Protein AF-A0A930SUX7-F1 (afdb_monomer_lite)

Structure (mmCIF, N/CA/C/O backbone):
data_AF-A0A930SUX7-F1
#
_entry.id   AF-A0A930SUX7-F1
#
loop_
_atom_site.group_PDB
_atom_site.id
_atom_site.type_symbol
_atom_site.label_atom_id
_atom_site.label_alt_id
_atom_site.label_comp_id
_atom_site.label_asym_id
_atom_site.label_entity_id
_atom_site.label_seq_id
_atom_site.pdbx_PDB_ins_code
_atom_site.Cartn_x
_atom_site.Cartn_y
_atom_site.Cartn_z
_atom_site.occupancy
_atom_site.B_iso_or_equiv
_atom_site.auth_seq_id
_atom_site.auth_comp_id
_atom_site.auth_asym_id
_atom_site.auth_atom_id
_atom_site.pdbx_PDB_model_num
ATOM 1 N N . MET A 1 1 ? -63.822 30.117 -0.074 1.00 36.69 1 MET A N 1
ATOM 2 C CA . MET A 1 1 ? -64.534 29.123 0.758 1.00 36.69 1 MET A CA 1
ATOM 3 C C . MET A 1 1 ? -63.629 27.909 0.934 1.00 36.69 1 MET A C 1
ATOM 5 O O . MET A 1 1 ? -63.077 27.498 -0.076 1.00 36.69 1 MET A O 1
ATOM 9 N N . PRO A 1 2 ? -63.507 27.308 2.126 1.00 49.44 2 PRO A N 1
ATOM 10 C CA . PRO A 1 2 ? -63.189 27.921 3.406 1.00 49.44 2 PRO A CA 1
ATOM 11 C C . PRO A 1 2 ? -61.815 27.470 3.943 1.00 49.44 2 PRO A C 1
ATOM 13 O O . PRO A 1 2 ? -61.274 26.425 3.599 1.00 49.44 2 PRO A O 1
ATOM 16 N N . ASN A 1 3 ? -61.298 28.332 4.809 1.00 43.41 3 ASN A N 1
ATOM 17 C CA . ASN A 1 3 ? -60.122 28.197 5.653 1.00 43.41 3 ASN A CA 1
ATOM 18 C C . ASN A 1 3 ? -60.467 27.250 6.821 1.00 43.41 3 ASN A C 1
ATOM 20 O O . ASN A 1 3 ? -61.511 27.450 7.444 1.00 43.41 3 ASN A O 1
ATOM 24 N N . LEU A 1 4 ? -59.626 26.261 7.133 1.00 48.69 4 LEU A N 1
ATOM 25 C CA . LEU A 1 4 ? -59.744 25.471 8.364 1.00 48.69 4 LEU A CA 1
ATOM 26 C C . LEU A 1 4 ? -58.390 25.429 9.074 1.00 48.69 4 LEU A C 1
ATOM 28 O O . LEU A 1 4 ? -57.466 24.717 8.688 1.00 48.69 4 LEU A O 1
ATOM 32 N N . THR A 1 5 ? -58.308 26.248 10.114 1.00 51.16 5 THR A N 1
ATOM 33 C CA . THR A 1 5 ? -57.340 26.205 11.206 1.00 51.16 5 THR A CA 1
ATOM 34 C C . THR A 1 5 ? -57.502 24.918 12.028 1.00 51.16 5 THR A C 1
ATOM 36 O O . THR A 1 5 ? -58.637 24.498 12.266 1.00 51.16 5 THR A O 1
ATOM 39 N N . PRO A 1 6 ? -56.415 24.314 12.544 1.00 57.19 6 PRO A N 1
ATOM 40 C CA . PRO A 1 6 ? -56.507 23.270 13.558 1.00 57.19 6 PRO A CA 1
ATOM 41 C C . PRO A 1 6 ? -56.765 23.895 14.936 1.00 57.19 6 PRO A C 1
ATOM 43 O O . PRO A 1 6 ? -56.052 24.807 15.356 1.00 57.19 6 PRO A O 1
ATOM 46 N N . GLY A 1 7 ? -57.790 23.401 15.633 1.00 45.09 7 GLY A N 1
ATOM 47 C CA . GLY A 1 7 ? -58.023 23.689 17.049 1.00 45.09 7 GLY A CA 1
ATOM 48 C C . GLY A 1 7 ? -57.046 22.927 17.961 1.00 45.09 7 GLY A C 1
ATOM 49 O O . GLY A 1 7 ? -56.479 21.918 17.536 1.00 45.09 7 GLY A O 1
ATOM 50 N N . PRO A 1 8 ? -56.832 23.390 19.205 1.00 53.12 8 PRO A N 1
ATOM 51 C CA . PRO A 1 8 ? -55.967 22.724 20.170 1.00 53.12 8 PRO A CA 1
ATOM 52 C C . PRO A 1 8 ? -56.743 21.632 20.921 1.00 53.12 8 PRO A C 1
ATOM 54 O O . PRO A 1 8 ? -57.891 21.860 21.297 1.00 53.12 8 PRO A O 1
ATOM 57 N N . ASP A 1 9 ? -56.108 20.488 21.196 1.00 41.88 9 ASP A N 1
ATOM 58 C CA . ASP A 1 9 ? -56.619 19.527 22.185 1.00 41.88 9 ASP A CA 1
ATOM 59 C C . ASP A 1 9 ? -55.540 19.197 23.243 1.00 41.88 9 ASP A C 1
ATOM 61 O O . ASP A 1 9 ? -54.372 19.010 22.880 1.00 41.88 9 ASP A O 1
ATOM 65 N N . PRO A 1 10 ? -55.886 19.180 24.549 1.00 50.94 10 PRO A N 1
ATOM 66 C CA . PRO A 1 10 ? -54.970 19.368 25.667 1.00 50.94 10 PRO A CA 1
ATOM 67 C C . PRO A 1 10 ? -54.798 18.107 26.521 1.00 50.94 10 PRO A C 1
ATOM 69 O O . PRO A 1 10 ? -55.786 17.514 26.942 1.00 50.94 10 PRO A O 1
ATOM 72 N N . ARG A 1 11 ? -53.563 17.753 26.899 1.00 45.91 11 ARG A N 1
ATOM 73 C CA . ARG A 1 11 ? -53.243 16.896 28.070 1.00 45.91 11 ARG A CA 1
ATOM 74 C C . ARG A 1 11 ? -51.851 17.324 28.583 1.00 45.91 11 ARG A C 1
ATOM 76 O O . ARG A 1 11 ? -50.893 17.205 27.832 1.00 45.91 11 ARG A O 1
ATOM 83 N N . PHE A 1 12 ? -51.687 18.070 29.690 1.00 38.81 12 PHE A N 1
ATOM 84 C CA . PHE A 1 12 ? -51.702 17.627 31.106 1.00 38.81 12 PHE A CA 1
ATOM 85 C C . PHE A 1 12 ? -50.911 16.306 31.283 1.00 38.81 12 PHE A C 1
ATOM 87 O O . PHE A 1 12 ? -51.236 15.332 30.624 1.00 38.81 12 PHE A O 1
ATOM 94 N N . GLN A 1 13 ? -49.857 16.169 32.098 1.00 38.22 13 GLN A N 1
ATOM 95 C CA . GLN A 1 13 ? -49.596 16.719 33.431 1.00 38.22 13 GLN A CA 1
ATOM 96 C C . GLN A 1 13 ? -48.095 16.699 33.777 1.00 38.22 13 GLN A C 1
ATOM 98 O O . GLN A 1 13 ? -47.382 15.730 33.531 1.00 38.22 13 GLN A O 1
ATOM 103 N N . THR A 1 14 ? -47.664 17.768 34.438 1.00 40.38 14 THR A N 1
ATOM 104 C CA . THR A 1 14 ? -46.484 17.865 35.302 1.00 40.38 14 THR A CA 1
ATOM 105 C C . THR A 1 14 ? -46.629 16.978 36.538 1.00 40.38 14 THR A C 1
ATOM 107 O O . THR A 1 14 ? -47.660 17.058 37.199 1.00 40.38 14 THR A O 1
ATOM 110 N N . ASN A 1 15 ? -45.576 16.252 36.922 1.00 36.03 15 ASN A N 1
ATOM 111 C CA . ASN A 1 15 ? -45.430 15.713 38.276 1.00 36.03 15 ASN A CA 1
ATOM 112 C C . ASN A 1 15 ? -44.119 16.216 38.892 1.00 36.03 15 ASN A C 1
ATOM 114 O O . ASN A 1 15 ? -43.027 15.841 38.469 1.00 36.03 15 ASN A O 1
ATOM 118 N N . GLN A 1 16 ? -44.262 17.083 39.895 1.00 35.56 16 GLN A N 1
ATOM 119 C CA . GLN A 1 16 ? -43.253 17.369 40.908 1.00 35.56 16 GLN A CA 1
ATOM 120 C C . GLN A 1 16 ? -43.565 16.567 42.179 1.00 35.56 16 GLN A C 1
ATOM 122 O O . GLN A 1 16 ? -44.727 16.372 42.521 1.00 35.56 16 GLN A O 1
ATOM 127 N N . ALA A 1 17 ? -42.480 16.254 42.893 1.00 38.28 17 ALA A N 1
ATOM 128 C CA . ALA A 1 17 ? -42.359 15.997 44.329 1.00 38.28 17 ALA A CA 1
ATOM 129 C C . ALA A 1 17 ? -42.899 14.677 44.914 1.00 38.28 17 ALA A C 1
ATOM 131 O O . ALA A 1 17 ? -44.098 14.472 45.056 1.00 38.28 17 ALA A O 1
ATOM 132 N N . ALA A 1 18 ? -41.970 13.881 45.455 1.00 40.16 18 ALA A N 1
ATOM 133 C CA . ALA A 1 18 ? -42.060 13.395 46.832 1.00 40.16 18 ALA A CA 1
ATOM 134 C C . ALA A 1 18 ? -40.659 13.026 47.351 1.00 40.16 18 ALA A C 1
ATOM 136 O O . ALA A 1 18 ? -39.992 12.138 46.825 1.00 40.16 18 ALA A O 1
ATOM 137 N N . ALA A 1 19 ? -40.227 13.738 48.388 1.00 37.66 19 ALA A N 1
ATOM 138 C CA . ALA A 1 19 ? -39.129 13.354 49.258 1.00 37.66 19 ALA A CA 1
ATOM 139 C C . ALA A 1 19 ? -39.617 12.278 50.238 1.00 37.66 19 ALA A C 1
ATOM 141 O O . ALA A 1 19 ? -40.694 12.435 50.804 1.00 37.66 19 ALA A O 1
ATOM 142 N N . TYR A 1 20 ? -38.808 11.248 50.493 1.00 39.12 20 TYR A N 1
ATOM 143 C CA . TYR A 1 20 ? -38.865 10.491 51.742 1.00 39.12 20 TYR A CA 1
ATOM 144 C C . TYR A 1 20 ? -37.458 10.110 52.200 1.00 39.12 20 TYR A C 1
ATOM 146 O O . TYR A 1 20 ? -36.675 9.489 51.486 1.00 39.12 20 TYR A O 1
ATOM 154 N N . THR A 1 21 ? -37.179 10.540 53.423 1.00 35.56 21 THR A N 1
ATOM 155 C CA . THR A 1 21 ? -35.979 10.328 54.224 1.00 35.56 21 THR A CA 1
ATOM 156 C C . THR A 1 21 ? -36.112 9.023 55.006 1.00 35.56 21 THR A C 1
ATOM 158 O O . THR A 1 21 ? -37.113 8.830 55.682 1.00 35.56 21 THR A O 1
ATOM 161 N N . THR A 1 22 ? -35.100 8.159 54.958 1.00 48.38 22 THR A N 1
ATOM 162 C CA . THR A 1 22 ? -34.666 7.188 55.993 1.00 48.38 22 THR A CA 1
ATOM 163 C C . THR A 1 22 ? -33.300 6.681 55.494 1.00 48.38 22 THR A C 1
ATOM 165 O O . THR A 1 22 ? -33.174 6.328 54.333 1.00 48.38 22 THR A O 1
ATOM 168 N N . GLY A 1 23 ? -32.172 6.720 56.199 1.00 33.97 23 GLY A N 1
ATOM 169 C CA . GLY A 1 23 ? -31.940 6.724 57.633 1.00 33.97 23 GLY A CA 1
ATOM 170 C C . GLY A 1 23 ? -31.393 5.361 58.054 1.00 33.97 23 GLY A C 1
ATOM 171 O O . GLY A 1 23 ? -32.122 4.619 58.693 1.00 33.97 23 GLY A O 1
ATOM 172 N N . GLN A 1 24 ? -30.146 5.023 57.698 1.00 38.16 24 GLN A N 1
ATOM 173 C CA . GLN A 1 24 ? -29.371 3.997 58.409 1.00 38.16 24 GLN A CA 1
ATOM 174 C C . GLN A 1 24 ? -27.863 4.161 58.161 1.00 38.16 24 GLN A C 1
ATOM 176 O O . GLN A 1 24 ? -27.322 3.790 57.123 1.00 38.16 24 GLN A O 1
ATOM 181 N N . SER A 1 25 ? -27.200 4.750 59.155 1.00 35.91 25 SER A N 1
ATOM 182 C CA . SER A 1 25 ? -25.749 4.772 59.314 1.00 35.91 25 SER A CA 1
ATOM 183 C C . SER A 1 25 ? -25.316 3.485 60.009 1.00 35.91 25 SER A C 1
ATOM 185 O O . SER A 1 25 ? -25.854 3.158 61.067 1.00 35.91 25 SER A O 1
ATOM 187 N N . VAL A 1 26 ? -24.322 2.783 59.464 1.00 44.19 26 VAL A N 1
ATOM 188 C CA . VAL A 1 26 ? -23.633 1.699 60.176 1.00 44.19 26 VAL A CA 1
ATOM 189 C C . VAL A 1 26 ? -22.172 2.097 60.333 1.00 44.19 26 VAL A C 1
ATOM 191 O O . VAL A 1 26 ? -21.415 2.174 59.368 1.00 44.19 26 VAL A O 1
ATOM 194 N N . HIS A 1 27 ? -21.816 2.415 61.575 1.00 36.00 27 HIS A N 1
ATOM 195 C CA . HIS A 1 27 ? -20.448 2.572 62.046 1.00 36.00 27 HIS A CA 1
ATOM 196 C C . HIS A 1 27 ? -19.709 1.231 61.942 1.00 36.00 27 HIS A C 1
ATOM 198 O O . HIS A 1 27 ? -20.188 0.235 62.479 1.00 36.00 27 HIS A O 1
ATOM 204 N N . PHE A 1 28 ? -18.517 1.226 61.343 1.00 42.41 28 PHE A N 1
ATOM 205 C CA . PHE A 1 28 ? -17.512 0.195 61.602 1.00 42.41 28 PHE A CA 1
ATOM 206 C C . PHE A 1 28 ? -16.327 0.818 62.334 1.00 42.41 28 PHE A C 1
ATOM 208 O O . PHE A 1 28 ? -15.689 1.761 61.866 1.00 42.41 28 PHE A O 1
ATOM 215 N N . THR A 1 29 ? -16.101 0.293 63.529 1.00 42.75 29 THR A N 1
ATOM 216 C CA . THR A 1 29 ? -15.095 0.702 64.500 1.00 42.75 29 THR A CA 1
ATOM 217 C C . THR A 1 29 ? -13.754 0.049 64.164 1.00 42.75 29 THR A C 1
ATOM 219 O O . THR A 1 29 ? -13.686 -1.154 63.921 1.00 42.75 29 THR A O 1
ATOM 222 N N . GLN A 1 30 ? -12.687 0.849 64.185 1.00 39.50 30 GLN A N 1
ATOM 223 C CA . GLN A 1 30 ? -11.298 0.396 64.262 1.00 39.50 30 GLN A CA 1
ATOM 224 C C . GLN A 1 30 ? -11.061 -0.433 65.531 1.00 39.50 30 GLN A C 1
ATOM 226 O O . GLN A 1 30 ? -11.442 -0.012 66.621 1.00 39.50 30 GLN A O 1
ATOM 231 N N . ALA A 1 31 ? -10.327 -1.537 65.402 1.00 39.00 31 ALA A N 1
ATOM 232 C CA . ALA A 1 31 ? -9.601 -2.139 66.513 1.00 39.00 31 ALA A CA 1
ATOM 233 C C . ALA A 1 31 ? -8.306 -2.785 65.994 1.00 39.00 31 ALA A C 1
ATOM 235 O O . ALA A 1 31 ? -8.333 -3.813 65.328 1.00 39.00 31 ALA A O 1
ATOM 236 N N . ASN A 1 32 ? -7.182 -2.143 66.312 1.00 48.56 32 ASN A N 1
ATOM 237 C CA . ASN A 1 32 ? -5.864 -2.761 66.454 1.00 48.56 32 ASN A CA 1
ATOM 238 C C . ASN A 1 32 ? -5.581 -2.778 67.966 1.00 48.56 32 ASN A C 1
ATOM 240 O O . ASN A 1 32 ? -5.900 -1.791 68.638 1.00 48.56 32 ASN A O 1
ATOM 244 N N . PRO A 1 33 ? -5.005 -3.857 68.512 1.00 54.97 33 PRO A N 1
ATOM 245 C CA . PRO A 1 33 ? -3.582 -3.769 68.854 1.00 54.97 33 PRO A CA 1
ATOM 246 C C . PRO A 1 33 ? -2.793 -5.071 68.604 1.00 54.97 33 PRO A C 1
ATOM 248 O O . PRO A 1 33 ? -3.364 -6.153 68.506 1.00 54.97 33 PRO A O 1
ATOM 251 N N . GLY A 1 34 ? -1.464 -4.926 68.494 1.00 36.50 34 GLY A N 1
ATOM 252 C CA . GLY A 1 34 ? -0.479 -6.004 68.291 1.00 36.50 34 GLY A CA 1
ATOM 253 C C . GLY A 1 34 ? -0.329 -6.981 69.472 1.00 36.50 34 GLY A C 1
ATOM 254 O O . GLY A 1 34 ? -1.152 -6.973 70.388 1.00 36.50 34 GLY A O 1
ATOM 255 N N . PRO A 1 35 ? 0.728 -7.821 69.472 1.00 55.72 35 PRO A N 1
ATOM 256 C CA . PRO A 1 35 ? 2.043 -7.310 69.880 1.00 55.72 35 PRO A CA 1
ATOM 257 C C . PRO A 1 35 ? 3.266 -7.862 69.112 1.00 55.72 35 PRO A C 1
ATOM 259 O O . PRO A 1 35 ? 3.180 -8.773 68.292 1.00 55.72 35 PRO A O 1
ATOM 262 N N . GLU A 1 36 ? 4.403 -7.231 69.425 1.00 40.69 36 GLU A N 1
ATOM 263 C CA . GLU A 1 36 ? 5.802 -7.561 69.120 1.00 40.69 36 GLU A CA 1
ATOM 264 C C . GLU A 1 36 ? 6.180 -9.038 69.339 1.00 40.69 36 GLU A C 1
ATOM 266 O O . GLU A 1 36 ? 5.601 -9.695 70.200 1.00 40.69 36 GLU A O 1
ATOM 271 N N . ILE A 1 37 ? 7.226 -9.510 68.637 1.00 38.00 37 ILE A N 1
ATOM 272 C CA . ILE A 1 37 ? 8.436 -10.139 69.217 1.00 38.00 37 ILE A CA 1
ATOM 273 C C . ILE A 1 37 ? 9.478 -10.469 68.118 1.00 38.00 37 ILE A C 1
ATOM 275 O O . ILE A 1 37 ? 9.148 -10.958 67.042 1.00 38.00 37 ILE A O 1
ATOM 279 N N . ALA A 1 38 ? 10.743 -10.269 68.512 1.00 36.72 38 ALA A N 1
ATOM 280 C CA . ALA A 1 38 ? 12.003 -10.894 68.081 1.00 36.72 38 ALA A CA 1
ATOM 281 C C . ALA A 1 38 ? 12.764 -10.369 66.849 1.00 36.72 38 ALA A C 1
ATOM 283 O O . ALA A 1 38 ? 12.508 -10.695 65.694 1.00 36.72 38 ALA A O 1
ATOM 284 N N . ALA A 1 39 ? 13.834 -9.656 67.203 1.00 41.00 39 ALA A N 1
ATOM 285 C CA . ALA A 1 39 ? 15.058 -9.449 66.455 1.00 41.00 39 ALA A CA 1
ATOM 286 C C . ALA A 1 39 ? 15.786 -10.760 66.102 1.00 41.00 39 ALA A C 1
ATOM 288 O O . ALA A 1 39 ? 15.801 -11.705 66.890 1.00 41.00 39 ALA A O 1
ATOM 289 N N . HIS A 1 40 ? 16.498 -10.747 64.974 1.00 39.31 40 HIS A N 1
ATOM 290 C CA . HIS A 1 40 ? 17.704 -11.545 64.777 1.00 39.31 40 HIS A CA 1
ATOM 291 C C . HIS A 1 40 ? 18.765 -10.703 64.062 1.00 39.31 40 HIS A C 1
ATOM 293 O O . HIS A 1 40 ? 18.537 -10.160 62.982 1.00 39.31 40 HIS A O 1
ATOM 299 N N . GLU A 1 41 ? 19.913 -10.584 64.723 1.00 38.09 41 GLU A N 1
ATOM 300 C CA . GLU A 1 41 ? 21.150 -9.991 64.229 1.00 38.09 41 GLU A CA 1
ATOM 301 C C . GLU A 1 41 ? 21.926 -10.933 63.288 1.00 38.09 41 GLU A C 1
ATOM 303 O O . GLU A 1 41 ? 21.839 -12.156 63.394 1.00 38.09 41 GLU A O 1
ATOM 308 N N . ALA A 1 42 ? 22.782 -10.284 62.486 1.00 36.53 42 ALA A N 1
ATOM 309 C CA . ALA A 1 42 ? 24.071 -10.723 61.937 1.00 36.53 42 ALA A CA 1
ATOM 310 C C . ALA A 1 42 ? 24.107 -11.681 60.724 1.00 36.53 42 ALA A C 1
ATOM 312 O O . ALA A 1 42 ? 23.936 -12.889 60.844 1.00 36.53 42 ALA A O 1
ATOM 313 N N . ASN A 1 43 ? 24.566 -11.165 59.571 1.00 36.34 43 ASN A N 1
ATOM 314 C CA . ASN A 1 43 ? 25.986 -11.319 59.214 1.00 36.34 43 ASN A CA 1
ATOM 315 C C . ASN A 1 43 ? 26.448 -10.456 58.021 1.00 36.34 43 ASN A C 1
ATOM 317 O O . ASN A 1 43 ? 25.744 -10.264 57.034 1.00 36.34 43 ASN A O 1
ATOM 321 N N . HIS A 1 44 ? 27.684 -9.971 58.160 1.00 36.22 44 HIS A N 1
ATOM 322 C CA . HIS A 1 44 ? 28.540 -9.302 57.179 1.00 36.22 44 HIS A CA 1
ATOM 323 C C . HIS A 1 44 ? 28.703 -10.056 55.850 1.00 36.22 44 HIS A C 1
ATOM 325 O O . HIS A 1 44 ? 29.007 -11.242 55.889 1.00 36.22 44 HIS A O 1
ATOM 331 N N . VAL A 1 45 ? 28.754 -9.320 54.728 1.00 37.56 45 VAL A N 1
ATOM 332 C CA . VAL A 1 45 ? 29.867 -9.391 53.752 1.00 37.56 45 VAL A CA 1
ATOM 333 C C . VAL A 1 45 ? 30.083 -7.999 53.142 1.00 37.56 45 VAL A C 1
ATOM 335 O O . VAL A 1 45 ? 29.204 -7.446 52.487 1.00 37.56 45 VAL A O 1
ATOM 338 N N . VAL A 1 46 ? 31.272 -7.437 53.365 1.00 40.28 46 VAL A N 1
ATOM 339 C CA . VAL A 1 46 ? 31.806 -6.259 52.668 1.00 40.28 46 VAL A CA 1
ATOM 340 C C . VAL A 1 46 ? 32.281 -6.717 51.287 1.00 40.28 46 VAL A C 1
ATOM 342 O O . VAL A 1 46 ? 33.218 -7.509 51.203 1.00 40.28 46 VAL A O 1
ATOM 345 N N . GLN A 1 47 ? 31.648 -6.247 50.211 1.00 38.56 47 GLN A N 1
ATOM 346 C CA . GLN A 1 47 ? 32.188 -6.389 48.856 1.00 38.56 47 GLN A CA 1
ATOM 347 C C . GLN A 1 47 ? 33.074 -5.182 48.543 1.00 38.56 47 GLN A C 1
ATOM 349 O O . GLN A 1 47 ? 32.645 -4.036 48.637 1.00 38.56 47 GLN A O 1
ATOM 354 N N . GLN A 1 48 ? 34.334 -5.482 48.240 1.00 37.91 48 GLN A N 1
ATOM 355 C CA . GLN A 1 48 ? 35.387 -4.540 47.882 1.00 37.91 48 GLN A CA 1
ATOM 356 C C . GLN A 1 48 ? 35.187 -4.019 46.451 1.00 37.91 48 GLN A C 1
ATOM 358 O O . GLN A 1 48 ? 34.858 -4.789 45.548 1.00 37.91 48 GLN A O 1
ATOM 363 N N . ASP A 1 49 ? 35.438 -2.724 46.256 1.00 40.88 49 ASP A N 1
ATOM 364 C CA . ASP A 1 49 ? 35.525 -2.071 44.948 1.00 40.88 49 ASP A CA 1
ATOM 365 C C . ASP A 1 49 ? 36.633 -2.690 44.076 1.00 40.88 49 ASP A C 1
ATOM 367 O O . ASP A 1 49 ? 37.763 -2.858 44.554 1.00 40.88 49 ASP A O 1
ATOM 371 N N . PRO A 1 50 ? 36.395 -2.965 42.780 1.00 54.00 50 PRO A N 1
ATOM 372 C CA . PRO A 1 50 ? 37.478 -3.295 41.874 1.00 54.00 50 PRO A CA 1
ATOM 373 C C . PRO A 1 50 ? 38.177 -2.025 41.371 1.00 54.00 50 PRO A C 1
ATOM 375 O O . PRO A 1 50 ? 37.600 -1.138 40.740 1.00 54.00 50 PRO A O 1
ATOM 378 N N . VAL A 1 51 ? 39.477 -2.003 41.648 1.00 45.72 51 VAL A N 1
ATOM 379 C CA . VAL A 1 51 ? 40.506 -1.085 41.160 1.00 45.72 51 VAL A CA 1
ATOM 380 C C . VAL A 1 51 ? 40.467 -0.947 39.631 1.00 45.72 51 VAL A C 1
ATOM 382 O O . VAL A 1 51 ? 40.491 -1.929 38.891 1.00 45.72 51 VAL A O 1
ATOM 385 N N . ARG A 1 52 ? 40.470 0.304 39.160 1.00 39.25 52 ARG A N 1
ATOM 386 C CA . ARG A 1 52 ? 40.630 0.703 37.753 1.00 39.25 52 ARG A CA 1
ATOM 387 C C . ARG A 1 52 ? 42.099 0.529 37.320 1.00 39.25 52 ARG A C 1
ATOM 389 O O . ARG A 1 52 ? 42.957 1.158 37.940 1.00 39.25 52 ARG A O 1
ATOM 396 N N . PRO A 1 53 ? 42.420 -0.213 36.244 1.00 44.31 53 PRO A N 1
ATOM 397 C CA . PRO A 1 53 ? 43.734 -0.136 35.626 1.00 44.31 53 PRO A CA 1
ATOM 398 C C . PRO A 1 53 ? 43.772 1.019 34.621 1.00 44.31 53 PRO A C 1
ATOM 400 O O . PRO A 1 53 ? 43.015 1.065 33.652 1.00 44.31 53 PRO A O 1
ATOM 403 N N . THR A 1 54 ? 44.678 1.960 34.862 1.00 45.72 54 THR A N 1
ATOM 404 C CA . THR A 1 54 ? 45.151 2.942 33.886 1.00 45.72 54 THR A CA 1
ATOM 405 C C . THR A 1 54 ? 46.252 2.312 33.040 1.00 45.72 54 THR A C 1
ATOM 407 O O . THR A 1 54 ? 47.274 1.904 33.591 1.00 45.72 54 THR A O 1
ATOM 410 N N . GLY A 1 55 ? 46.090 2.276 31.717 1.00 36.19 55 GLY A N 1
ATOM 411 C CA . GLY A 1 55 ? 47.195 1.922 30.833 1.00 36.19 55 GLY A CA 1
ATOM 412 C C . GLY A 1 55 ? 46.847 1.824 29.349 1.00 36.19 55 GLY A C 1
ATOM 413 O O . GLY A 1 55 ? 45.990 1.042 28.963 1.00 36.19 55 GLY A O 1
ATOM 414 N N . SER A 1 56 ? 47.648 2.546 28.562 1.00 31.89 56 SER A N 1
ATOM 415 C CA . SER A 1 56 ? 48.014 2.313 27.155 1.00 31.89 56 SER A CA 1
ATOM 416 C C . SER A 1 56 ? 47.211 2.986 26.030 1.00 31.89 56 SER A C 1
ATOM 418 O O . SER A 1 56 ? 46.168 2.522 25.585 1.00 31.89 56 SER A O 1
ATOM 420 N N . THR A 1 57 ? 47.794 4.100 25.570 1.00 43.31 57 THR A N 1
ATOM 421 C CA . THR A 1 57 ? 48.206 4.417 24.185 1.00 43.31 57 THR A CA 1
ATOM 422 C C . THR A 1 57 ? 47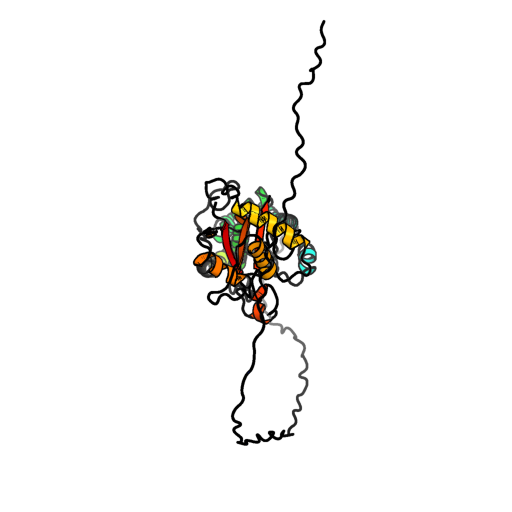.514 3.687 23.029 1.00 43.31 57 THR A C 1
ATOM 424 O O . THR A 1 57 ? 47.713 2.489 22.856 1.00 43.31 57 THR A O 1
ATOM 427 N N . ASN A 1 58 ? 46.875 4.453 22.141 1.00 35.34 58 ASN A N 1
ATOM 428 C CA . ASN A 1 58 ? 46.815 4.128 20.718 1.00 35.34 58 ASN A CA 1
ATOM 429 C C . ASN A 1 58 ? 46.902 5.414 19.889 1.00 35.34 58 ASN A C 1
ATOM 431 O O . ASN A 1 58 ? 45.950 6.189 19.809 1.00 35.34 58 ASN A O 1
ATOM 435 N N . ASP A 1 59 ? 48.077 5.599 19.290 1.00 40.12 59 ASP A N 1
ATOM 436 C CA . ASP A 1 59 ? 48.270 6.319 18.039 1.00 40.12 59 ASP A CA 1
ATOM 437 C C . ASP A 1 59 ? 47.481 5.609 16.934 1.00 40.12 59 ASP A C 1
ATOM 439 O O . ASP A 1 59 ? 47.678 4.415 16.705 1.00 40.12 59 ASP A O 1
ATOM 443 N N . VAL A 1 60 ? 46.630 6.338 16.210 1.00 39.56 60 VAL A N 1
ATOM 444 C CA . VAL A 1 60 ? 46.166 5.907 14.886 1.00 39.56 60 VAL A CA 1
ATOM 445 C C . VAL A 1 60 ? 46.162 7.110 13.947 1.00 39.56 60 VAL A C 1
ATOM 447 O O . VAL A 1 60 ? 45.459 8.097 14.158 1.00 39.56 60 VAL A O 1
ATOM 450 N N . ASN A 1 61 ? 46.993 6.986 12.914 1.00 34.28 61 ASN A N 1
ATOM 451 C CA . ASN A 1 61 ? 47.100 7.846 11.741 1.00 34.28 61 ASN A CA 1
ATOM 452 C C . ASN A 1 61 ? 45.741 8.116 11.068 1.00 34.28 61 ASN A C 1
ATOM 454 O O . ASN A 1 61 ? 44.961 7.177 10.889 1.00 34.28 61 ASN A O 1
ATOM 458 N N . PRO A 1 62 ? 45.497 9.334 10.554 1.00 40.94 62 PRO A N 1
ATOM 459 C CA . PRO A 1 62 ? 44.435 9.565 9.589 1.00 40.94 62 PRO A CA 1
ATOM 460 C C . PRO A 1 62 ? 44.891 9.080 8.205 1.00 40.94 62 PRO A C 1
ATOM 462 O O . PRO A 1 62 ? 45.820 9.625 7.609 1.00 40.94 62 PRO A O 1
ATOM 465 N N . VAL A 1 63 ? 44.239 8.039 7.688 1.00 38.31 63 VAL A N 1
ATOM 466 C CA . VAL A 1 63 ? 44.406 7.613 6.294 1.00 38.31 63 VAL A CA 1
ATOM 467 C C . VAL A 1 63 ? 43.639 8.603 5.418 1.00 38.31 63 VAL A C 1
ATOM 469 O O . VAL A 1 63 ? 42.425 8.751 5.550 1.00 38.31 63 VAL A O 1
ATOM 472 N N . GLY A 1 64 ? 44.371 9.325 4.571 1.00 31.95 64 GLY A N 1
ATOM 473 C CA . GLY A 1 64 ? 43.816 10.228 3.573 1.00 31.95 64 GLY A CA 1
ATOM 474 C C . GLY A 1 64 ? 43.038 9.465 2.502 1.00 31.95 64 GLY A C 1
ATOM 475 O O . GLY A 1 64 ? 43.466 8.408 2.040 1.00 31.95 64 GLY A O 1
ATOM 476 N N . PHE A 1 65 ? 41.897 10.024 2.110 1.00 32.31 65 PHE A N 1
ATOM 477 C CA . PHE A 1 65 ? 41.186 9.638 0.900 1.00 32.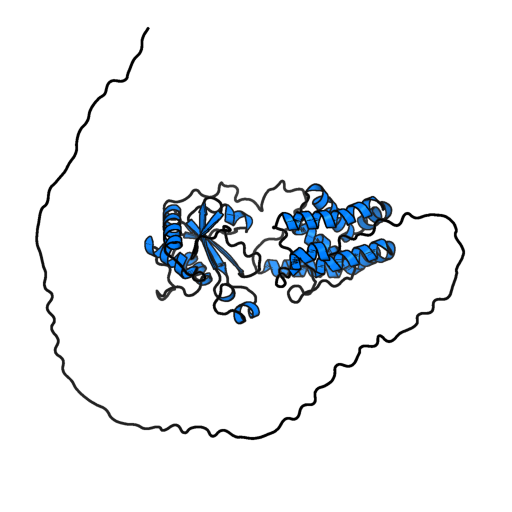31 65 PHE A CA 1
ATOM 478 C C . PHE A 1 65 ? 42.019 10.085 -0.303 1.00 32.31 65 PHE A C 1
ATOM 480 O O . PHE A 1 65 ? 42.171 11.281 -0.538 1.00 32.31 65 PHE A O 1
ATOM 487 N N . ALA A 1 66 ? 42.597 9.116 -1.009 1.00 35.91 66 ALA A N 1
ATOM 488 C CA . ALA A 1 66 ? 43.244 9.330 -2.292 1.00 35.91 66 ALA A CA 1
ATOM 489 C C . ALA A 1 66 ? 42.196 9.367 -3.411 1.00 35.91 66 ALA A C 1
ATOM 491 O O . ALA A 1 66 ? 41.225 8.604 -3.402 1.00 35.91 66 ALA A O 1
ATOM 492 N N . ASP A 1 67 ? 42.444 10.274 -4.348 1.00 33.12 67 ASP A N 1
ATOM 493 C CA . ASP A 1 67 ? 41.743 10.481 -5.605 1.00 33.12 67 ASP A CA 1
ATOM 494 C C . ASP A 1 67 ? 41.562 9.181 -6.403 1.00 33.12 67 ASP A C 1
ATOM 496 O O . ASP A 1 67 ? 42.493 8.394 -6.582 1.00 33.12 67 ASP A O 1
ATOM 500 N N . PHE A 1 68 ? 40.348 8.976 -6.913 1.00 32.06 68 PHE A N 1
ATOM 501 C CA . PHE A 1 68 ? 40.061 7.956 -7.916 1.00 32.06 68 PHE A CA 1
ATOM 502 C C . PHE A 1 68 ? 40.293 8.555 -9.309 1.00 32.06 68 PHE A C 1
ATOM 504 O O . PHE A 1 68 ? 39.441 9.266 -9.840 1.00 32.06 68 PHE A O 1
ATOM 511 N N . ASP A 1 69 ? 41.449 8.241 -9.892 1.00 36.53 69 ASP A N 1
ATOM 512 C CA . ASP A 1 69 ? 41.726 8.368 -11.324 1.00 36.53 69 ASP A CA 1
ATOM 513 C C . ASP A 1 69 ? 41.092 7.175 -12.072 1.00 36.53 69 ASP A C 1
ATOM 515 O O . ASP A 1 69 ? 41.436 6.021 -11.783 1.00 36.53 69 ASP A O 1
ATOM 519 N N . PRO A 1 70 ? 40.191 7.381 -13.050 1.00 43.72 70 PRO A N 1
ATOM 520 C CA . PRO A 1 70 ? 39.749 6.301 -13.917 1.00 43.72 70 PRO A CA 1
ATOM 521 C C . PRO A 1 70 ? 40.818 6.012 -14.977 1.00 43.72 70 PRO A C 1
ATOM 523 O O . PRO A 1 70 ? 41.013 6.750 -15.946 1.00 43.72 70 PRO A O 1
ATOM 526 N N . VAL A 1 71 ? 41.507 4.889 -14.785 1.00 35.19 71 VAL A N 1
ATOM 527 C CA . VAL A 1 71 ? 42.475 4.333 -15.729 1.00 35.19 71 VAL A CA 1
ATOM 528 C C . VAL A 1 71 ? 41.776 3.995 -17.044 1.00 35.19 71 VAL A C 1
ATOM 530 O O . VAL A 1 71 ? 40.805 3.242 -17.097 1.00 35.19 71 VAL A O 1
ATOM 533 N N . SER A 1 72 ? 42.308 4.567 -18.118 1.00 35.38 72 SER A N 1
ATOM 534 C CA . SER A 1 72 ? 41.947 4.279 -19.500 1.00 35.38 72 SER A CA 1
ATOM 535 C C . SER A 1 72 ? 42.358 2.854 -19.884 1.00 35.38 72 SER A C 1
ATOM 537 O O . SER A 1 72 ? 43.473 2.427 -19.589 1.00 35.38 72 SER A O 1
ATOM 539 N N . SER A 1 73 ? 41.500 2.135 -20.607 1.00 35.69 73 SER A N 1
ATOM 540 C CA . SER A 1 73 ? 41.915 0.997 -21.436 1.00 35.69 73 SER A CA 1
ATOM 541 C C . SER A 1 73 ? 41.397 1.187 -22.864 1.00 35.69 73 SER A C 1
ATOM 543 O O . SER A 1 73 ? 40.220 1.507 -23.037 1.00 35.69 73 SER A O 1
ATOM 545 N N . PRO A 1 74 ? 42.262 1.035 -23.885 1.00 40.06 74 PRO A N 1
ATOM 546 C CA . PRO A 1 74 ? 41.923 1.319 -25.269 1.00 40.06 74 PRO A CA 1
ATOM 547 C C . PRO A 1 74 ? 41.365 0.068 -25.955 1.00 40.06 74 PRO A C 1
ATOM 549 O O . PRO A 1 74 ? 42.037 -0.957 -26.034 1.00 40.06 74 PRO A O 1
ATOM 552 N N . PHE A 1 75 ? 40.171 0.178 -26.530 1.00 32.56 75 PHE A N 1
ATOM 553 C CA . PHE A 1 75 ? 39.763 -0.672 -27.646 1.00 32.56 75 PHE A CA 1
ATOM 554 C C . PHE A 1 75 ? 39.763 0.193 -28.906 1.00 32.56 75 PHE A C 1
ATOM 556 O O . PHE A 1 75 ? 38.860 0.991 -29.142 1.00 32.56 75 PHE A O 1
ATOM 563 N N . GLN A 1 76 ? 40.837 0.071 -29.686 1.00 34.72 76 GLN A N 1
ATOM 564 C CA . GLN A 1 76 ? 40.886 0.552 -31.060 1.00 34.72 76 GLN A CA 1
ATOM 565 C C . GLN A 1 76 ? 40.172 -0.471 -31.945 1.00 34.72 76 GLN A C 1
ATOM 567 O O . GLN A 1 76 ? 40.645 -1.593 -32.105 1.00 34.72 76 GLN A O 1
ATOM 572 N N . ALA A 1 77 ? 39.053 -0.064 -32.534 1.00 35.66 77 ALA A N 1
ATOM 573 C CA . ALA A 1 77 ? 38.537 -0.664 -33.753 1.00 35.66 77 ALA A CA 1
ATOM 574 C C . ALA A 1 77 ? 38.666 0.388 -34.860 1.00 35.66 77 ALA A C 1
ATOM 576 O O . ALA A 1 77 ? 37.913 1.359 -34.913 1.00 35.66 77 ALA A O 1
ATOM 577 N N . GLU A 1 78 ? 39.680 0.223 -35.707 1.00 32.53 78 GLU A N 1
ATOM 578 C CA . GLU A 1 78 ? 39.763 0.906 -36.992 1.00 32.53 78 GLU A CA 1
ATOM 579 C C . GLU A 1 78 ? 38.812 0.232 -37.988 1.00 32.53 78 GLU A C 1
ATOM 581 O O . GLU A 1 78 ? 38.809 -0.992 -38.113 1.00 32.53 78 GLU A O 1
ATOM 586 N N . GLY A 1 79 ? 38.072 1.032 -38.761 1.00 32.84 79 GLY A N 1
ATOM 587 C CA . GLY A 1 79 ? 37.599 0.599 -40.075 1.00 32.84 79 GLY A CA 1
ATOM 588 C C . GLY A 1 79 ? 36.240 1.138 -40.522 1.00 32.84 79 GLY A C 1
ATOM 589 O O . GLY A 1 79 ? 35.209 0.791 -39.966 1.00 32.84 79 GLY A O 1
ATOM 590 N N . ALA A 1 80 ? 36.282 1.871 -41.640 1.00 33.62 80 ALA A N 1
ATOM 591 C CA . ALA A 1 80 ? 35.198 2.147 -42.591 1.00 33.62 80 ALA A CA 1
ATOM 592 C C . ALA A 1 80 ? 34.266 3.346 -42.315 1.00 33.62 80 ALA A C 1
ATOM 594 O O . ALA A 1 80 ? 33.078 3.214 -42.038 1.00 33.62 80 ALA A O 1
ATOM 595 N N . SER A 1 81 ? 34.799 4.546 -42.569 1.00 35.34 81 SER A N 1
ATOM 596 C CA . SER A 1 81 ? 34.002 5.708 -42.977 1.00 35.34 81 SER A CA 1
ATOM 597 C C . SER A 1 81 ? 33.709 5.620 -44.479 1.00 35.34 81 SER A C 1
ATOM 599 O O . SER A 1 81 ? 34.594 5.833 -45.309 1.00 35.34 81 SER A O 1
ATOM 601 N N . ALA A 1 82 ? 32.463 5.295 -44.828 1.00 37.66 82 ALA A N 1
ATOM 602 C CA . ALA A 1 82 ? 31.899 5.536 -46.149 1.00 37.66 82 ALA A CA 1
ATOM 603 C C . ALA A 1 82 ? 30.761 6.550 -46.004 1.00 37.66 82 ALA A C 1
ATOM 605 O O . ALA A 1 82 ? 29.785 6.335 -45.287 1.00 37.66 82 ALA A O 1
ATOM 606 N N . ALA A 1 83 ? 30.926 7.680 -46.683 1.00 43.94 83 ALA A N 1
ATOM 607 C CA . ALA A 1 83 ? 29.995 8.790 -46.707 1.00 43.94 83 ALA A CA 1
ATOM 608 C C . ALA A 1 83 ? 28.584 8.353 -47.137 1.00 43.94 83 ALA A C 1
ATOM 610 O O . ALA A 1 83 ? 28.393 7.822 -48.233 1.00 43.94 83 ALA A O 1
ATOM 611 N N . ARG A 1 84 ? 27.578 8.677 -46.318 1.00 38.81 84 ARG A N 1
ATOM 612 C CA . ARG A 1 84 ? 26.181 8.756 -46.754 1.00 38.81 84 ARG A CA 1
ATOM 613 C C . ARG A 1 84 ? 25.605 10.111 -46.372 1.00 38.81 84 ARG A C 1
ATOM 615 O O . ARG A 1 84 ? 25.381 10.423 -45.208 1.00 38.81 84 ARG A O 1
ATOM 622 N N . ALA A 1 85 ? 25.411 10.922 -47.402 1.00 39.38 85 ALA A N 1
ATOM 623 C CA . ALA A 1 85 ? 24.643 12.145 -47.353 1.00 39.38 85 ALA A CA 1
ATOM 624 C C . ALA A 1 85 ? 23.142 11.822 -47.276 1.00 39.38 85 ALA A C 1
ATOM 626 O O . ALA A 1 85 ? 22.664 10.940 -47.986 1.00 39.38 85 ALA A O 1
ATOM 627 N N . GLY A 1 86 ? 22.407 12.613 -46.492 1.00 45.50 86 GLY A N 1
ATOM 628 C CA . GLY A 1 86 ? 21.016 12.946 -46.800 1.00 45.50 86 GLY A CA 1
ATOM 629 C C . GLY A 1 86 ? 19.929 12.049 -46.212 1.00 45.50 86 GLY A C 1
ATOM 630 O O . GLY A 1 86 ? 19.191 11.419 -46.956 1.00 45.50 86 GLY A O 1
ATOM 631 N N . ALA A 1 87 ? 19.733 12.117 -44.898 1.00 36.38 87 ALA A N 1
ATOM 632 C CA . ALA A 1 87 ? 18.399 12.120 -44.305 1.00 36.38 87 ALA A CA 1
ATOM 633 C C . ALA A 1 87 ? 18.496 12.891 -42.987 1.00 36.38 87 ALA A C 1
ATOM 635 O O . ALA A 1 87 ? 19.238 12.497 -42.091 1.00 36.38 87 ALA A O 1
ATOM 636 N N . ARG A 1 88 ? 17.797 14.025 -42.869 1.00 36.47 88 ARG A N 1
ATOM 637 C CA . ARG A 1 88 ? 17.523 14.597 -41.549 1.00 36.47 88 ARG A CA 1
ATOM 638 C C . ARG A 1 88 ? 16.562 13.621 -40.876 1.00 36.47 88 ARG A C 1
ATOM 640 O O . ARG A 1 88 ? 15.365 13.685 -41.118 1.00 36.47 88 ARG A O 1
ATOM 647 N N . GLN A 1 89 ? 17.106 12.666 -40.128 1.00 40.19 89 GLN A N 1
ATOM 648 C CA . GLN A 1 89 ? 16.352 12.016 -39.069 1.00 40.19 89 GLN A CA 1
ATOM 649 C C . GLN A 1 89 ? 16.035 13.127 -38.076 1.00 40.19 89 GLN A C 1
ATOM 651 O O . GLN A 1 89 ? 16.935 13.627 -37.400 1.00 40.19 89 GLN A O 1
ATOM 656 N N . ASP A 1 90 ? 14.779 13.566 -38.061 1.00 40.72 90 ASP A N 1
ATOM 657 C CA . ASP A 1 90 ? 14.238 14.305 -36.932 1.00 40.72 90 ASP A CA 1
ATOM 658 C C . ASP A 1 90 ? 14.494 13.430 -35.707 1.00 40.72 90 ASP A C 1
ATOM 660 O O . ASP A 1 90 ? 13.888 12.370 -35.545 1.00 40.72 90 ASP A O 1
ATOM 664 N N . SER A 1 91 ? 15.505 13.799 -34.917 1.00 42.69 91 SER A N 1
ATOM 665 C CA . SER A 1 91 ? 15.838 13.075 -33.700 1.00 42.69 91 SER A CA 1
ATOM 666 C C . SER A 1 91 ? 14.568 13.000 -32.854 1.00 42.69 91 SER A C 1
ATOM 668 O O . SER A 1 91 ? 13.953 14.049 -32.628 1.00 42.69 91 SER A O 1
ATOM 670 N N . PRO A 1 92 ? 14.145 11.800 -32.416 1.00 41.00 92 PRO A N 1
ATOM 671 C CA . PRO A 1 92 ? 12.953 11.672 -31.597 1.00 41.00 92 PRO A CA 1
ATOM 672 C C . PRO A 1 92 ? 13.080 12.594 -30.376 1.00 41.00 92 PRO A C 1
ATOM 674 O O . PRO A 1 92 ? 14.190 12.792 -29.863 1.00 41.00 92 PRO A O 1
ATOM 677 N N . PRO A 1 93 ? 11.975 13.213 -29.927 1.00 43.72 93 PRO A N 1
ATOM 678 C CA . PRO A 1 93 ? 12.009 14.121 -28.793 1.00 43.72 93 PRO A CA 1
ATOM 679 C C . PRO A 1 93 ? 12.616 13.395 -27.590 1.00 43.72 93 PRO A C 1
ATOM 681 O O . PRO A 1 93 ? 12.169 12.312 -27.212 1.00 43.72 93 PRO A O 1
ATOM 684 N N . ALA A 1 94 ? 13.665 13.980 -27.010 1.00 48.97 94 ALA A N 1
ATOM 685 C CA . ALA A 1 94 ? 14.324 13.408 -25.847 1.00 48.97 94 ALA A CA 1
ATOM 686 C C . ALA A 1 94 ? 13.329 13.340 -24.675 1.00 48.97 94 ALA A C 1
ATOM 688 O O . ALA A 1 94 ? 12.764 14.373 -24.302 1.00 48.97 94 ALA A O 1
ATOM 689 N N . VAL A 1 95 ? 13.147 12.156 -24.072 1.00 49.09 95 VAL A N 1
ATOM 690 C CA . VAL A 1 95 ? 12.413 12.008 -22.802 1.00 49.09 95 VAL A CA 1
ATOM 691 C C . VAL A 1 95 ? 13.163 12.816 -21.756 1.00 49.09 95 VAL A C 1
ATOM 693 O O . VAL A 1 95 ? 14.258 12.461 -21.328 1.00 49.09 95 VAL A O 1
ATOM 696 N N . ARG A 1 96 ? 12.622 13.976 -21.398 1.00 50.81 96 ARG A N 1
ATOM 697 C CA . ARG A 1 96 ? 13.275 14.918 -20.485 1.00 50.81 96 ARG A CA 1
ATOM 698 C C . ARG A 1 96 ? 12.276 15.546 -19.532 1.00 50.81 96 ARG A C 1
ATOM 700 O O . ARG A 1 96 ? 12.383 16.733 -19.254 1.00 50.81 96 ARG A O 1
ATOM 707 N N . ALA A 1 97 ? 11.325 14.791 -18.993 1.00 50.03 97 ALA A N 1
ATOM 708 C CA . ALA A 1 97 ? 10.855 15.168 -17.665 1.00 50.03 97 ALA A CA 1
ATOM 709 C C . ALA A 1 97 ? 12.005 14.814 -16.710 1.00 50.03 97 ALA A C 1
ATOM 711 O O . ALA A 1 97 ? 12.236 13.625 -16.468 1.00 50.03 97 ALA A O 1
ATOM 712 N N . PRO A 1 98 ? 12.813 15.787 -16.242 1.00 52.72 98 PRO A N 1
ATOM 713 C CA . PRO A 1 98 ? 13.930 15.445 -15.390 1.00 52.72 98 PRO A CA 1
ATOM 714 C C . PRO A 1 98 ? 13.344 14.824 -14.131 1.00 52.72 98 PRO A C 1
ATOM 716 O O . PRO A 1 98 ? 12.415 15.378 -13.536 1.00 52.72 98 PRO A O 1
ATOM 719 N N . TYR A 1 99 ? 13.933 13.711 -13.689 1.00 48.78 99 TYR A N 1
ATOM 720 C CA . TYR A 1 99 ? 13.618 13.111 -12.398 1.00 48.78 99 TYR A CA 1
ATOM 721 C C . TYR A 1 99 ? 13.528 14.186 -11.313 1.00 48.78 99 TYR A C 1
ATOM 723 O O . TYR A 1 99 ? 12.683 14.072 -10.459 1.00 48.78 99 TYR A O 1
ATOM 731 N N . ASN A 1 100 ? 14.287 15.286 -11.401 1.00 45.41 100 ASN A N 1
ATOM 732 C CA . ASN A 1 100 ? 14.207 16.474 -10.545 1.00 45.41 100 ASN A CA 1
ATOM 733 C C . ASN A 1 100 ? 12.799 17.058 -10.311 1.00 45.41 100 ASN A C 1
ATOM 735 O O . ASN A 1 100 ? 12.574 17.565 -9.220 1.00 45.41 100 ASN A O 1
ATOM 739 N N . GLU A 1 101 ? 11.845 16.994 -11.240 1.00 57.25 101 GLU A N 1
ATOM 740 C CA . GLU A 1 101 ? 10.462 17.447 -10.981 1.00 57.25 101 GLU A CA 1
ATOM 741 C C . GLU A 1 101 ? 9.683 16.424 -10.141 1.00 57.25 101 GLU A C 1
ATOM 743 O O . GLU A 1 101 ? 9.061 16.775 -9.137 1.00 57.25 101 GLU A O 1
ATOM 748 N N . LEU A 1 102 ? 9.819 15.137 -10.472 1.00 52.91 102 LEU A N 1
ATOM 749 C CA . LEU A 1 102 ? 9.302 14.019 -9.673 1.00 52.91 102 LEU A CA 1
ATOM 750 C C . LEU A 1 102 ? 10.037 13.900 -8.321 1.00 52.91 102 LEU A C 1
ATOM 752 O O . LEU A 1 102 ? 9.475 13.482 -7.312 1.00 52.91 102 LEU A O 1
ATOM 756 N N . ALA A 1 103 ? 11.292 14.337 -8.290 1.00 46.00 103 ALA A N 1
ATOM 757 C CA . ALA A 1 103 ? 12.230 14.218 -7.197 1.00 46.00 103 ALA A CA 1
ATOM 758 C C . ALA A 1 103 ? 12.262 15.448 -6.312 1.00 46.00 103 ALA A C 1
ATOM 760 O O . ALA A 1 103 ? 12.650 15.333 -5.170 1.00 46.00 103 ALA A O 1
ATOM 761 N N . THR A 1 104 ? 11.816 16.620 -6.749 1.00 50.75 104 THR A N 1
ATOM 762 C CA . THR A 1 104 ? 11.535 17.725 -5.816 1.00 50.75 104 THR A CA 1
ATOM 763 C C . THR A 1 104 ? 10.338 17.350 -4.934 1.00 50.75 104 THR A C 1
ATOM 765 O O . THR A 1 104 ? 10.310 17.649 -3.737 1.00 50.75 104 THR A O 1
ATOM 768 N N . TYR A 1 105 ? 9.400 16.575 -5.488 1.00 45.56 105 TYR A N 1
ATOM 769 C CA . TYR A 1 105 ? 8.307 15.972 -4.735 1.00 45.56 105 TYR A CA 1
ATOM 770 C C . TYR A 1 105 ? 8.780 14.860 -3.769 1.00 45.56 105 TYR A C 1
ATOM 772 O O . TYR A 1 105 ? 8.286 14.801 -2.645 1.00 45.56 105 TY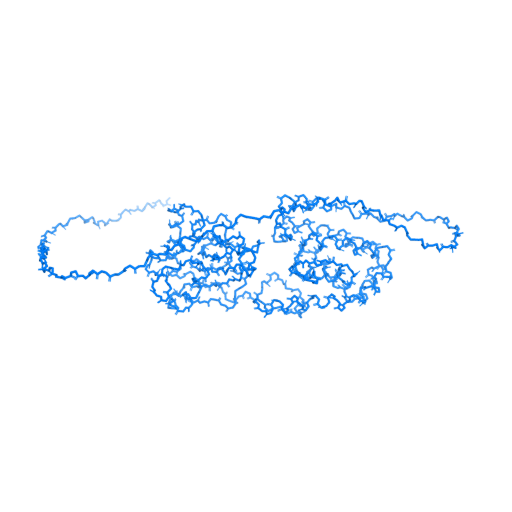R A O 1
ATOM 780 N N . THR A 1 106 ? 9.769 14.024 -4.130 1.00 44.53 106 THR A N 1
ATOM 781 C CA . THR A 1 106 ? 10.307 12.987 -3.212 1.00 44.53 106 THR A CA 1
ATOM 782 C C . THR A 1 106 ? 11.425 13.459 -2.279 1.00 44.53 106 THR A C 1
ATOM 784 O O . THR A 1 106 ? 11.431 13.083 -1.115 1.00 44.53 106 THR A O 1
ATOM 787 N N . ARG A 1 107 ? 12.344 14.329 -2.714 1.00 41.19 107 ARG A N 1
ATOM 788 C CA . ARG A 1 107 ? 13.478 14.870 -1.927 1.00 41.19 107 ARG A CA 1
ATOM 789 C C . ARG A 1 107 ? 13.050 15.827 -0.821 1.00 41.19 107 ARG A C 1
ATOM 791 O O . ARG A 1 107 ? 13.779 15.952 0.155 1.00 41.19 107 ARG A O 1
ATOM 798 N N . SER A 1 108 ? 11.883 16.468 -0.924 1.00 45.72 108 SER A N 1
ATOM 799 C CA . SER A 1 108 ? 11.284 17.171 0.226 1.00 45.72 108 SER A CA 1
ATOM 800 C C . SER A 1 108 ? 10.910 16.211 1.370 1.00 45.72 108 SER A C 1
ATOM 802 O O . SER A 1 108 ? 10.635 16.656 2.479 1.00 45.72 108 SER A O 1
ATOM 804 N N . ASN A 1 109 ? 10.977 14.897 1.127 1.00 42.44 109 ASN A N 1
ATOM 805 C CA . ASN A 1 109 ? 10.792 13.829 2.096 1.00 42.44 109 ASN A CA 1
ATOM 806 C C . ASN A 1 109 ? 11.923 12.786 1.972 1.00 42.44 109 ASN A C 1
ATOM 808 O O . ASN A 1 109 ? 11.682 11.652 1.567 1.00 42.44 109 ASN A O 1
ATOM 812 N N . GLN A 1 110 ? 13.159 13.144 2.347 1.00 38.22 110 GLN A N 1
ATOM 813 C CA . GLN A 1 110 ? 14.363 12.283 2.260 1.00 38.22 110 GLN A CA 1
ATOM 814 C C . GLN A 1 110 ? 14.282 10.920 2.991 1.00 38.22 110 GLN A C 1
ATOM 816 O O . GLN A 1 110 ? 15.219 10.134 2.922 1.00 38.22 110 GLN A O 1
ATOM 821 N N . ASN A 1 111 ? 13.166 10.617 3.658 1.00 46.16 111 ASN A N 1
ATOM 822 C CA . ASN A 1 111 ? 12.899 9.343 4.328 1.00 46.16 111 ASN A CA 1
ATOM 823 C C . ASN A 1 111 ? 11.974 8.408 3.525 1.00 46.16 111 ASN A C 1
ATOM 825 O O . ASN A 1 111 ? 11.549 7.377 4.046 1.00 46.16 111 ASN A O 1
ATOM 829 N N . ILE A 1 112 ? 11.604 8.775 2.294 1.00 45.19 112 ILE A N 1
ATOM 830 C CA . ILE A 1 112 ? 10.681 7.999 1.466 1.00 45.19 112 ILE A CA 1
ATOM 831 C C . ILE A 1 112 ? 11.473 7.204 0.418 1.00 45.19 112 ILE A C 1
ATOM 833 O O . ILE A 1 112 ? 11.956 7.756 -0.568 1.00 45.19 112 ILE A O 1
ATOM 837 N N . ASN A 1 113 ? 11.572 5.889 0.626 1.00 55.31 113 ASN A N 1
ATOM 838 C CA . ASN A 1 113 ? 12.243 4.962 -0.294 1.00 55.31 113 ASN A CA 1
ATOM 839 C C . ASN A 1 113 ? 11.412 4.656 -1.563 1.00 55.31 113 ASN A C 1
ATOM 841 O O . ASN A 1 113 ? 11.950 4.105 -2.519 1.00 55.31 113 ASN A O 1
ATOM 845 N N . TYR A 1 114 ? 10.120 5.009 -1.588 1.00 66.88 114 TYR A N 1
ATOM 846 C CA . TYR A 1 114 ? 9.177 4.678 -2.665 1.00 66.88 114 TYR A CA 1
ATOM 847 C C . TYR A 1 114 ? 8.074 5.729 -2.840 1.00 66.88 114 TYR A C 1
ATOM 849 O O . TYR A 1 114 ? 7.611 6.335 -1.883 1.00 66.88 114 TYR A O 1
ATOM 857 N N . LEU A 1 115 ? 7.594 5.930 -4.063 1.00 62.53 115 LEU A N 1
ATOM 858 C CA . LEU A 1 115 ? 6.443 6.782 -4.334 1.00 62.53 115 LEU A CA 1
ATOM 859 C C . LEU A 1 115 ? 5.171 6.171 -3.747 1.00 62.53 115 LEU A C 1
ATOM 861 O O . LEU A 1 115 ? 4.805 5.039 -4.052 1.00 62.53 115 LEU A O 1
ATOM 865 N N . GLU A 1 116 ? 4.444 6.964 -2.962 1.00 62.06 116 GLU A N 1
ATOM 866 C CA . GLU A 1 116 ? 3.074 6.640 -2.572 1.00 62.06 116 GLU A CA 1
ATOM 867 C C . GLU A 1 116 ? 2.155 6.811 -3.787 1.00 62.06 116 GLU A C 1
ATOM 869 O O . GLU A 1 116 ? 1.558 7.870 -4.000 1.00 62.06 116 GLU A O 1
ATOM 874 N N . ILE A 1 117 ? 2.048 5.767 -4.606 1.00 61.97 117 ILE A N 1
ATOM 875 C CA . ILE A 1 117 ? 1.205 5.757 -5.807 1.00 61.97 117 ILE A CA 1
ATOM 876 C C . ILE A 1 117 ? -0.284 5.948 -5.486 1.00 61.97 117 ILE A C 1
ATOM 878 O O . ILE A 1 117 ? -1.053 6.316 -6.361 1.00 61.97 117 ILE A O 1
ATOM 882 N N . GLU A 1 118 ? -0.715 5.773 -4.238 1.00 56.59 118 GLU A N 1
ATOM 883 C CA . GLU A 1 118 ? -2.086 6.086 -3.815 1.00 56.59 118 GLU A CA 1
ATOM 884 C C . GLU A 1 118 ? -2.346 7.600 -3.716 1.00 56.59 118 GLU A C 1
ATOM 886 O O . GLU A 1 118 ? -3.496 8.050 -3.741 1.00 56.59 118 GLU A O 1
ATOM 891 N N . ARG A 1 119 ? -1.295 8.430 -3.656 1.00 57.97 119 ARG A N 1
ATOM 892 C CA . ARG A 1 119 ? -1.452 9.885 -3.729 1.00 57.97 119 ARG A CA 1
ATOM 893 C C . ARG A 1 119 ? -1.797 10.264 -5.162 1.00 57.97 119 ARG A C 1
ATOM 895 O O . ARG A 1 119 ? -0.932 10.297 -6.034 1.00 57.97 119 ARG A O 1
ATOM 902 N N . GLY A 1 120 ? -3.053 10.643 -5.396 1.00 60.59 120 GLY A N 1
ATOM 903 C CA . GLY A 1 120 ? -3.572 10.936 -6.739 1.00 60.59 120 GLY A CA 1
ATOM 904 C C . GLY A 1 120 ? -2.759 11.950 -7.565 1.00 60.59 120 GLY A C 1
ATOM 905 O O . GLY A 1 120 ? -2.796 11.906 -8.790 1.00 60.59 120 GLY A O 1
ATOM 906 N N . ASN A 1 121 ? -1.989 12.848 -6.942 1.00 64.88 121 ASN A N 1
ATOM 907 C CA . ASN A 1 121 ? -1.085 13.754 -7.668 1.00 64.88 121 ASN A CA 1
ATOM 908 C C . ASN A 1 121 ? 0.204 13.064 -8.140 1.00 64.88 121 ASN A C 1
ATOM 910 O O . ASN A 1 121 ? 0.651 13.314 -9.255 1.00 64.88 121 ASN A O 1
ATOM 914 N N . VAL A 1 122 ? 0.776 12.185 -7.316 1.00 67.31 122 VAL A N 1
ATOM 915 C CA . VAL A 1 122 ? 1.974 11.401 -7.653 1.00 67.31 122 VAL A CA 1
ATOM 916 C C . VAL A 1 122 ? 1.660 10.431 -8.771 1.00 67.31 122 VAL A C 1
ATOM 918 O O . VAL A 1 122 ? 2.364 10.404 -9.775 1.00 67.31 122 VAL A O 1
ATOM 921 N N . ASN A 1 123 ? 0.555 9.703 -8.615 1.00 75.56 123 ASN A N 1
ATOM 922 C CA . ASN A 1 123 ? 0.101 8.716 -9.579 1.00 75.56 123 ASN A CA 1
ATOM 923 C C . ASN A 1 123 ? -0.098 9.339 -10.969 1.00 75.56 123 ASN A C 1
ATOM 925 O O . ASN A 1 123 ? 0.482 8.875 -11.943 1.00 75.56 123 ASN A O 1
ATOM 929 N N . ARG A 1 124 ? -0.816 10.470 -11.042 1.00 73.44 124 ARG A N 1
ATOM 930 C CA . ARG A 1 124 ? -1.054 11.186 -12.306 1.00 73.44 124 ARG A CA 1
ATOM 931 C C . ARG A 1 124 ? 0.226 11.697 -12.962 1.00 73.44 124 ARG A C 1
ATOM 933 O O . ARG A 1 124 ? 0.350 11.626 -14.180 1.00 73.44 124 ARG A O 1
ATOM 940 N N . ASN A 1 125 ? 1.169 12.228 -12.184 1.00 78.62 125 ASN A N 1
ATOM 941 C CA . ASN A 1 125 ? 2.432 12.723 -12.736 1.00 78.62 125 ASN A CA 1
ATOM 942 C C . ASN A 1 125 ? 3.319 11.577 -13.231 1.00 78.62 125 ASN A C 1
ATOM 944 O O . ASN A 1 125 ? 3.934 11.702 -14.286 1.00 78.62 125 ASN A O 1
ATOM 948 N N . LEU A 1 126 ? 3.351 10.461 -12.502 1.00 83.00 126 LEU A N 1
ATOM 949 C CA . LEU A 1 126 ? 4.067 9.263 -12.920 1.00 83.00 126 LEU A CA 1
ATOM 950 C C . LEU A 1 126 ? 3.442 8.648 -14.180 1.00 83.00 126 LEU A C 1
ATOM 952 O O . LEU A 1 126 ? 4.162 8.365 -15.130 1.00 83.00 126 LEU A O 1
ATOM 956 N N . ALA A 1 127 ? 2.114 8.530 -14.241 1.00 85.00 127 ALA A N 1
ATOM 957 C CA . ALA A 1 127 ? 1.416 8.069 -15.439 1.00 85.00 127 ALA A CA 1
ATOM 958 C C . ALA A 1 127 ? 1.723 8.968 -16.650 1.00 85.00 127 ALA A C 1
ATOM 960 O O . ALA A 1 127 ? 2.058 8.462 -17.716 1.00 85.00 127 ALA A O 1
ATOM 961 N N . ARG A 1 128 ? 1.714 10.301 -16.479 1.00 83.94 128 ARG A N 1
ATOM 962 C CA . ARG A 1 128 ? 2.096 11.249 -17.543 1.00 83.94 128 ARG A CA 1
ATOM 963 C C . ARG A 1 128 ? 3.553 11.087 -17.984 1.00 83.94 128 ARG A C 1
ATOM 965 O O . ARG A 1 128 ? 3.847 11.219 -19.165 1.00 83.94 128 ARG A O 1
ATOM 972 N N . PHE A 1 129 ? 4.469 10.831 -17.054 1.00 87.69 129 PHE A N 1
ATOM 973 C CA . PHE A 1 129 ? 5.861 10.538 -17.394 1.00 87.69 129 PHE A CA 1
ATOM 974 C C . PHE A 1 129 ? 5.960 9.272 -18.254 1.00 87.69 129 PHE A C 1
ATOM 976 O O . PHE A 1 129 ? 6.588 9.292 -19.305 1.00 87.69 129 PHE A O 1
ATOM 983 N N . LEU A 1 130 ? 5.282 8.197 -17.850 1.00 90.88 130 LEU A N 1
ATOM 984 C CA . LEU A 1 130 ? 5.316 6.913 -18.553 1.00 90.88 130 LEU A CA 1
ATOM 985 C C . LEU A 1 130 ? 4.599 6.959 -19.913 1.00 90.88 130 LEU A C 1
ATOM 987 O O . LEU A 1 130 ? 5.006 6.257 -20.837 1.00 90.88 130 LEU A O 1
ATOM 991 N N . GLN A 1 131 ? 3.607 7.841 -20.080 1.00 89.44 131 GLN A N 1
ATOM 992 C CA . GLN A 1 131 ? 2.995 8.132 -21.384 1.00 89.44 131 GLN A CA 1
ATOM 993 C C . GLN A 1 131 ? 4.020 8.622 -22.418 1.00 89.44 131 GLN A C 1
ATOM 995 O O . GLN A 1 131 ? 3.867 8.310 -23.594 1.00 89.44 131 GLN A O 1
ATOM 1000 N N . GLN A 1 132 ? 5.099 9.299 -22.007 1.00 91.25 132 GLN A N 1
ATOM 1001 C CA . GLN A 1 132 ? 6.147 9.740 -22.940 1.00 91.25 132 GLN A CA 1
ATOM 1002 C C . GLN A 1 132 ? 6.844 8.548 -23.609 1.00 91.25 132 GLN A C 1
ATOM 1004 O O . GLN A 1 132 ? 7.092 8.578 -24.812 1.00 91.25 132 GLN A O 1
ATOM 1009 N N . TYR A 1 133 ? 7.103 7.466 -22.867 1.00 93.75 133 TYR A N 1
ATOM 1010 C CA . TYR A 1 133 ? 7.661 6.242 -23.449 1.00 93.75 133 TYR A CA 1
ATOM 1011 C C . TYR A 1 133 ? 6.677 5.560 -24.394 1.00 93.75 133 TYR A C 1
ATOM 1013 O O . TYR A 1 133 ? 7.067 5.083 -25.457 1.00 93.75 133 TYR A O 1
ATOM 1021 N N . GLN A 1 134 ? 5.389 5.548 -24.046 1.00 93.81 134 GLN A N 1
ATOM 1022 C CA . GLN A 1 134 ? 4.362 5.009 -24.933 1.00 93.81 134 GLN A CA 1
ATOM 1023 C C . GLN A 1 134 ? 4.287 5.804 -26.248 1.00 93.81 134 GLN A C 1
ATOM 1025 O O . GLN A 1 134 ? 4.227 5.209 -27.321 1.00 93.81 134 GLN A O 1
ATOM 1030 N N . GLU A 1 135 ? 4.335 7.137 -26.184 1.00 93.00 135 GLU A N 1
ATOM 1031 C CA . GLU A 1 135 ? 4.379 8.005 -27.365 1.00 93.00 135 GLU A CA 1
ATOM 1032 C C . GLU A 1 135 ? 5.606 7.716 -28.236 1.00 93.00 135 GLU A C 1
ATOM 1034 O O . GLU A 1 135 ? 5.473 7.592 -29.454 1.00 93.00 135 GLU A O 1
ATOM 1039 N N . GLN A 1 136 ? 6.782 7.534 -27.630 1.00 93.06 136 GLN A N 1
ATOM 1040 C CA . GLN A 1 136 ? 7.995 7.166 -28.362 1.00 93.06 136 GLN A CA 1
ATOM 1041 C C . GLN A 1 136 ? 7.895 5.796 -29.034 1.00 93.06 136 GLN A C 1
ATOM 1043 O O . GLN A 1 136 ? 8.300 5.653 -30.187 1.00 93.06 136 GLN A O 1
ATOM 1048 N N . LEU A 1 137 ? 7.329 4.793 -28.360 1.00 95.19 137 LEU A N 1
ATOM 1049 C CA . LEU A 1 137 ? 7.100 3.479 -28.965 1.00 95.19 137 LEU A CA 1
ATOM 1050 C C . LEU A 1 137 ? 6.077 3.555 -30.105 1.00 95.19 137 LEU A C 1
ATOM 1052 O O . LEU A 1 137 ? 6.259 2.916 -31.136 1.00 95.19 137 LEU A O 1
ATOM 1056 N N . ASN A 1 138 ? 5.039 4.382 -29.975 1.00 94.38 138 ASN A N 1
ATOM 1057 C CA . ASN A 1 138 ? 4.052 4.589 -31.039 1.00 94.38 138 ASN A CA 1
ATOM 1058 C C . ASN A 1 138 ? 4.646 5.299 -32.268 1.00 94.38 138 ASN A C 1
ATOM 1060 O O . ASN A 1 138 ? 4.184 5.078 -33.385 1.00 94.38 138 ASN A O 1
ATOM 1064 N N . GLN A 1 139 ? 5.678 6.126 -32.081 1.00 95.19 139 GLN A N 1
ATOM 1065 C CA . GLN A 1 139 ? 6.445 6.730 -33.177 1.00 95.19 139 GLN A CA 1
ATOM 1066 C C . GLN A 1 139 ? 7.407 5.736 -33.854 1.00 95.19 139 GLN A C 1
ATOM 1068 O O . GLN A 1 139 ? 7.871 6.006 -34.959 1.00 95.19 139 GLN A O 1
ATOM 1073 N N . ASN A 1 140 ? 7.680 4.586 -33.228 1.00 96.31 140 ASN A N 1
ATOM 1074 C CA . ASN A 1 140 ? 8.597 3.555 -33.714 1.00 96.31 140 ASN A CA 1
ATOM 1075 C C . ASN A 1 140 ? 7.887 2.184 -33.788 1.00 96.31 140 ASN A C 1
ATOM 1077 O O . ASN A 1 140 ? 8.166 1.303 -32.970 1.00 96.31 140 ASN A O 1
ATOM 1081 N N . PRO A 1 141 ? 6.974 1.968 -34.757 1.00 96.19 141 PRO A N 1
ATOM 1082 C CA . PRO A 1 141 ? 6.157 0.752 -34.824 1.00 96.19 141 PRO A CA 1
ATOM 1083 C C . PRO A 1 141 ? 6.989 -0.531 -34.954 1.00 96.19 141 PRO A C 1
ATOM 1085 O O . PRO A 1 141 ? 6.655 -1.525 -34.325 1.00 96.19 141 PRO A O 1
ATOM 1088 N N . GLU A 1 142 ? 8.118 -0.495 -35.670 1.00 96.44 142 GLU A N 1
ATOM 1089 C CA . GLU A 1 142 ? 9.025 -1.648 -35.770 1.00 96.44 142 GLU A CA 1
ATOM 1090 C C . GLU A 1 142 ? 9.584 -2.062 -34.397 1.00 96.44 142 GLU A C 1
ATOM 1092 O O . GLU A 1 142 ? 9.644 -3.247 -34.076 1.00 96.44 142 GLU A O 1
ATOM 1097 N N . LEU A 1 143 ? 9.954 -1.093 -33.552 1.00 96.88 143 LEU A N 1
ATOM 1098 C CA . LEU A 1 143 ? 10.432 -1.364 -32.195 1.00 96.88 143 LEU A CA 1
ATOM 1099 C C . LEU A 1 143 ? 9.320 -1.949 -31.320 1.00 96.88 143 LEU A C 1
ATOM 1101 O O . LEU A 1 143 ? 9.556 -2.886 -30.556 1.00 96.88 143 LEU A O 1
ATOM 1105 N N . ARG A 1 144 ? 8.101 -1.412 -31.444 1.00 97.56 144 ARG A N 1
ATOM 1106 C CA . ARG A 1 144 ? 6.923 -1.938 -30.747 1.00 97.56 144 ARG A CA 1
ATOM 1107 C C . ARG A 1 144 ? 6.636 -3.385 -31.163 1.00 97.56 144 ARG A C 1
ATOM 1109 O O . ARG A 1 144 ? 6.382 -4.214 -30.290 1.00 97.56 144 ARG A O 1
ATOM 1116 N N . ASP A 1 145 ? 6.743 -3.697 -32.453 1.00 97.56 145 ASP A N 1
ATOM 1117 C CA . ASP A 1 145 ? 6.561 -5.052 -32.981 1.00 97.56 145 ASP A CA 1
ATOM 1118 C C . ASP A 1 145 ? 7.639 -6.012 -32.459 1.00 97.56 145 ASP A C 1
ATOM 1120 O O . ASP A 1 145 ? 7.316 -7.132 -32.065 1.00 97.56 145 ASP A O 1
ATOM 1124 N N . LYS A 1 146 ? 8.904 -5.574 -32.379 1.00 96.44 146 LYS A N 1
ATOM 1125 C CA . LYS A 1 146 ? 9.995 -6.366 -31.782 1.00 96.44 146 LYS A CA 1
ATOM 1126 C C . LYS A 1 146 ? 9.768 -6.630 -30.292 1.00 96.44 146 LYS A C 1
ATOM 1128 O O . LYS A 1 146 ? 9.876 -7.771 -29.854 1.00 96.44 146 LYS A O 1
ATOM 1133 N N . LEU A 1 147 ? 9.384 -5.615 -29.511 1.00 97.12 147 LEU A N 1
ATOM 1134 C CA . LEU A 1 147 ? 9.029 -5.792 -28.095 1.00 97.12 147 LEU A CA 1
ATOM 1135 C C . LEU A 1 147 ? 7.921 -6.833 -27.911 1.00 97.12 147 LEU A C 1
ATOM 1137 O O . LEU A 1 147 ? 8.023 -7.689 -27.030 1.00 97.12 147 LEU A O 1
ATOM 1141 N N . ALA A 1 148 ? 6.893 -6.785 -28.760 1.00 97.44 148 ALA A N 1
ATOM 1142 C CA . ALA A 1 148 ? 5.756 -7.697 -28.708 1.00 97.44 148 ALA A CA 1
ATOM 1143 C C . ALA A 1 148 ? 6.125 -9.169 -28.983 1.00 97.44 148 ALA A C 1
ATOM 1145 O O . ALA A 1 148 ? 5.325 -10.054 -28.680 1.00 97.44 148 ALA A O 1
ATOM 1146 N N . GLN A 1 149 ? 7.318 -9.457 -29.515 1.00 96.31 149 GLN A N 1
ATOM 1147 C CA . GLN A 1 149 ? 7.806 -10.829 -29.708 1.00 96.31 149 GLN A CA 1
ATOM 1148 C C . GLN A 1 149 ? 8.354 -11.458 -28.417 1.00 96.31 149 GLN A C 1
ATOM 1150 O O . GLN A 1 149 ? 8.429 -12.680 -28.331 1.00 96.31 149 GLN A O 1
ATOM 1155 N N . SER A 1 150 ? 8.680 -10.651 -27.401 1.00 96.56 150 SER A N 1
ATOM 1156 C CA . SER A 1 150 ? 9.201 -11.122 -26.109 1.00 96.56 150 SER A CA 1
ATOM 1157 C C . SER A 1 150 ? 8.124 -11.112 -25.016 1.00 96.56 150 SER A C 1
ATOM 1159 O O . SER A 1 150 ? 7.295 -10.202 -24.967 1.00 96.56 150 SER A O 1
ATOM 1161 N N . GLU A 1 151 ? 8.150 -12.074 -24.083 1.00 96.38 151 GLU A N 1
ATOM 1162 C CA . GLU A 1 151 ? 7.195 -12.110 -22.956 1.00 96.38 151 GLU A CA 1
ATOM 1163 C C . GLU A 1 151 ? 7.287 -10.838 -22.093 1.00 96.38 151 GLU A C 1
ATOM 1165 O O . GLU A 1 151 ? 6.275 -10.229 -21.740 1.00 96.38 151 GLU A O 1
ATOM 1170 N N . VAL A 1 152 ? 8.511 -10.404 -21.778 1.00 97.06 152 VAL A N 1
ATOM 1171 C CA . VAL A 1 152 ? 8.756 -9.194 -20.979 1.00 97.06 152 VAL A CA 1
ATOM 1172 C C . VAL A 1 152 ? 8.276 -7.942 -21.715 1.00 97.06 152 VAL A C 1
ATOM 1174 O O . VAL A 1 152 ? 7.632 -7.083 -21.114 1.00 97.06 152 VAL A O 1
ATOM 1177 N N . GLY A 1 153 ? 8.540 -7.845 -23.020 1.00 97.56 153 GLY A N 1
ATOM 1178 C CA . GLY A 1 153 ? 8.084 -6.725 -23.837 1.00 97.56 153 GLY A CA 1
ATOM 1179 C C . GLY A 1 153 ? 6.561 -6.667 -23.959 1.00 97.56 153 GLY A C 1
ATOM 1180 O O . GLY A 1 153 ? 5.995 -5.581 -23.860 1.00 97.56 153 GLY A O 1
ATOM 1181 N N . GLN A 1 154 ? 5.868 -7.807 -24.063 1.00 97.56 154 GLN A N 1
ATOM 1182 C CA . GLN A 1 154 ? 4.399 -7.846 -24.022 1.00 97.56 154 GLN A CA 1
ATOM 1183 C C . GLN A 1 154 ? 3.843 -7.295 -22.702 1.00 97.56 154 GLN A C 1
ATOM 1185 O O . GLN A 1 154 ? 2.905 -6.495 -22.721 1.00 97.56 154 GLN A O 1
ATOM 1190 N N . LYS A 1 155 ? 4.438 -7.667 -21.558 1.00 96.69 155 LYS A N 1
ATOM 1191 C CA . LYS A 1 155 ? 4.039 -7.136 -20.241 1.00 96.69 155 LYS A CA 1
ATOM 1192 C C . LYS A 1 155 ? 4.289 -5.635 -20.129 1.00 96.69 155 LYS A C 1
ATOM 1194 O O . LYS A 1 155 ? 3.394 -4.911 -19.698 1.00 96.69 155 LYS A O 1
ATOM 1199 N N . LEU A 1 156 ? 5.449 -5.156 -20.588 1.00 97.56 156 LEU A N 1
ATOM 1200 C CA . LEU A 1 156 ? 5.754 -3.723 -20.653 1.00 97.56 156 LEU A CA 1
ATOM 1201 C C . LEU A 1 156 ? 4.703 -2.964 -21.475 1.00 97.56 156 LEU A C 1
ATOM 1203 O O . LEU A 1 156 ? 4.152 -1.970 -21.002 1.00 97.56 156 LEU A O 1
ATOM 1207 N N . LEU A 1 157 ? 4.408 -3.430 -22.693 1.00 97.62 157 LEU A N 1
ATOM 1208 C CA . LEU A 1 157 ? 3.416 -2.800 -23.568 1.00 97.62 157 LEU A CA 1
ATOM 1209 C C . LEU A 1 157 ? 2.025 -2.800 -22.921 1.00 97.62 157 LEU A C 1
ATOM 1211 O O . LEU A 1 157 ? 1.352 -1.771 -22.921 1.00 97.62 157 LEU A O 1
ATOM 1215 N N . GLY A 1 158 ? 1.631 -3.913 -22.295 1.00 96.38 158 GLY A N 1
ATOM 1216 C CA . GLY A 1 158 ? 0.381 -4.016 -21.547 1.00 96.38 158 GLY A CA 1
ATOM 1217 C C . GLY A 1 158 ? 0.296 -3.022 -20.386 1.00 96.38 158 GLY A C 1
ATOM 1218 O O . GLY A 1 158 ? -0.735 -2.371 -20.218 1.00 96.38 158 GLY A O 1
ATOM 1219 N N . ALA A 1 159 ? 1.374 -2.854 -19.616 1.00 96.00 159 ALA A N 1
ATOM 1220 C CA . ALA A 1 159 ? 1.439 -1.874 -18.535 1.00 96.00 159 ALA A CA 1
ATOM 1221 C C . ALA A 1 159 ? 1.304 -0.437 -19.062 1.00 96.00 159 ALA A C 1
ATOM 1223 O O . ALA A 1 159 ? 0.491 0.335 -18.550 1.00 96.00 159 ALA A O 1
ATOM 1224 N N . LEU A 1 160 ? 2.047 -0.076 -20.115 1.00 96.00 160 LEU A N 1
ATOM 1225 C CA . LEU A 1 160 ? 1.960 1.251 -20.737 1.00 96.00 160 LEU A CA 1
ATOM 1226 C C . LEU A 1 160 ? 0.550 1.546 -21.267 1.00 96.00 160 LEU A C 1
ATOM 1228 O O . LEU A 1 160 ? 0.022 2.636 -21.036 1.00 96.00 160 LEU A O 1
ATOM 1232 N N . ASP A 1 161 ? -0.086 0.572 -21.919 1.00 94.81 161 ASP A N 1
ATOM 1233 C CA . ASP A 1 161 ? -1.433 0.726 -22.464 1.00 94.81 161 ASP A CA 1
ATOM 1234 C C . ASP A 1 161 ? -2.485 0.889 -21.348 1.00 94.81 161 ASP A C 1
ATOM 1236 O O . ASP A 1 161 ? -3.310 1.807 -21.418 1.00 94.81 161 ASP A O 1
ATOM 1240 N N . ARG A 1 162 ? -2.419 0.095 -20.265 1.00 92.88 162 ARG A N 1
ATOM 1241 C CA . ARG A 1 162 ? -3.311 0.241 -19.094 1.00 92.88 162 ARG A CA 1
ATOM 1242 C C . ARG A 1 162 ? -3.146 1.591 -18.398 1.00 92.88 162 ARG A C 1
ATOM 1244 O O . ARG A 1 162 ? -4.143 2.224 -18.031 1.00 92.88 162 ARG A O 1
ATOM 1251 N N . MET A 1 163 ? -1.909 2.062 -18.242 1.00 90.69 163 MET A N 1
ATOM 1252 C CA . MET A 1 163 ? -1.634 3.370 -17.641 1.00 90.69 163 MET A CA 1
ATOM 1253 C C . MET A 1 163 ? -2.168 4.517 -18.497 1.00 90.69 163 MET A C 1
ATOM 1255 O O . MET A 1 163 ? -2.733 5.476 -17.971 1.00 90.69 163 MET A O 1
ATOM 1259 N N . SER A 1 164 ? -2.037 4.403 -19.818 1.00 89.38 164 SER A N 1
ATOM 1260 C CA . SER A 1 164 ? -2.552 5.389 -20.766 1.00 89.38 164 SER A CA 1
ATOM 1261 C C . SER A 1 164 ? -4.074 5.505 -20.719 1.00 89.38 164 SER A C 1
ATOM 1263 O O . SER A 1 164 ? -4.612 6.610 -20.673 1.00 89.38 164 SER A O 1
ATOM 1265 N N . GLN A 1 165 ? -4.766 4.364 -20.653 1.00 88.94 165 GLN A N 1
ATOM 1266 C CA . GLN A 1 165 ? -6.228 4.301 -20.611 1.00 88.94 165 GLN A CA 1
ATOM 1267 C C . GLN A 1 165 ? -6.804 4.791 -19.280 1.00 88.94 165 GLN A C 1
ATOM 1269 O O . GLN A 1 165 ? -7.792 5.522 -19.257 1.00 88.94 165 GLN A O 1
ATOM 1274 N N . SER A 1 166 ? -6.202 4.384 -18.162 1.00 86.00 166 SER A N 1
ATOM 1275 C CA . SER A 1 166 ? -6.726 4.694 -16.828 1.00 86.00 166 SER A CA 1
ATOM 1276 C C . SER A 1 166 ? -6.248 6.043 -16.281 1.00 86.00 166 SER A C 1
ATOM 1278 O O . SER A 1 166 ? -6.837 6.571 -15.333 1.00 86.00 166 SER A O 1
ATOM 1280 N N . GLY A 1 167 ? -5.160 6.594 -16.832 1.00 86.12 167 GLY A N 1
ATOM 1281 C CA . GLY A 1 167 ? -4.445 7.735 -16.259 1.00 86.12 167 GLY A CA 1
ATOM 1282 C C . GLY A 1 167 ? -3.860 7.441 -14.873 1.00 86.12 167 GLY A C 1
ATOM 1283 O O . GLY A 1 167 ? -3.534 8.382 -14.139 1.00 86.12 167 GLY A O 1
ATOM 1284 N N . LYS A 1 168 ? -3.782 6.157 -14.496 1.00 84.12 168 LYS A N 1
ATOM 1285 C CA . LYS A 1 168 ? -3.289 5.687 -13.208 1.00 84.12 168 LYS A CA 1
ATOM 1286 C C . LYS A 1 168 ? -2.291 4.543 -13.377 1.00 84.12 168 LYS A C 1
ATOM 1288 O O . LYS A 1 168 ? -2.373 3.787 -14.333 1.00 84.12 168 LYS A O 1
ATOM 1293 N N . ILE A 1 169 ? -1.380 4.397 -12.420 1.00 86.19 169 ILE A N 1
ATOM 1294 C CA . ILE A 1 169 ? -0.488 3.239 -12.298 1.00 86.19 169 ILE A CA 1
ATOM 1295 C C . ILE A 1 169 ? -0.955 2.329 -11.159 1.00 86.19 169 ILE A C 1
ATOM 1297 O O . ILE A 1 169 ? -1.180 2.805 -10.039 1.00 86.19 169 ILE A O 1
ATOM 1301 N N . GLY A 1 170 ? -1.126 1.041 -11.454 1.00 84.62 170 GLY A N 1
ATOM 1302 C CA . GLY A 1 170 ? -1.410 -0.010 -10.481 1.00 84.62 170 GLY A CA 1
ATOM 1303 C C . GLY A 1 170 ? -0.161 -0.799 -10.081 1.00 84.62 170 GLY A C 1
ATOM 1304 O O . GLY A 1 170 ? 0.900 -0.683 -10.691 1.00 84.62 170 GLY A O 1
ATOM 1305 N N . THR A 1 171 ? -0.288 -1.649 -9.060 1.00 85.19 171 THR A N 1
ATOM 1306 C CA . THR A 1 171 ? 0.822 -2.488 -8.573 1.00 85.19 171 THR A CA 1
ATOM 1307 C C . THR A 1 171 ? 1.353 -3.433 -9.648 1.00 85.19 171 THR A C 1
ATOM 1309 O O . THR A 1 171 ? 2.564 -3.555 -9.799 1.00 85.19 171 THR A O 1
ATOM 1312 N N . GLN A 1 172 ? 0.471 -4.070 -10.428 1.00 89.88 172 GLN A N 1
ATOM 1313 C CA . GLN A 1 172 ? 0.906 -4.969 -11.501 1.00 89.88 172 GLN A CA 1
ATOM 1314 C C . GLN A 1 172 ? 1.691 -4.220 -12.584 1.00 89.88 172 GLN A C 1
ATOM 1316 O O . GLN A 1 172 ? 2.687 -4.740 -13.066 1.00 89.88 172 GLN A O 1
ATOM 1321 N N . ASP A 1 173 ? 1.313 -2.978 -12.904 1.00 93.75 173 ASP A N 1
ATOM 1322 C CA . ASP A 1 173 ? 2.069 -2.155 -13.853 1.00 93.75 173 ASP A CA 1
ATOM 1323 C C . ASP A 1 173 ? 3.485 -1.873 -13.330 1.00 93.75 173 ASP A C 1
ATOM 1325 O O . ASP A 1 173 ? 4.446 -1.939 -14.085 1.00 93.75 173 ASP A O 1
ATOM 1329 N N . ILE A 1 174 ? 3.642 -1.613 -12.026 1.00 93.31 174 ILE A N 1
ATOM 1330 C CA . ILE A 1 174 ? 4.964 -1.419 -11.408 1.00 93.31 174 ILE A CA 1
ATOM 1331 C C . ILE A 1 174 ? 5.791 -2.697 -11.478 1.00 93.31 174 ILE A C 1
ATOM 1333 O O . ILE A 1 174 ? 6.973 -2.626 -11.804 1.00 93.31 174 ILE A O 1
ATOM 1337 N N . LEU A 1 175 ? 5.185 -3.850 -11.193 1.00 93.81 175 LEU A N 1
ATOM 1338 C CA . LEU A 1 175 ? 5.863 -5.141 -11.289 1.00 93.81 175 LEU A CA 1
ATOM 1339 C C . LEU A 1 175 ? 6.306 -5.433 -12.724 1.00 93.81 175 LEU A C 1
ATOM 1341 O O . LEU A 1 175 ? 7.449 -5.830 -12.924 1.00 93.81 175 LEU A O 1
ATOM 1345 N N . ASP A 1 176 ? 5.457 -5.164 -13.716 1.00 96.69 176 ASP A N 1
ATOM 1346 C CA . ASP A 1 176 ? 5.791 -5.331 -15.134 1.00 96.69 176 ASP A CA 1
ATOM 1347 C C . ASP A 1 176 ? 6.954 -4.401 -15.544 1.00 96.69 176 ASP A C 1
ATOM 1349 O O . ASP A 1 176 ? 7.886 -4.827 -16.230 1.00 96.69 176 ASP A O 1
ATOM 1353 N N . LEU A 1 177 ? 6.961 -3.149 -15.064 1.00 97.06 177 LEU A N 1
ATOM 1354 C CA . LEU A 1 177 ? 8.063 -2.204 -15.286 1.00 97.06 177 LEU A CA 1
ATOM 1355 C C . LEU A 1 177 ? 9.362 -2.663 -14.604 1.00 97.06 177 LEU A C 1
ATOM 1357 O O . LEU A 1 177 ? 10.422 -2.624 -15.223 1.00 97.06 177 LEU A O 1
ATOM 1361 N N . GLN A 1 178 ? 9.303 -3.115 -13.349 1.00 96.56 178 GLN A N 1
ATOM 1362 C CA . GLN A 1 178 ? 10.462 -3.655 -12.629 1.00 96.56 178 GLN A CA 1
ATOM 1363 C C . GLN A 1 178 ? 11.000 -4.922 -13.304 1.00 96.56 178 GLN A C 1
ATOM 1365 O O . GLN A 1 178 ? 12.215 -5.069 -13.444 1.00 96.56 178 GLN A O 1
ATOM 1370 N N . GLN A 1 179 ? 10.113 -5.797 -13.790 1.00 97.44 179 GLN A N 1
ATOM 1371 C CA . GLN A 1 179 ? 10.487 -6.987 -14.546 1.00 97.44 179 GLN A CA 1
ATOM 1372 C C . GLN A 1 179 ? 11.244 -6.603 -15.825 1.00 97.44 179 GLN A C 1
ATOM 1374 O O . GLN A 1 179 ? 12.301 -7.173 -16.090 1.00 97.44 179 GLN A O 1
ATOM 1379 N N . PHE A 1 180 ? 10.759 -5.607 -16.575 1.00 98.31 180 PHE A N 1
ATOM 1380 C CA . PHE A 1 180 ? 11.439 -5.076 -17.761 1.00 98.31 180 PHE A CA 1
ATOM 1381 C C . PHE A 1 180 ? 12.836 -4.520 -17.456 1.00 98.31 180 PHE A C 1
ATOM 1383 O O . PHE A 1 180 ? 13.792 -4.842 -18.161 1.00 98.31 180 PHE A O 1
ATOM 1390 N N . ILE A 1 181 ? 12.982 -3.742 -16.382 1.00 97.94 181 ILE A N 1
ATOM 1391 C CA . ILE A 1 181 ? 14.278 -3.184 -15.970 1.00 97.94 181 ILE A CA 1
ATOM 1392 C C . ILE A 1 181 ? 15.276 -4.298 -15.635 1.00 97.94 181 ILE A C 1
ATOM 1394 O O . ILE A 1 181 ? 16.385 -4.318 -16.169 1.00 97.94 181 ILE A O 1
ATOM 1398 N N . VAL A 1 182 ? 14.878 -5.251 -14.785 1.00 97.50 182 VAL A N 1
ATOM 1399 C CA . VAL A 1 182 ? 15.762 -6.345 -14.350 1.00 97.50 182 VAL A CA 1
ATOM 1400 C C . VAL A 1 182 ? 16.112 -7.271 -15.515 1.00 97.50 182 VAL A C 1
ATOM 1402 O O . VAL A 1 182 ? 17.266 -7.690 -15.638 1.00 97.50 182 VAL A O 1
ATOM 1405 N N . ALA A 1 183 ? 15.151 -7.556 -16.400 1.00 97.38 183 ALA A N 1
ATOM 1406 C CA . ALA A 1 183 ? 15.386 -8.329 -17.618 1.00 97.38 183 ALA A CA 1
ATOM 1407 C C . ALA A 1 183 ? 16.322 -7.603 -18.596 1.00 97.38 183 ALA A C 1
ATOM 1409 O O . ALA A 1 183 ? 17.091 -8.253 -19.291 1.00 97.38 183 ALA A O 1
ATOM 1410 N N . SER A 1 184 ? 16.348 -6.268 -18.587 1.00 97.44 184 SER A N 1
ATOM 1411 C CA . SER A 1 184 ? 17.320 -5.470 -19.353 1.00 97.44 184 SER A CA 1
ATOM 1412 C C . SER A 1 184 ? 18.741 -5.519 -18.765 1.00 97.44 184 SER A C 1
ATOM 1414 O O . SER A 1 184 ? 19.638 -4.832 -19.246 1.00 97.44 184 SER A O 1
ATOM 1416 N N . GLY A 1 185 ? 18.967 -6.302 -17.703 1.00 96.75 185 GLY A N 1
ATOM 1417 C CA . GLY A 1 185 ? 20.264 -6.445 -17.044 1.00 96.75 185 GLY A CA 1
ATOM 1418 C C . GLY A 1 185 ? 20.593 -5.337 -16.043 1.00 96.75 185 GLY A C 1
ATOM 1419 O O . GLY A 1 185 ? 21.702 -5.328 -15.509 1.00 96.75 185 GLY A O 1
ATOM 1420 N N . ILE A 1 186 ? 19.649 -4.436 -15.762 1.00 97.12 186 ILE A N 1
ATOM 1421 C CA . ILE A 1 186 ? 19.848 -3.296 -14.865 1.00 97.12 186 ILE A CA 1
ATOM 1422 C C . ILE A 1 186 ? 19.513 -3.696 -13.427 1.00 97.12 186 ILE A C 1
ATOM 1424 O O . ILE A 1 186 ? 18.453 -4.256 -13.146 1.00 97.12 186 ILE A O 1
ATOM 1428 N N . ASP A 1 187 ? 20.426 -3.392 -12.506 1.00 95.62 187 ASP A N 1
ATOM 1429 C CA . ASP A 1 187 ? 20.251 -3.660 -11.081 1.00 95.62 187 ASP A CA 1
ATOM 1430 C C . ASP A 1 187 ? 19.465 -2.529 -10.402 1.00 95.62 187 ASP A C 1
ATOM 1432 O O . ASP A 1 187 ? 19.913 -1.383 -10.338 1.00 95.62 187 ASP A O 1
ATOM 1436 N N . ILE A 1 188 ? 18.282 -2.864 -9.888 1.00 94.31 188 ILE A N 1
ATOM 1437 C CA . ILE A 1 188 ? 17.446 -1.975 -9.070 1.00 94.31 188 ILE A CA 1
ATOM 1438 C C . ILE A 1 188 ? 17.278 -2.490 -7.635 1.00 94.31 188 ILE A C 1
ATOM 1440 O O . ILE A 1 188 ? 16.360 -2.067 -6.928 1.00 94.31 188 ILE A O 1
ATOM 1444 N N . SER A 1 189 ? 18.159 -3.392 -7.194 1.00 89.69 189 SER A N 1
ATOM 1445 C CA . SER A 1 189 ? 18.125 -3.984 -5.861 1.00 89.69 189 SER A CA 1
ATOM 1446 C C . SER A 1 189 ? 18.246 -2.951 -4.739 1.00 89.69 189 SER A C 1
ATOM 1448 O O . SER A 1 189 ? 18.755 -1.835 -4.884 1.00 89.69 189 SER A O 1
ATOM 1450 N N . THR A 1 190 ? 17.707 -3.326 -3.584 1.00 84.19 190 THR A N 1
ATOM 1451 C CA . THR A 1 190 ? 17.806 -2.580 -2.330 1.00 84.19 190 THR A CA 1
ATOM 1452 C C . THR A 1 190 ? 18.077 -3.554 -1.188 1.00 84.19 190 THR A C 1
ATOM 1454 O O . THR A 1 190 ? 17.886 -4.761 -1.329 1.00 84.19 190 THR A O 1
ATOM 1457 N N . ASN A 1 191 ? 18.440 -3.040 -0.009 1.00 76.56 191 ASN A N 1
ATOM 1458 C CA . ASN A 1 191 ? 18.625 -3.878 1.184 1.00 76.56 191 ASN A CA 1
ATOM 1459 C C . ASN A 1 191 ? 17.375 -4.708 1.545 1.00 76.56 191 ASN A C 1
ATOM 1461 O O . ASN A 1 191 ? 17.507 -5.760 2.162 1.00 76.56 191 ASN A O 1
ATOM 1465 N N . SER A 1 192 ? 16.173 -4.236 1.188 1.00 73.06 192 SER A N 1
ATOM 1466 C CA . SER A 1 192 ? 14.898 -4.927 1.435 1.00 73.06 192 SER A CA 1
ATOM 1467 C C . SER A 1 192 ? 14.397 -5.762 0.254 1.00 73.06 192 SER A C 1
ATOM 1469 O O . SER A 1 192 ? 13.498 -6.574 0.441 1.00 73.06 192 SER A O 1
ATOM 1471 N N . SER A 1 193 ? 14.953 -5.576 -0.946 1.00 84.00 193 SER A N 1
ATOM 1472 C CA . SER A 1 193 ? 14.625 -6.361 -2.140 1.00 84.00 193 SER A CA 1
ATOM 1473 C C . SER A 1 193 ? 15.912 -6.686 -2.903 1.00 84.00 193 SER A C 1
ATOM 1475 O O . SER A 1 193 ? 16.342 -5.898 -3.750 1.00 84.00 193 SER A O 1
ATOM 1477 N N . PRO A 1 194 ? 16.545 -7.842 -2.622 1.00 86.12 194 PRO A N 1
ATOM 1478 C CA . PRO A 1 194 ? 17.812 -8.239 -3.242 1.00 86.12 194 PRO A CA 1
ATOM 1479 C C . PRO A 1 194 ? 17.753 -8.374 -4.768 1.00 86.12 194 PRO A C 1
ATOM 1481 O O . PRO A 1 194 ? 18.781 -8.321 -5.430 1.00 86.12 194 PRO A O 1
ATOM 1484 N N . HIS A 1 195 ? 16.555 -8.546 -5.328 1.00 90.50 195 HIS A N 1
ATOM 1485 C CA . HIS A 1 195 ? 16.334 -8.633 -6.772 1.00 90.50 195 HIS A CA 1
ATOM 1486 C C . HIS A 1 195 ? 15.746 -7.345 -7.365 1.00 90.50 195 HIS A C 1
ATOM 1488 O O . HIS A 1 195 ? 15.536 -7.274 -8.571 1.00 90.50 195 HIS A O 1
ATOM 1494 N N . GLY A 1 196 ? 15.441 -6.349 -6.525 1.00 87.44 196 GLY A N 1
ATOM 1495 C CA . GLY A 1 196 ? 14.879 -5.060 -6.935 1.00 87.44 196 GLY A CA 1
ATOM 1496 C C . GLY A 1 196 ? 13.434 -5.100 -7.440 1.00 87.44 196 GLY A C 1
ATOM 1497 O O . GLY A 1 196 ? 12.927 -4.090 -7.920 1.00 87.44 196 GLY A O 1
ATOM 1498 N N . ILE A 1 197 ? 12.768 -6.250 -7.313 1.00 91.44 197 ILE A N 1
ATOM 1499 C CA . ILE A 1 197 ? 11.346 -6.433 -7.600 1.00 91.44 197 ILE A CA 1
ATOM 1500 C C . ILE A 1 197 ? 10.609 -6.485 -6.265 1.00 91.44 197 ILE A C 1
ATOM 1502 O O . ILE A 1 197 ? 10.809 -7.395 -5.462 1.00 91.44 197 ILE A O 1
ATOM 1506 N N . ASP A 1 198 ? 9.803 -5.468 -5.995 1.00 81.75 198 ASP A N 1
ATOM 1507 C CA . ASP A 1 198 ? 9.075 -5.303 -4.731 1.00 81.75 198 ASP A CA 1
ATOM 1508 C C . ASP A 1 198 ? 7.676 -4.691 -4.905 1.00 81.75 198 ASP A C 1
ATOM 1510 O O . ASP A 1 198 ? 6.931 -4.559 -3.933 1.00 81.75 198 ASP A O 1
ATOM 1514 N N . GLY A 1 199 ? 7.295 -4.335 -6.137 1.00 86.69 199 GLY A N 1
ATOM 1515 C CA . GLY A 1 199 ? 6.022 -3.684 -6.438 1.00 86.69 199 GLY A CA 1
ATOM 1516 C C . GLY A 1 199 ? 5.955 -2.220 -5.999 1.00 86.69 199 GLY A C 1
ATOM 1517 O O . GLY A 1 199 ? 4.877 -1.625 -6.030 1.00 86.69 199 GLY A O 1
ATOM 1518 N N . LEU A 1 200 ? 7.083 -1.623 -5.601 1.00 86.50 200 LEU A N 1
ATOM 1519 C CA . LEU A 1 200 ? 7.180 -0.237 -5.162 1.00 86.50 200 LEU A CA 1
ATOM 1520 C C . LEU A 1 200 ? 7.923 0.609 -6.198 1.00 86.50 200 LEU A C 1
ATOM 1522 O O . LEU A 1 200 ? 9.051 0.327 -6.588 1.00 86.50 200 LEU A O 1
ATOM 1526 N N . TYR A 1 201 ? 7.318 1.716 -6.627 1.00 87.25 201 TYR A N 1
ATOM 1527 C CA . TYR A 1 201 ? 7.976 2.602 -7.585 1.00 87.25 201 TYR A CA 1
ATOM 1528 C C . TYR A 1 201 ? 8.891 3.596 -6.862 1.00 87.25 201 TYR A C 1
ATOM 1530 O O . TYR A 1 201 ? 8.417 4.591 -6.319 1.00 87.25 201 TYR A O 1
ATOM 1538 N N . GLY A 1 202 ? 10.202 3.352 -6.847 1.00 87.00 202 GLY A N 1
ATOM 1539 C CA . GLY A 1 202 ? 11.184 4.207 -6.166 1.00 87.00 202 GLY A CA 1
ATOM 1540 C C . GLY A 1 202 ? 12.165 4.942 -7.092 1.00 87.00 202 GLY A C 1
ATOM 1541 O O . GLY A 1 202 ? 12.065 4.853 -8.318 1.00 87.00 202 GLY A O 1
ATOM 1542 N N . PRO A 1 203 ? 13.154 5.654 -6.513 1.00 80.69 203 PRO A N 1
ATOM 1543 C CA . PRO A 1 203 ? 14.262 6.262 -7.254 1.00 80.69 203 PRO A CA 1
ATOM 1544 C C . PRO A 1 203 ? 15.020 5.260 -8.137 1.00 80.69 203 PRO A C 1
ATOM 1546 O O . PRO A 1 203 ? 15.296 5.564 -9.295 1.00 80.69 203 PRO A O 1
ATOM 1549 N N . ASN A 1 204 ? 15.302 4.059 -7.613 1.00 85.12 204 ASN A N 1
ATOM 1550 C CA . ASN A 1 204 ? 16.009 3.003 -8.345 1.00 85.12 204 ASN A CA 1
ATOM 1551 C C . ASN A 1 204 ? 15.184 2.515 -9.538 1.00 85.12 204 ASN A C 1
ATOM 1553 O O . ASN A 1 204 ? 15.695 2.471 -10.650 1.00 85.12 204 ASN A O 1
ATOM 1557 N N . THR A 1 205 ? 13.889 2.242 -9.337 1.00 92.62 205 THR A N 1
ATOM 1558 C CA . THR A 1 205 ? 12.971 1.876 -10.425 1.00 92.62 205 THR A CA 1
ATOM 1559 C C . THR A 1 205 ? 12.910 2.967 -11.489 1.00 92.62 205 THR A C 1
ATOM 1561 O O . THR A 1 205 ? 12.979 2.670 -12.674 1.00 92.62 205 THR A O 1
ATOM 1564 N N . HIS A 1 206 ? 12.833 4.240 -11.093 1.00 90.19 206 HIS A N 1
ATOM 1565 C CA . HIS A 1 206 ? 12.794 5.344 -12.049 1.00 90.19 206 HIS A CA 1
ATOM 1566 C C . HIS A 1 206 ? 14.073 5.446 -12.890 1.00 90.19 206 HIS A C 1
ATOM 1568 O O . HIS A 1 206 ? 13.991 5.537 -14.114 1.00 90.19 206 HIS A O 1
ATOM 1574 N N . ALA A 1 207 ? 15.240 5.427 -12.241 1.00 86.25 207 ALA A N 1
ATOM 1575 C CA . ALA A 1 207 ? 16.529 5.510 -12.921 1.00 86.25 207 ALA A CA 1
ATOM 1576 C C . ALA A 1 207 ? 16.778 4.282 -13.808 1.00 86.25 207 ALA A C 1
ATOM 1578 O O . ALA A 1 207 ? 17.215 4.425 -14.947 1.00 86.25 207 ALA A O 1
ATOM 1579 N N . GLY A 1 208 ? 16.446 3.089 -13.312 1.00 94.00 208 GLY A N 1
ATOM 1580 C CA . GLY A 1 208 ? 16.568 1.857 -14.078 1.00 94.00 208 GLY A CA 1
ATOM 1581 C C . GLY A 1 208 ? 15.642 1.830 -15.290 1.00 94.00 208 GLY A C 1
ATOM 1582 O O . GLY A 1 208 ? 16.056 1.394 -16.356 1.00 94.00 208 GLY A O 1
ATOM 1583 N N . LEU A 1 209 ? 14.425 2.376 -15.177 1.00 95.50 209 LEU A N 1
ATOM 1584 C CA . LEU A 1 209 ? 13.509 2.477 -16.313 1.00 95.50 209 LEU A CA 1
ATOM 1585 C C . LEU A 1 209 ? 14.052 3.393 -17.410 1.00 95.50 209 LEU A C 1
ATOM 1587 O O . LEU A 1 209 ? 13.978 3.040 -18.581 1.00 95.50 209 LEU A O 1
ATOM 1591 N N . GLN A 1 210 ? 14.617 4.543 -17.034 1.00 92.38 210 GLN A N 1
ATOM 1592 C CA . GLN A 1 210 ? 15.288 5.442 -17.979 1.00 92.38 210 GLN A CA 1
ATOM 1593 C C . GLN A 1 210 ? 16.436 4.732 -18.697 1.00 92.38 210 GLN A C 1
ATOM 1595 O O . GLN A 1 210 ? 16.457 4.704 -19.921 1.00 92.38 210 GLN A O 1
ATOM 1600 N N . GLN A 1 211 ? 17.327 4.080 -17.946 1.00 93.31 211 GLN A N 1
ATOM 1601 C CA . GLN A 1 211 ? 18.451 3.338 -18.520 1.00 93.31 211 GLN A CA 1
ATOM 1602 C C . GLN A 1 211 ? 17.993 2.216 -19.464 1.00 93.31 211 GLN A C 1
ATOM 1604 O O . GLN A 1 211 ? 18.590 2.031 -20.523 1.00 93.31 211 GLN A O 1
ATOM 1609 N N . ALA A 1 212 ? 16.925 1.493 -19.111 1.00 96.62 212 ALA A N 1
ATOM 1610 C CA . ALA A 1 212 ? 16.381 0.414 -19.932 1.00 96.62 212 ALA A CA 1
ATOM 1611 C C . ALA A 1 212 ? 15.830 0.941 -21.266 1.00 96.62 212 ALA A C 1
ATOM 1613 O O . ALA A 1 212 ? 16.123 0.384 -22.322 1.00 96.62 212 ALA A O 1
ATOM 1614 N N . PHE A 1 213 ? 15.067 2.039 -21.232 1.00 95.94 213 PHE A N 1
ATOM 1615 C CA . PHE A 1 213 ? 14.544 2.672 -22.444 1.00 95.94 213 PHE A CA 1
ATOM 1616 C C . PHE A 1 213 ? 15.642 3.307 -23.299 1.00 95.94 213 PHE A C 1
ATOM 1618 O O . PHE A 1 213 ? 15.598 3.177 -24.520 1.00 95.94 213 PHE A O 1
ATOM 1625 N N . ASP A 1 214 ? 16.641 3.939 -22.684 1.00 93.81 214 ASP A N 1
ATOM 1626 C CA . ASP A 1 214 ? 17.782 4.500 -23.409 1.00 93.81 214 ASP A CA 1
ATOM 1627 C C . ASP A 1 214 ? 18.550 3.399 -24.159 1.00 93.81 214 ASP A C 1
ATOM 1629 O O . ASP A 1 214 ? 18.860 3.563 -25.339 1.00 93.81 214 ASP A O 1
ATOM 1633 N N . ALA A 1 215 ? 18.793 2.250 -23.515 1.00 95.81 215 ALA A N 1
ATOM 1634 C CA . ALA A 1 215 ? 19.416 1.092 -24.157 1.00 95.81 215 ALA A CA 1
ATOM 1635 C C . ALA A 1 215 ? 18.552 0.536 -25.302 1.00 95.81 215 ALA A C 1
ATOM 1637 O O . ALA A 1 215 ? 19.063 0.283 -26.393 1.00 95.81 215 ALA A O 1
ATOM 1638 N N . LEU A 1 216 ? 17.241 0.410 -25.075 1.00 96.38 216 LEU A N 1
ATOM 1639 C CA . LEU A 1 216 ? 16.281 -0.072 -26.068 1.00 96.38 216 LEU A CA 1
ATOM 1640 C C . LEU A 1 216 ? 16.213 0.821 -27.314 1.00 96.38 216 LEU A C 1
ATOM 1642 O O . LEU A 1 216 ? 16.103 0.315 -28.427 1.00 96.38 216 LEU A O 1
ATOM 1646 N N . LEU A 1 217 ? 16.267 2.142 -27.140 1.00 94.25 217 LEU A N 1
ATOM 1647 C CA . LEU A 1 217 ? 16.240 3.098 -28.248 1.00 94.25 217 LEU A CA 1
ATOM 1648 C C . LEU A 1 217 ? 17.587 3.189 -28.977 1.00 94.25 217 LEU A C 1
ATOM 1650 O O . LEU A 1 217 ? 17.606 3.482 -30.172 1.00 94.25 217 LEU A O 1
ATOM 1654 N N . ALA A 1 218 ? 18.701 2.966 -28.275 1.00 95.69 218 ALA A N 1
ATOM 1655 C CA . ALA A 1 218 ? 20.039 3.026 -28.855 1.00 95.69 218 ALA A CA 1
ATOM 1656 C C . ALA A 1 218 ? 20.362 1.803 -29.728 1.00 95.69 218 ALA A C 1
ATOM 1658 O O . ALA A 1 218 ? 20.913 1.966 -30.817 1.00 95.69 218 ALA A O 1
ATOM 1659 N N . ASP A 1 219 ? 20.019 0.599 -29.263 1.00 97.50 219 ASP A N 1
ATOM 1660 C CA . ASP A 1 219 ? 20.223 -0.657 -29.991 1.00 97.50 219 ASP A CA 1
ATOM 1661 C C . ASP A 1 219 ? 19.071 -1.641 -29.706 1.00 97.50 219 ASP A C 1
ATOM 1663 O O . ASP A 1 219 ? 19.166 -2.477 -28.799 1.00 97.50 219 ASP A O 1
ATOM 1667 N N . PRO A 1 220 ? 17.967 -1.548 -30.474 1.00 96.31 220 PRO A N 1
ATOM 1668 C CA . PRO A 1 220 ? 16.802 -2.408 -30.311 1.00 96.31 220 PRO A CA 1
ATOM 1669 C C . PRO A 1 220 ? 17.108 -3.903 -30.315 1.00 96.31 220 PRO A C 1
ATOM 1671 O O . PRO A 1 220 ? 16.578 -4.634 -29.485 1.00 96.31 220 PRO A O 1
ATOM 1674 N N . ASP A 1 221 ? 17.940 -4.372 -31.244 1.00 96.12 221 ASP A N 1
ATOM 1675 C CA . ASP A 1 221 ? 18.142 -5.808 -31.446 1.00 96.12 221 ASP A CA 1
ATOM 1676 C C . ASP A 1 221 ? 18.920 -6.411 -30.272 1.00 96.12 221 ASP A C 1
ATOM 1678 O O . ASP A 1 221 ? 18.519 -7.439 -29.718 1.00 96.12 221 ASP A O 1
ATOM 1682 N N . THR A 1 222 ? 19.978 -5.728 -29.823 1.00 97.06 222 THR A N 1
ATOM 1683 C CA . THR A 1 222 ? 20.735 -6.140 -28.634 1.00 97.06 222 THR A CA 1
ATOM 1684 C C . THR A 1 222 ? 19.887 -6.043 -27.368 1.00 97.06 222 THR A C 1
ATOM 1686 O O . THR A 1 222 ? 19.925 -6.951 -26.536 1.00 97.06 222 THR A O 1
ATOM 1689 N N . ALA A 1 223 ? 19.102 -4.973 -27.208 1.00 96.88 223 ALA A N 1
ATOM 1690 C CA . ALA A 1 223 ? 18.257 -4.793 -26.031 1.00 96.88 223 ALA A CA 1
ATOM 1691 C C . ALA A 1 223 ? 17.185 -5.887 -25.920 1.00 96.88 223 ALA A C 1
ATOM 1693 O O . ALA A 1 223 ? 17.016 -6.461 -24.845 1.00 96.88 223 ALA A O 1
ATOM 1694 N N . ILE A 1 224 ? 16.510 -6.230 -27.023 1.00 96.56 224 ILE A N 1
ATOM 1695 C CA . ILE A 1 224 ? 15.498 -7.298 -27.055 1.00 96.56 224 ILE A CA 1
ATOM 1696 C C . ILE A 1 224 ? 16.120 -8.666 -26.754 1.00 96.56 224 ILE A C 1
ATOM 1698 O O . ILE A 1 224 ? 15.581 -9.400 -25.927 1.00 96.56 224 ILE A O 1
ATOM 1702 N N . ALA A 1 225 ? 17.280 -8.986 -27.337 1.00 95.38 225 ALA A N 1
ATOM 1703 C CA . ALA A 1 225 ? 18.010 -10.208 -26.992 1.00 95.38 225 ALA A CA 1
ATOM 1704 C C . ALA A 1 225 ? 18.404 -10.239 -25.500 1.00 95.38 225 ALA A C 1
ATOM 1706 O O . ALA A 1 225 ? 18.357 -11.286 -24.849 1.00 95.38 225 ALA A O 1
ATOM 1707 N N . GLY A 1 226 ? 18.743 -9.075 -24.936 1.00 95.94 226 GLY A N 1
ATOM 1708 C CA . GLY A 1 226 ? 18.990 -8.895 -23.509 1.00 95.94 226 GLY A CA 1
ATOM 1709 C C . GLY A 1 226 ? 17.780 -9.248 -22.642 1.00 95.94 226 GLY A C 1
ATOM 1710 O O . GLY A 1 226 ? 17.953 -9.939 -21.640 1.00 95.94 226 GLY A O 1
ATOM 1711 N N . LEU A 1 227 ? 16.563 -8.858 -23.048 1.00 96.94 227 LEU A N 1
ATOM 1712 C CA . LEU A 1 227 ? 15.331 -9.176 -22.310 1.00 96.94 227 LEU A CA 1
ATOM 1713 C C . LEU A 1 227 ? 15.105 -10.685 -22.176 1.00 96.94 227 LEU A C 1
ATOM 1715 O O . LEU A 1 227 ? 14.713 -11.151 -21.106 1.00 96.94 227 LEU A O 1
ATOM 1719 N N . GLU A 1 228 ? 15.360 -11.448 -23.240 1.00 94.12 228 GLU A N 1
ATOM 1720 C CA . GLU A 1 228 ? 15.241 -12.909 -23.218 1.00 94.12 228 GLU A CA 1
ATOM 1721 C C . GLU A 1 228 ? 16.288 -13.536 -22.292 1.00 94.12 228 GLU A C 1
ATOM 1723 O O . GLU A 1 228 ? 15.955 -14.374 -21.452 1.00 94.12 228 GLU A O 1
ATOM 1728 N N . ALA A 1 229 ? 17.540 -13.077 -22.377 1.00 94.25 229 ALA A N 1
ATOM 1729 C CA . ALA A 1 229 ? 18.621 -13.549 -21.514 1.00 94.25 229 ALA A CA 1
ATOM 1730 C C . ALA A 1 229 ? 18.403 -13.189 -20.031 1.00 94.25 229 ALA A C 1
ATOM 1732 O O . ALA A 1 229 ? 18.799 -13.939 -19.137 1.00 94.25 229 ALA A O 1
ATOM 1733 N N . GLY A 1 230 ? 17.777 -12.044 -19.750 1.00 95.75 230 GLY A N 1
ATOM 1734 C CA . GLY A 1 230 ? 17.492 -11.566 -18.399 1.00 95.75 230 GLY A CA 1
ATOM 1735 C C . GLY A 1 230 ? 16.179 -12.074 -17.795 1.00 95.75 230 GLY A C 1
ATOM 1736 O O . GLY A 1 230 ? 15.939 -11.846 -16.604 1.00 95.75 230 GLY A O 1
ATOM 1737 N N . LEU A 1 231 ? 15.338 -12.776 -18.565 1.00 95.69 231 LEU A N 1
ATOM 1738 C CA . LEU A 1 231 ? 14.011 -13.222 -18.126 1.00 95.69 231 LEU A CA 1
ATOM 1739 C C . LEU A 1 231 ? 14.068 -14.109 -16.874 1.00 95.69 231 LEU A C 1
ATOM 1741 O O . LEU A 1 231 ? 13.252 -13.935 -15.969 1.00 95.69 231 LEU A O 1
ATOM 1745 N N . GLU A 1 232 ? 15.036 -15.024 -16.779 1.00 94.94 232 GLU A N 1
ATOM 1746 C CA . GLU A 1 232 ? 15.183 -15.913 -15.616 1.00 94.94 232 GLU A CA 1
ATOM 1747 C C . GLU A 1 232 ? 15.469 -15.121 -14.330 1.00 94.94 232 GLU A C 1
ATOM 1749 O O . GLU A 1 232 ? 14.864 -15.375 -13.286 1.00 94.94 232 GLU A O 1
ATOM 1754 N N . ARG A 1 233 ? 16.329 -14.096 -14.408 1.00 94.25 233 ARG A N 1
ATOM 1755 C CA . ARG A 1 233 ? 16.648 -13.220 -13.269 1.00 94.25 233 ARG A CA 1
ATOM 1756 C C . ARG A 1 233 ? 15.421 -12.438 -12.817 1.00 94.25 233 ARG A C 1
ATOM 1758 O O . ARG A 1 233 ? 15.143 -12.360 -11.621 1.00 94.25 233 ARG A O 1
ATOM 1765 N N . ALA A 1 234 ? 14.683 -11.877 -13.770 1.00 94.69 234 ALA A N 1
ATOM 1766 C CA . ALA A 1 234 ? 13.478 -11.116 -13.480 1.00 94.69 234 ALA A CA 1
ATOM 1767 C C . ALA A 1 234 ? 12.368 -12.020 -12.904 1.00 94.69 234 ALA A C 1
ATOM 1769 O O . ALA A 1 234 ? 11.690 -11.649 -11.949 1.00 94.69 234 ALA A O 1
ATOM 1770 N N . THR A 1 235 ? 12.237 -13.247 -13.416 1.00 93.56 235 THR A N 1
ATOM 1771 C CA . THR A 1 235 ? 11.312 -14.266 -12.890 1.00 93.56 235 THR A CA 1
ATOM 1772 C C . THR A 1 235 ? 11.687 -14.685 -11.472 1.00 93.56 235 THR A C 1
ATOM 1774 O O . THR A 1 235 ? 10.827 -14.693 -10.598 1.00 93.56 235 THR A O 1
ATOM 1777 N N . THR A 1 236 ? 12.975 -14.913 -11.205 1.00 92.00 236 THR A N 1
ATOM 1778 C CA . THR A 1 236 ? 13.479 -15.195 -9.852 1.00 92.00 236 THR A CA 1
ATOM 1779 C C . THR A 1 236 ? 13.116 -14.073 -8.879 1.00 92.00 236 THR A C 1
ATOM 1781 O O . THR A 1 236 ? 12.660 -14.342 -7.773 1.00 92.00 236 THR A O 1
ATOM 1784 N N . GLY A 1 237 ? 13.257 -12.807 -9.288 1.00 90.00 237 GLY A N 1
ATOM 1785 C CA . GLY A 1 237 ? 12.850 -11.674 -8.455 1.00 90.00 237 GLY A CA 1
ATOM 1786 C C . GLY A 1 237 ? 11.347 -11.651 -8.157 1.00 90.00 237 GLY A C 1
ATOM 1787 O O . GLY A 1 237 ? 10.959 -11.431 -7.010 1.00 90.00 237 GLY A O 1
ATOM 1788 N N . MET A 1 238 ? 10.507 -11.949 -9.154 1.00 91.25 238 MET A N 1
ATOM 1789 C CA . MET A 1 238 ? 9.055 -12.085 -8.974 1.00 91.25 238 MET A CA 1
ATOM 1790 C C . MET A 1 238 ? 8.697 -13.244 -8.036 1.00 91.25 238 MET A C 1
ATOM 1792 O O . MET A 1 238 ? 7.822 -13.096 -7.186 1.00 91.25 238 MET A O 1
ATOM 1796 N N . ASP A 1 239 ? 9.372 -14.385 -8.154 1.00 87.81 239 ASP A N 1
ATOM 1797 C CA . ASP A 1 239 ? 9.135 -15.543 -7.291 1.00 87.81 239 ASP A CA 1
ATOM 1798 C C . ASP A 1 239 ? 9.591 -15.293 -5.856 1.00 87.81 239 ASP A C 1
ATOM 1800 O O . ASP A 1 239 ? 8.862 -15.629 -4.925 1.00 87.81 239 ASP A O 1
ATOM 1804 N N . SER A 1 240 ? 10.732 -14.631 -5.659 1.00 82.38 240 SER A N 1
ATOM 1805 C CA . SER A 1 240 ? 11.179 -14.176 -4.339 1.00 82.38 240 SER A CA 1
ATOM 1806 C C . SER A 1 240 ? 10.165 -13.226 -3.698 1.00 82.38 240 SER A C 1
ATOM 1808 O O . SER A 1 240 ? 9.858 -13.372 -2.514 1.00 82.38 240 SER A O 1
ATOM 1810 N N . LEU A 1 241 ? 9.588 -12.294 -4.469 1.00 82.69 241 LEU A N 1
ATOM 1811 C CA . LEU A 1 241 ? 8.515 -11.421 -3.985 1.00 82.69 241 LEU A CA 1
ATOM 1812 C C . LEU A 1 241 ? 7.275 -12.229 -3.581 1.00 82.69 241 LEU A C 1
ATOM 1814 O O . LEU A 1 241 ? 6.761 -12.046 -2.478 1.00 82.69 241 LEU A O 1
ATOM 1818 N N . ARG A 1 242 ? 6.824 -13.158 -4.432 1.00 78.12 242 ARG A N 1
ATOM 1819 C CA . ARG A 1 242 ? 5.688 -14.043 -4.124 1.00 78.12 242 ARG A CA 1
ATOM 1820 C C . ARG A 1 242 ? 5.948 -14.868 -2.870 1.00 78.12 242 ARG A C 1
ATOM 1822 O O . ARG A 1 242 ? 5.072 -14.976 -2.025 1.00 78.12 242 ARG A O 1
ATOM 1829 N N . GLN A 1 243 ? 7.143 -15.436 -2.715 1.00 75.44 243 GLN A N 1
ATOM 1830 C CA . GLN A 1 243 ? 7.520 -16.212 -1.531 1.00 75.44 243 GLN A CA 1
ATOM 1831 C C . GLN A 1 243 ? 7.530 -15.353 -0.264 1.00 75.44 243 GLN A C 1
ATOM 1833 O O . GLN A 1 243 ? 7.003 -15.787 0.759 1.00 75.44 243 GLN A O 1
ATOM 1838 N N . ALA A 1 244 ? 8.068 -14.132 -0.338 1.00 68.00 244 ALA A N 1
ATOM 1839 C CA . ALA A 1 244 ? 8.039 -13.184 0.772 1.00 68.00 244 ALA A CA 1
ATOM 1840 C C . ALA A 1 244 ? 6.598 -12.812 1.165 1.00 68.00 244 ALA A C 1
ATOM 1842 O O . ALA A 1 244 ? 6.285 -12.730 2.350 1.00 68.00 244 ALA A O 1
ATOM 1843 N N . GLN A 1 245 ? 5.705 -12.657 0.184 1.00 64.31 245 GLN A N 1
ATOM 1844 C CA . GLN A 1 245 ? 4.283 -12.368 0.405 1.00 64.31 245 GLN A CA 1
ATOM 1845 C C . GLN A 1 245 ? 3.495 -13.590 0.912 1.00 64.31 245 GLN A C 1
ATOM 1847 O O . GLN A 1 245 ? 2.601 -13.456 1.745 1.00 64.31 245 GLN A O 1
ATOM 1852 N N . ASN A 1 246 ? 3.874 -14.801 0.498 1.00 52.50 246 ASN A N 1
ATOM 1853 C CA . ASN A 1 246 ? 3.242 -16.054 0.920 1.00 52.50 246 ASN A CA 1
ATOM 1854 C C . ASN A 1 246 ? 3.503 -16.416 2.400 1.00 52.50 246 ASN A C 1
ATOM 1856 O O . ASN A 1 246 ? 2.872 -17.339 2.914 1.00 52.50 246 ASN A O 1
ATOM 1860 N N . GLY A 1 247 ? 4.393 -15.702 3.100 1.00 42.03 247 GLY A N 1
ATOM 1861 C CA . GLY A 1 247 ? 4.606 -15.829 4.548 1.00 42.03 247 GLY A CA 1
ATOM 1862 C C . GLY A 1 247 ? 3.794 -14.853 5.412 1.00 42.03 247 GLY A C 1
ATOM 1863 O O . GLY A 1 247 ? 3.695 -15.060 6.621 1.00 42.03 247 GLY A O 1
ATOM 1864 N N . GLU A 1 248 ? 3.201 -13.809 4.824 1.00 38.56 248 GLU A N 1
ATOM 1865 C CA . GLU A 1 248 ? 2.538 -12.721 5.556 1.00 38.56 248 GLU A CA 1
ATOM 1866 C C . GLU A 1 248 ? 1.408 -12.100 4.693 1.00 38.56 248 GLU A C 1
ATOM 1868 O O . GLU A 1 248 ? 1.544 -11.021 4.136 1.00 38.56 248 GLU A O 1
ATOM 1873 N N . ILE A 1 249 ? 0.283 -12.824 4.583 1.00 35.44 249 ILE A N 1
ATOM 1874 C CA . ILE A 1 249 ? -1.063 -12.376 4.141 1.00 35.44 249 ILE A CA 1
ATOM 1875 C C . ILE A 1 249 ? -1.120 -11.526 2.845 1.00 35.44 249 ILE A C 1
ATOM 1877 O O . ILE A 1 249 ? -1.087 -10.303 2.915 1.00 35.44 249 ILE A O 1
ATOM 1881 N N . ASP A 1 250 ? -1.335 -12.157 1.683 1.00 39.41 250 ASP A N 1
ATOM 1882 C CA . ASP A 1 250 ? -2.535 -12.040 0.813 1.00 39.41 250 ASP A CA 1
ATOM 1883 C C . ASP A 1 250 ? -2.297 -12.891 -0.456 1.00 39.41 250 ASP A C 1
ATOM 1885 O O . ASP A 1 250 ? -1.210 -12.866 -1.031 1.00 39.41 250 ASP A O 1
ATOM 1889 N N . LEU A 1 251 ? -3.277 -13.685 -0.891 1.00 32.69 251 LEU A N 1
ATOM 1890 C CA . LEU A 1 251 ? -3.145 -14.593 -2.041 1.00 32.69 251 LEU A CA 1
ATOM 1891 C C . LEU A 1 251 ? -2.948 -13.809 -3.353 1.00 32.69 251 LEU A C 1
ATOM 1893 O O . LEU A 1 251 ? -3.906 -13.296 -3.931 1.00 32.69 251 LEU A O 1
ATOM 1897 N N . TYR A 1 252 ? -1.713 -13.763 -3.857 1.00 36.41 252 TYR A N 1
ATOM 1898 C CA . TYR A 1 252 ? -1.406 -13.338 -5.224 1.00 36.41 252 TYR A CA 1
ATOM 1899 C C . TYR A 1 252 ? -1.744 -14.473 -6.209 1.00 36.41 252 TYR A C 1
ATOM 1901 O O . TYR A 1 252 ? -1.049 -15.489 -6.250 1.00 36.41 252 TYR A O 1
ATOM 1909 N N . ASP A 1 253 ? -2.813 -14.302 -7.000 1.00 36.91 253 ASP A N 1
ATOM 1910 C CA . ASP A 1 253 ? -3.167 -15.168 -8.136 1.00 36.91 253 ASP A CA 1
ATOM 1911 C C . ASP A 1 253 ? -2.665 -14.544 -9.459 1.00 36.91 253 ASP A C 1
ATOM 1913 O O . ASP A 1 253 ? -3.264 -13.580 -9.950 1.00 36.91 253 ASP A O 1
ATOM 1917 N N . PRO A 1 254 ? -1.583 -15.077 -10.061 1.00 34.09 254 PRO A N 1
ATOM 1918 C CA . PRO A 1 254 ? -1.000 -14.562 -11.301 1.00 34.09 254 PRO A CA 1
ATOM 1919 C C . PRO A 1 254 ? -1.840 -14.823 -12.562 1.00 34.09 254 PRO A C 1
ATOM 1921 O O . PRO A 1 254 ? -1.471 -14.340 -13.629 1.00 34.09 254 PRO A O 1
ATOM 1924 N N . THR A 1 255 ? -2.943 -15.577 -12.482 1.00 32.25 255 THR A N 1
ATOM 1925 C CA . THR A 1 255 ? -3.810 -15.878 -13.640 1.00 32.25 255 THR A CA 1
ATOM 1926 C C . THR A 1 255 ? -4.999 -14.932 -13.784 1.00 32.25 255 THR A C 1
ATOM 1928 O O . THR A 1 255 ? -5.778 -15.045 -14.731 1.00 32.25 255 THR A O 1
ATOM 1931 N N . ARG A 1 256 ? -5.130 -13.942 -12.894 1.00 32.56 256 ARG A N 1
ATOM 1932 C CA . ARG A 1 256 ? -6.210 -12.949 -12.918 1.00 32.56 256 ARG A CA 1
ATOM 1933 C C . ARG A 1 256 ? -5.958 -11.857 -13.974 1.00 32.56 256 ARG A C 1
ATOM 1935 O O . ARG A 1 256 ? -5.813 -10.683 -13.649 1.00 32.56 256 ARG A O 1
ATOM 1942 N N . SER A 1 257 ? -5.905 -12.247 -15.248 1.00 33.19 257 SER A N 1
ATOM 1943 C CA . SER A 1 257 ? -5.969 -11.345 -16.401 1.00 33.19 257 SER A CA 1
ATOM 1944 C C . SER A 1 257 ? -7.312 -11.505 -17.097 1.00 33.19 257 SER A C 1
ATOM 1946 O O . SER A 1 257 ? -7.515 -12.462 -17.831 1.00 33.19 257 SER A O 1
ATOM 1948 N N . GLU A 1 258 ? -8.204 -10.554 -16.855 1.00 30.33 258 GLU A N 1
ATOM 1949 C CA . GLU A 1 258 ? -9.029 -9.848 -17.842 1.00 30.33 258 GLU A CA 1
ATOM 1950 C C . GLU A 1 258 ? -9.886 -8.856 -17.048 1.00 30.33 258 GLU A C 1
ATOM 1952 O O . GLU A 1 258 ? -10.341 -9.175 -15.952 1.00 30.33 258 GLU A O 1
ATOM 1957 N N . GLY A 1 259 ? -9.985 -7.618 -17.544 1.00 30.03 259 GLY A N 1
ATOM 1958 C CA . GLY A 1 259 ? -10.426 -6.423 -16.817 1.00 30.03 259 GLY A CA 1
ATOM 1959 C C . GLY A 1 259 ? -11.357 -6.669 -15.628 1.00 30.03 259 GLY A C 1
ATOM 1960 O O . GLY A 1 259 ? -12.521 -7.012 -15.806 1.00 30.03 259 GLY A O 1
ATOM 1961 N N . LEU A 1 260 ? -10.864 -6.414 -14.413 1.00 25.56 260 LEU A N 1
ATOM 1962 C CA . LEU A 1 260 ? -11.754 -6.173 -13.285 1.00 25.56 260 LEU A CA 1
ATOM 1963 C C . LEU A 1 260 ? -12.331 -4.760 -13.464 1.00 25.56 260 LEU A C 1
ATOM 1965 O O . LEU A 1 260 ? -11.571 -3.790 -13.397 1.00 25.56 260 LEU A O 1
ATOM 1969 N N . PRO A 1 261 ? -13.643 -4.597 -13.710 1.00 31.03 261 PRO A N 1
ATOM 1970 C CA . PRO A 1 261 ? -14.281 -3.300 -13.557 1.00 31.03 261 PRO A CA 1
ATOM 1971 C C . PRO A 1 261 ? -14.230 -2.957 -12.075 1.00 31.03 261 PRO A C 1
ATOM 1973 O O . PRO A 1 261 ? -14.946 -3.608 -11.328 1.00 31.03 261 PRO A O 1
ATOM 1976 N N . ASP A 1 262 ? -13.371 -2.021 -11.663 1.00 29.52 262 ASP A N 1
ATOM 1977 C CA . ASP A 1 262 ? -13.381 -1.316 -10.362 1.00 29.52 262 ASP A CA 1
ATOM 1978 C C . ASP A 1 262 ? -13.849 -2.154 -9.147 1.00 29.52 262 ASP A C 1
ATOM 1980 O O . ASP A 1 262 ? -14.541 -1.668 -8.256 1.00 29.52 262 ASP A O 1
ATOM 1984 N N . SER A 1 263 ? -13.533 -3.450 -9.126 1.00 30.56 263 SER A N 1
ATOM 1985 C CA . SER A 1 263 ? -14.031 -4.388 -8.129 1.00 30.56 263 SER A CA 1
ATOM 1986 C C . SER A 1 263 ? -12.823 -4.918 -7.405 1.00 30.56 263 SER A C 1
ATOM 1988 O O . SER A 1 263 ? -12.102 -5.798 -7.879 1.00 30.56 263 SER A O 1
ATOM 1990 N N . ASP A 1 264 ? -12.615 -4.271 -6.261 1.00 33.34 264 ASP A N 1
ATOM 1991 C CA . ASP A 1 264 ? -11.925 -4.757 -5.080 1.00 33.34 264 ASP A CA 1
ATOM 1992 C C . ASP A 1 264 ? -11.790 -6.293 -5.032 1.00 33.34 264 ASP A C 1
ATOM 1994 O O . ASP A 1 264 ? -12.704 -7.010 -5.468 1.00 33.34 264 ASP A O 1
ATOM 1998 N N . PRO A 1 265 ? -10.697 -6.830 -4.445 1.00 32.62 265 PRO A N 1
ATOM 1999 C CA . PRO A 1 265 ? -10.627 -8.250 -4.097 1.00 32.62 265 PRO A CA 1
ATOM 2000 C C . PRO A 1 265 ? -11.933 -8.614 -3.411 1.00 32.62 265 PRO A C 1
ATOM 2002 O O . PRO A 1 265 ? -12.238 -7.952 -2.427 1.00 32.62 265 PRO A O 1
ATOM 2005 N N . VAL A 1 266 ? -12.695 -9.548 -4.015 1.00 34.25 266 VAL A N 1
ATOM 2006 C CA . VAL A 1 266 ? -14.086 -9.910 -3.689 1.00 34.25 266 VAL A CA 1
ATOM 2007 C C . VAL A 1 266 ? -14.528 -9.149 -2.455 1.00 34.25 266 VAL A C 1
ATOM 2009 O O . VAL A 1 266 ? -14.276 -9.612 -1.339 1.00 34.25 266 VAL A O 1
ATOM 2012 N N . ASN A 1 267 ? -15.095 -7.945 -2.658 1.00 37.44 267 ASN A N 1
ATOM 2013 C CA . ASN A 1 267 ? -15.875 -7.299 -1.609 1.00 37.44 267 ASN A CA 1
ATOM 2014 C C . ASN A 1 267 ? -16.660 -8.448 -0.978 1.00 37.44 267 ASN A C 1
ATOM 2016 O O . ASN A 1 267 ? -17.297 -9.166 -1.763 1.00 37.44 267 ASN A O 1
ATOM 2020 N N . PRO A 1 268 ? -16.55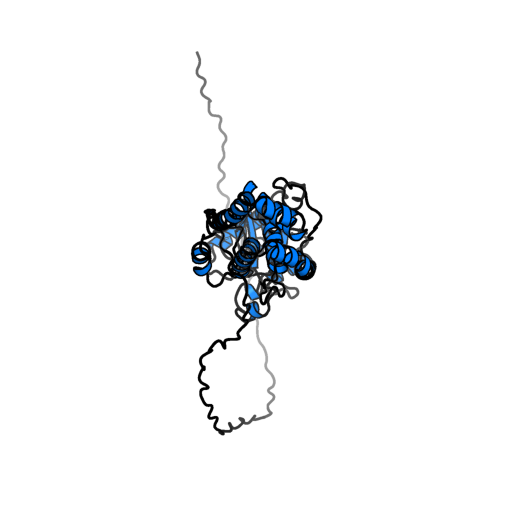2 -8.724 0.339 1.00 41.38 268 PRO A N 1
ATOM 2021 C CA . PRO A 1 268 ? -17.391 -9.727 0.971 1.00 41.38 268 PRO A CA 1
ATOM 2022 C C . PRO A 1 268 ? -18.770 -9.460 0.401 1.00 41.38 268 PRO A C 1
ATOM 2024 O O . PRO A 1 268 ? -19.227 -8.324 0.444 1.00 41.38 268 PRO A O 1
ATOM 2027 N N . THR A 1 269 ? -19.346 -10.426 -0.314 1.00 40.31 269 THR A N 1
ATOM 2028 C CA . THR A 1 269 ? -20.454 -10.158 -1.250 1.00 40.31 269 THR A CA 1
ATOM 2029 C C . THR A 1 269 ? -21.758 -9.824 -0.522 1.00 40.31 269 THR A C 1
ATOM 2031 O O . THR A 1 269 ? -22.838 -9.876 -1.102 1.00 40.31 269 THR A O 1
ATOM 2034 N N . GLY A 1 270 ? -21.661 -9.501 0.766 1.00 44.88 270 GLY A N 1
ATOM 2035 C CA . GLY A 1 270 ? -22.700 -8.899 1.561 1.00 44.88 270 GLY A CA 1
ATOM 2036 C C . GLY A 1 270 ? -22.407 -7.417 1.805 1.00 44.88 270 GLY A C 1
ATOM 2037 O O . GLY A 1 270 ? -21.254 -6.988 1.797 1.00 44.88 270 GLY A O 1
ATOM 2038 N N . PRO A 1 271 ? -23.448 -6.613 2.053 1.00 50.03 271 PRO A N 1
ATOM 2039 C CA . PRO A 1 271 ? -23.253 -5.292 2.632 1.00 50.03 271 PRO A CA 1
ATOM 2040 C C . PRO A 1 271 ? -22.329 -5.390 3.862 1.00 50.03 271 PRO A C 1
ATOM 2042 O O . PRO A 1 271 ? -22.374 -6.407 4.568 1.00 50.03 271 PRO A O 1
ATOM 2045 N N . PRO A 1 272 ? -21.484 -4.373 4.131 1.00 57.88 272 PRO A N 1
ATOM 2046 C CA . PRO A 1 272 ? -20.767 -4.309 5.397 1.00 57.88 272 PRO A CA 1
ATOM 2047 C C . PRO A 1 272 ? -21.779 -4.522 6.531 1.00 57.88 272 PRO A C 1
ATOM 2049 O O . PRO A 1 272 ? -22.889 -3.991 6.440 1.00 57.88 272 PRO A O 1
ATOM 2052 N N . PRO A 1 273 ? -21.450 -5.339 7.547 1.00 65.75 273 PRO A N 1
ATOM 2053 C CA . PRO A 1 273 ? -22.395 -5.639 8.610 1.00 65.75 273 PRO A CA 1
ATOM 2054 C C . PRO A 1 273 ? -22.886 -4.335 9.235 1.00 65.75 273 PRO A C 1
ATOM 2056 O O . PRO A 1 273 ? -22.100 -3.405 9.440 1.00 65.75 273 PRO A O 1
ATOM 2059 N N . ASP A 1 274 ? -24.188 -4.262 9.502 1.00 79.00 274 ASP A N 1
ATOM 2060 C CA . ASP A 1 274 ? -24.790 -3.080 10.105 1.00 79.00 274 ASP A CA 1
ATOM 2061 C C . ASP A 1 274 ? -24.117 -2.749 11.444 1.00 79.00 274 ASP A C 1
ATOM 2063 O O . ASP A 1 274 ? -23.574 -3.610 12.142 1.00 79.00 274 ASP A O 1
ATOM 2067 N N . THR A 1 275 ? -24.150 -1.469 11.820 1.00 86.12 275 THR A N 1
ATOM 2068 C CA . THR A 1 275 ? -23.600 -1.034 13.110 1.00 86.12 275 THR A CA 1
ATOM 2069 C C . THR A 1 275 ? -24.361 -1.709 14.248 1.00 86.12 275 THR A C 1
ATOM 2071 O O . THR A 1 275 ? -25.554 -1.461 14.424 1.00 86.12 275 THR A O 1
ATOM 2074 N N . THR A 1 276 ? -23.670 -2.517 15.050 1.00 93.56 276 THR A N 1
ATOM 2075 C CA . THR A 1 276 ? -24.255 -3.140 16.242 1.00 93.56 276 THR A CA 1
ATOM 2076 C C . THR A 1 276 ? -24.434 -2.117 17.366 1.00 93.56 276 THR A C 1
ATOM 2078 O O . THR A 1 276 ? -23.756 -1.083 17.411 1.00 93.56 276 THR A O 1
ATOM 2081 N N . ASP A 1 277 ? -25.323 -2.401 18.321 1.00 95.25 277 ASP A N 1
ATOM 2082 C CA . ASP A 1 277 ? -25.508 -1.548 19.504 1.00 95.25 277 ASP A CA 1
ATOM 2083 C C . ASP A 1 277 ? -24.204 -1.398 20.303 1.00 95.25 277 ASP A C 1
ATOM 2085 O O . ASP A 1 277 ? -23.885 -0.309 20.794 1.00 95.25 277 ASP A O 1
ATOM 2089 N N . LEU A 1 278 ? -23.420 -2.477 20.389 1.00 96.56 278 LEU A N 1
ATOM 2090 C CA . LEU A 1 278 ? -22.093 -2.458 20.989 1.00 96.56 278 LEU A CA 1
ATOM 2091 C C . LEU A 1 278 ? -21.131 -1.567 20.194 1.00 96.56 278 LEU A C 1
ATOM 2093 O O . LEU A 1 278 ? -20.458 -0.724 20.789 1.00 96.56 278 LEU A O 1
ATOM 2097 N N . GLY A 1 279 ? -21.104 -1.693 18.863 1.00 96.69 279 GLY A N 1
ATOM 2098 C CA . GLY A 1 279 ? -20.259 -0.870 17.998 1.00 96.69 279 GLY A CA 1
ATOM 2099 C C . GLY A 1 279 ? -20.556 0.625 18.112 1.00 96.69 279 GLY A C 1
ATOM 2100 O O . GLY A 1 279 ? -19.636 1.432 18.273 1.00 96.69 279 GLY A O 1
ATOM 2101 N N . ARG A 1 280 ? -21.839 1.004 18.169 1.00 96.19 280 ARG A N 1
ATOM 2102 C CA . ARG A 1 280 ? -22.256 2.393 18.418 1.00 96.19 280 ARG A CA 1
ATOM 2103 C C . ARG A 1 280 ? -21.740 2.915 19.764 1.00 96.19 280 ARG A C 1
ATOM 2105 O O . ARG A 1 280 ? -21.154 3.995 19.807 1.00 96.19 280 ARG A O 1
ATOM 2112 N N . ARG A 1 281 ? -21.882 2.135 20.845 1.00 97.31 281 ARG A N 1
ATOM 2113 C CA . ARG A 1 281 ? -21.390 2.508 22.189 1.00 97.31 281 ARG A CA 1
ATOM 2114 C C . ARG A 1 281 ? -19.867 2.649 22.239 1.00 97.31 281 ARG A C 1
ATOM 2116 O O . ARG A 1 281 ? -19.363 3.579 22.870 1.00 97.31 281 ARG A O 1
ATOM 2123 N N . ILE A 1 282 ? -19.136 1.751 21.572 1.00 97.56 282 ILE A N 1
ATOM 2124 C CA . ILE A 1 282 ? -17.673 1.838 21.439 1.00 97.56 282 ILE A CA 1
ATOM 2125 C C . ILE A 1 282 ? -17.296 3.150 20.748 1.00 97.56 282 ILE A C 1
ATOM 2127 O O . ILE A 1 282 ? -16.460 3.894 21.261 1.00 97.56 282 ILE A O 1
ATOM 2131 N N . TRP A 1 283 ? -17.933 3.466 19.618 1.00 96.44 283 TRP A N 1
ATOM 2132 C CA . TRP A 1 283 ? -17.632 4.675 18.853 1.00 96.44 283 TRP A CA 1
ATOM 2133 C C . TRP A 1 283 ? -17.938 5.972 19.618 1.00 96.44 283 TRP A C 1
ATOM 2135 O O . TRP A 1 283 ? -17.125 6.899 19.630 1.00 96.44 283 TRP A O 1
ATOM 2145 N N . GLU A 1 284 ? -19.083 6.054 20.294 1.00 95.25 284 GLU A N 1
ATOM 2146 C CA . GLU A 1 284 ? -19.437 7.206 21.135 1.00 95.25 284 GLU A CA 1
ATOM 2147 C C . GLU A 1 284 ? -18.408 7.426 22.255 1.00 95.25 284 GLU A C 1
ATOM 2149 O O . GLU A 1 284 ? -17.919 8.544 22.452 1.00 95.25 284 GLU A O 1
ATOM 2154 N N . SER A 1 285 ? -18.005 6.346 22.931 1.00 96.62 285 SER A N 1
ATOM 2155 C CA . SER A 1 285 ? -16.973 6.382 23.972 1.00 96.62 285 SER A CA 1
ATOM 2156 C C . SER A 1 285 ? -15.592 6.776 23.419 1.00 96.62 285 SER A C 1
ATOM 2158 O O . SER A 1 285 ? -14.841 7.511 24.074 1.00 96.62 285 SER A O 1
ATOM 2160 N N . ALA A 1 286 ? -15.262 6.355 22.192 1.00 95.94 286 ALA A N 1
ATOM 2161 C CA . ALA A 1 286 ? -14.010 6.707 21.523 1.00 95.94 286 ALA A CA 1
ATOM 2162 C C . ALA A 1 286 ? -13.932 8.215 21.279 1.00 95.94 286 ALA A C 1
ATOM 2164 O O . ALA A 1 286 ? -12.948 8.863 21.642 1.00 95.94 286 ALA A O 1
ATOM 2165 N N . GLN A 1 287 ? -15.003 8.799 20.735 1.00 94.44 287 GLN A N 1
ATOM 2166 C CA . GLN A 1 287 ? -15.089 10.240 20.503 1.00 94.44 287 GLN A CA 1
ATOM 2167 C C . GLN A 1 287 ? -14.962 11.040 21.801 1.00 94.44 287 GLN A C 1
ATOM 2169 O O . GLN A 1 287 ? -14.293 12.074 21.820 1.00 94.44 287 GLN A O 1
ATOM 2174 N N . GLN A 1 288 ? -15.578 10.570 22.888 1.00 93.81 288 GLN A N 1
ATOM 2175 C CA . GLN A 1 288 ? -15.432 11.210 24.191 1.00 93.81 288 GLN A CA 1
ATOM 2176 C C . GLN A 1 288 ? -13.979 11.141 24.683 1.00 93.81 288 GLN A C 1
ATOM 2178 O O . GLN A 1 288 ? -13.402 12.167 25.042 1.00 93.81 288 GLN A O 1
ATOM 2183 N N . THR A 1 289 ? -13.358 9.962 24.629 1.00 93.62 289 THR A N 1
ATOM 2184 C CA . THR A 1 289 ? -11.963 9.769 25.050 1.00 93.62 289 THR A CA 1
ATOM 2185 C C . THR A 1 289 ? -10.997 10.635 24.236 1.00 93.62 289 THR A C 1
ATOM 2187 O O . THR A 1 289 ? -10.097 11.248 24.806 1.00 93.62 289 THR A O 1
ATOM 2190 N N . ALA A 1 290 ? -11.212 10.757 22.924 1.00 90.81 290 ALA A N 1
ATOM 2191 C CA . ALA A 1 290 ? -10.405 11.604 22.048 1.00 90.81 290 ALA A CA 1
ATOM 2192 C C . ALA A 1 290 ? -10.490 13.099 22.380 1.00 90.81 290 ALA A C 1
ATOM 2194 O O . ALA A 1 290 ? -9.515 13.816 22.184 1.00 90.81 290 ALA A O 1
ATOM 2195 N N . ARG A 1 291 ? -11.639 13.582 22.873 1.00 89.62 291 ARG A N 1
ATOM 2196 C CA . ARG A 1 291 ? -11.810 14.984 23.300 1.00 89.62 291 ARG A CA 1
ATOM 2197 C C . ARG A 1 291 ? -11.140 15.267 24.639 1.00 89.62 291 ARG A C 1
ATOM 2199 O O . ARG A 1 291 ? -10.692 16.382 24.875 1.00 89.62 291 ARG A O 1
ATOM 2206 N N . GLU A 1 292 ? -11.107 14.270 25.516 1.00 89.62 292 GLU A N 1
ATOM 2207 C CA . GLU A 1 292 ? -10.553 14.399 26.863 1.00 89.62 292 GLU A CA 1
ATOM 2208 C C . GLU A 1 292 ? -9.029 14.196 26.905 1.00 89.62 292 GLU A C 1
ATOM 2210 O O . GLU A 1 292 ? -8.387 14.577 27.886 1.00 89.62 292 GLU A O 1
ATOM 2215 N N . ARG A 1 293 ? -8.426 13.607 25.861 1.00 82.88 293 ARG A N 1
ATOM 2216 C CA . ARG A 1 293 ? -6.991 13.298 25.833 1.00 82.88 293 ARG A CA 1
ATOM 2217 C C . ARG A 1 293 ? -6.148 14.275 25.018 1.00 82.88 293 ARG A C 1
ATOM 2219 O O . ARG A 1 293 ? -6.400 14.560 23.856 1.00 82.88 293 ARG A O 1
ATOM 2226 N N . SER A 1 294 ? -5.043 14.659 25.646 1.00 71.06 294 SER A N 1
ATOM 2227 C CA . SER A 1 294 ? -3.786 15.138 25.065 1.00 71.06 294 SER A CA 1
ATOM 2228 C C . SER A 1 294 ? -2.691 14.678 26.046 1.00 71.06 294 SER A C 1
ATOM 2230 O O . SER A 1 294 ? -2.910 14.863 27.247 1.00 71.06 294 SER A O 1
ATOM 2232 N N . PRO A 1 295 ? -1.580 14.009 25.658 1.00 64.44 295 PRO A N 1
ATOM 2233 C CA . PRO A 1 295 ? -0.894 14.015 24.358 1.00 64.44 295 PRO A CA 1
ATOM 2234 C C . PRO A 1 295 ? -1.045 12.738 23.497 1.00 64.44 295 PRO A C 1
ATOM 2236 O O . PRO A 1 295 ? -1.515 11.698 23.961 1.00 64.44 295 PRO A O 1
ATOM 2239 N N . HIS A 1 296 ? -0.572 12.837 22.247 1.00 75.81 296 HIS A N 1
ATOM 2240 C CA . HIS A 1 296 ? -0.442 11.751 21.263 1.00 75.81 296 HIS A CA 1
ATOM 2241 C C . HIS A 1 296 ? 0.670 10.737 21.622 1.00 75.81 296 HIS A C 1
ATOM 2243 O O . HIS A 1 296 ? 1.633 11.076 22.305 1.00 75.81 296 HIS A O 1
ATOM 2249 N N . GLY A 1 297 ? 0.576 9.509 21.102 1.00 80.88 297 GLY A N 1
ATOM 2250 C CA . GLY A 1 297 ? 1.527 8.407 21.307 1.00 80.88 297 GLY A CA 1
ATOM 2251 C C . GLY A 1 297 ? 1.062 7.323 22.288 1.00 80.88 297 GLY A C 1
ATOM 2252 O O . GLY A 1 297 ? 1.846 6.449 22.646 1.00 80.88 297 GLY A O 1
ATOM 2253 N N . LEU A 1 298 ? -0.197 7.356 22.727 1.00 90.06 298 LEU A N 1
ATOM 2254 C CA . LEU A 1 298 ? -0.753 6.472 23.757 1.00 90.06 298 LEU A CA 1
ATOM 2255 C C . LEU A 1 298 ? -1.979 5.703 23.244 1.00 90.06 298 LEU A C 1
ATOM 2257 O O . LEU A 1 298 ? -2.928 5.475 23.998 1.00 90.06 298 LEU A O 1
ATOM 2261 N N . CYS A 1 299 ? -1.967 5.304 21.967 1.00 93.94 299 CYS A N 1
ATOM 2262 C CA . CYS A 1 299 ? -3.100 4.688 21.262 1.00 93.94 299 CYS A CA 1
ATOM 2263 C C . CYS A 1 299 ? -3.743 3.526 22.039 1.00 93.94 299 CYS A C 1
ATOM 2265 O O . CYS A 1 299 ? -4.949 3.542 22.277 1.00 93.94 299 CYS A O 1
ATOM 2267 N N . MET A 1 300 ? -2.938 2.594 22.562 1.00 95.31 300 MET A N 1
ATOM 2268 C CA . MET A 1 300 ? -3.413 1.496 23.416 1.00 95.31 300 MET A CA 1
ATOM 2269 C C . MET A 1 300 ? -4.123 1.996 24.677 1.00 95.31 300 MET A C 1
ATOM 2271 O O . MET A 1 300 ? -5.161 1.475 25.075 1.00 95.31 300 MET A O 1
ATOM 2275 N N . GLN A 1 301 ? -3.595 3.030 25.329 1.00 94.62 301 GLN A N 1
ATOM 2276 C CA . GLN A 1 301 ? -4.236 3.583 26.515 1.00 94.62 301 GLN A CA 1
ATOM 2277 C C . GLN A 1 301 ? -5.555 4.286 26.166 1.00 94.62 301 GLN A C 1
ATOM 2279 O O . GLN A 1 301 ? -6.477 4.229 26.974 1.00 94.62 301 GLN A O 1
ATOM 2284 N N . GLY A 1 302 ? -5.638 4.954 25.010 1.00 95.12 302 GLY A N 1
ATOM 2285 C CA . GLY A 1 302 ? -6.857 5.613 24.529 1.00 95.12 302 GLY A CA 1
ATOM 2286 C C . GLY A 1 302 ? -7.969 4.607 24.242 1.00 95.12 302 GLY A C 1
ATOM 2287 O O . GLY A 1 302 ? -9.064 4.713 24.795 1.00 95.12 302 GLY A O 1
ATOM 2288 N N . VAL A 1 303 ? -7.653 3.555 23.485 1.00 96.69 303 VAL A N 1
ATOM 2289 C CA . VAL A 1 303 ? -8.604 2.472 23.197 1.00 96.69 303 VAL A CA 1
ATOM 2290 C C . VAL A 1 303 ? -8.999 1.727 24.473 1.00 96.69 303 VAL A C 1
ATOM 2292 O O . VAL A 1 303 ? -10.179 1.488 24.705 1.00 96.69 303 VAL A O 1
ATOM 2295 N N . ARG A 1 304 ? -8.056 1.450 25.380 1.00 96.81 304 ARG A N 1
ATOM 2296 C CA . ARG A 1 304 ? -8.366 0.836 26.681 1.00 96.81 304 ARG A CA 1
ATOM 2297 C C . ARG A 1 304 ? -9.333 1.678 27.513 1.00 96.81 304 ARG A C 1
ATOM 2299 O O . ARG A 1 304 ? -10.306 1.140 28.016 1.00 96.81 304 ARG A O 1
ATOM 2306 N N . GLN A 1 305 ? -9.096 2.984 27.642 1.00 95.88 305 GLN A N 1
ATOM 2307 C CA . GLN A 1 305 ? -10.005 3.879 28.372 1.00 95.88 305 GLN A CA 1
ATOM 2308 C C . GLN A 1 305 ? -11.390 3.950 27.727 1.00 95.88 305 GLN A C 1
ATOM 2310 O O . GLN A 1 305 ? -12.392 3.989 28.436 1.00 95.88 305 GLN A O 1
ATOM 2315 N N . THR A 1 306 ? -11.438 3.942 26.395 1.00 96.88 306 THR A N 1
ATOM 2316 C CA . THR A 1 306 ? -12.687 3.895 25.631 1.00 96.88 306 THR A CA 1
ATOM 2317 C C . THR A 1 306 ? -13.507 2.652 25.979 1.00 96.88 306 THR A C 1
ATOM 2319 O O . THR A 1 306 ? -14.701 2.754 26.263 1.00 96.88 306 THR A O 1
ATOM 2322 N N . LEU A 1 307 ? -12.864 1.485 25.991 1.00 97.94 307 LEU A N 1
ATOM 2323 C CA . LEU A 1 307 ? -13.507 0.207 26.291 1.00 97.94 307 LEU A CA 1
ATOM 2324 C C . LEU A 1 307 ? -13.855 0.070 27.785 1.00 97.94 307 LEU A C 1
ATOM 2326 O O . LEU A 1 307 ? -14.959 -0.358 28.121 1.00 97.94 307 LEU A O 1
ATOM 2330 N N . ASP A 1 308 ? -12.985 0.543 28.684 1.00 97.44 308 ASP A N 1
ATOM 2331 C CA . ASP A 1 308 ? -13.223 0.535 30.134 1.00 97.44 308 ASP A CA 1
ATOM 2332 C C . ASP A 1 308 ? -14.511 1.312 30.498 1.00 97.44 308 ASP A C 1
ATOM 2334 O O . ASP A 1 308 ? -15.273 0.860 31.353 1.00 97.44 308 ASP A O 1
ATOM 2338 N N . ARG A 1 309 ? -14.814 2.435 29.820 1.00 97.06 309 ARG A N 1
ATOM 2339 C CA . ARG A 1 309 ? -16.041 3.238 30.049 1.00 97.06 309 ARG A CA 1
ATOM 2340 C C . ARG A 1 309 ? -17.339 2.489 29.779 1.00 97.06 309 ARG A C 1
ATOM 2342 O O . ARG A 1 309 ? -18.374 2.854 30.329 1.00 97.06 309 ARG A O 1
ATOM 2349 N N . ILE A 1 310 ? -17.297 1.477 28.920 1.00 97.31 310 ILE A N 1
ATOM 2350 C CA . ILE A 1 310 ? -18.475 0.692 28.542 1.00 97.31 310 ILE A CA 1
ATOM 2351 C C . ILE A 1 310 ? -18.475 -0.706 29.174 1.00 97.31 310 ILE A C 1
ATOM 2353 O O . ILE A 1 310 ? -19.320 -1.525 28.816 1.00 97.31 310 ILE A O 1
ATOM 2357 N N . GLY A 1 311 ? -17.569 -0.958 30.129 1.00 97.50 311 GLY A N 1
ATOM 2358 C CA . GLY A 1 311 ? -17.465 -2.215 30.875 1.00 97.50 311 GLY A CA 1
ATOM 2359 C C . GLY A 1 311 ? -16.609 -3.292 30.203 1.00 97.50 311 GLY A C 1
ATOM 2360 O O . GLY A 1 311 ? -16.636 -4.443 30.633 1.00 97.50 311 GLY A O 1
ATOM 2361 N N . ILE A 1 312 ? -15.850 -2.948 29.157 1.00 97.81 312 ILE A N 1
ATOM 2362 C CA . ILE A 1 312 ? -14.960 -3.877 28.451 1.00 97.81 312 ILE A CA 1
ATOM 2363 C C . ILE A 1 312 ? -13.525 -3.635 28.912 1.00 97.81 312 ILE A C 1
ATOM 2365 O O . ILE A 1 312 ? -12.830 -2.731 28.451 1.00 97.81 312 ILE A O 1
ATOM 2369 N N . HIS A 1 313 ? -13.063 -4.465 29.838 1.00 97.19 313 HIS A N 1
ATOM 2370 C CA . HIS A 1 313 ? -11.770 -4.274 30.484 1.00 97.19 313 HIS A CA 1
ATOM 2371 C C . HIS A 1 313 ? -10.670 -5.082 29.817 1.00 97.19 313 HIS A C 1
ATOM 2373 O O . HIS A 1 313 ? -10.273 -6.100 30.374 1.00 97.19 313 HIS A O 1
ATOM 2379 N N . ILE A 1 314 ? -10.154 -4.651 28.661 1.00 96.44 314 ILE A N 1
ATOM 2380 C CA . ILE A 1 314 ? -9.082 -5.383 27.963 1.00 96.44 314 ILE A CA 1
ATOM 2381 C C . ILE A 1 314 ? -7.785 -5.459 28.798 1.00 96.44 314 ILE A C 1
ATOM 2383 O O . ILE A 1 314 ? -7.209 -4.436 29.200 1.00 96.44 314 ILE A O 1
ATOM 2387 N N . ARG A 1 315 ? -7.347 -6.688 29.103 1.00 95.69 315 ARG A N 1
ATOM 2388 C CA . ARG A 1 315 ? -6.205 -7.020 29.981 1.00 95.69 315 ARG A CA 1
ATOM 2389 C C . ARG A 1 315 ? -5.429 -8.236 29.457 1.00 95.69 315 ARG A C 1
ATOM 2391 O O . ARG A 1 315 ? -5.975 -9.047 28.708 1.00 95.69 315 ARG A O 1
ATOM 2398 N N . ASP A 1 316 ? -4.175 -8.382 29.884 1.00 92.50 316 ASP A N 1
ATOM 2399 C CA . ASP A 1 316 ? -3.402 -9.615 29.670 1.00 92.50 316 ASP A CA 1
ATOM 2400 C C . ASP A 1 316 ? -3.888 -10.756 30.578 1.00 92.50 316 ASP A C 1
ATOM 2402 O O . ASP A 1 316 ? -4.695 -10.537 31.485 1.00 92.50 316 ASP A O 1
ATOM 2406 N N . GLU A 1 317 ? -3.412 -11.976 30.333 1.00 90.31 317 GLU A N 1
ATOM 2407 C CA . GLU A 1 317 ? -3.783 -13.201 31.064 1.00 90.31 317 GLU A CA 1
ATOM 2408 C C . GLU A 1 317 ? -3.673 -13.093 32.596 1.00 90.31 317 GLU A C 1
ATOM 2410 O O . GLU A 1 317 ? -4.442 -13.725 33.314 1.00 90.31 317 GLU A O 1
ATOM 2415 N N . ASN A 1 318 ? -2.794 -12.222 33.096 1.00 93.94 318 ASN A N 1
ATOM 2416 C CA . ASN A 1 318 ? -2.561 -11.996 34.521 1.00 93.94 318 ASN A CA 1
ATOM 2417 C C . ASN A 1 318 ? -3.433 -10.862 35.095 1.00 93.94 318 ASN A C 1
ATOM 2419 O O . ASN A 1 318 ? -3.279 -10.475 36.251 1.00 93.94 318 ASN A O 1
ATOM 2423 N N . GLY A 1 319 ? -4.337 -10.296 34.290 1.00 93.25 319 GLY A N 1
ATOM 2424 C CA . GLY A 1 319 ? -5.208 -9.186 34.672 1.00 93.25 319 GLY A CA 1
ATOM 2425 C C . GLY A 1 319 ? -4.542 -7.810 34.598 1.00 93.25 319 GLY A C 1
ATOM 2426 O O . GLY A 1 319 ? -5.158 -6.820 35.001 1.00 93.25 319 GLY A O 1
ATOM 2427 N N . ASN A 1 320 ? -3.322 -7.703 34.063 1.00 96.00 320 ASN A N 1
ATOM 2428 C CA . ASN A 1 320 ? -2.625 -6.426 33.949 1.00 96.00 320 ASN A CA 1
ATOM 2429 C C . ASN A 1 320 ? -3.026 -5.664 32.684 1.00 96.00 320 ASN A C 1
ATOM 2431 O O . ASN A 1 320 ? -3.561 -6.199 31.712 1.00 96.00 320 ASN A O 1
ATOM 2435 N N . ASN A 1 321 ? -2.744 -4.362 32.693 1.00 96.00 321 ASN A N 1
ATOM 2436 C CA . ASN A 1 321 ? -2.948 -3.511 31.528 1.00 96.00 321 ASN A CA 1
ATOM 2437 C C . ASN A 1 321 ? -2.019 -3.921 30.382 1.00 96.00 321 ASN A C 1
ATOM 2439 O O . ASN A 1 321 ? -0.808 -4.038 30.576 1.00 96.00 321 ASN A O 1
ATOM 2443 N N . LEU A 1 322 ? -2.579 -4.031 29.178 1.00 94.69 322 LEU A N 1
ATOM 2444 C CA . LEU A 1 322 ? -1.805 -4.238 27.958 1.00 94.69 322 LEU A CA 1
ATOM 2445 C C . LEU A 1 322 ? -0.839 -3.066 27.744 1.00 94.69 322 LEU A C 1
ATOM 2447 O O . LEU A 1 322 ? -1.247 -1.901 27.745 1.00 94.69 322 LEU A O 1
ATOM 2451 N N . ARG A 1 323 ? 0.451 -3.382 27.580 1.00 91.12 323 ARG A N 1
ATOM 2452 C CA . ARG A 1 323 ? 1.523 -2.380 27.441 1.00 91.12 323 ARG A CA 1
ATOM 2453 C C . ARG A 1 323 ? 1.737 -1.913 26.003 1.00 91.12 323 ARG A C 1
ATOM 2455 O O . ARG A 1 323 ? 2.291 -0.840 25.801 1.00 91.12 323 ARG A O 1
ATOM 2462 N N . SER A 1 324 ? 1.317 -2.710 25.024 1.00 94.44 324 SER A N 1
ATOM 2463 C CA . SER A 1 324 ? 1.512 -2.440 23.596 1.00 94.44 324 SER A CA 1
ATOM 2464 C C . SER A 1 324 ? 0.221 -2.690 22.832 1.00 94.44 324 SER A C 1
ATOM 2466 O O . SER A 1 324 ? -0.561 -3.554 23.223 1.00 94.44 324 SER A O 1
ATOM 2468 N N . ALA A 1 325 ? 0.025 -1.964 21.733 1.00 95.50 325 ALA A N 1
ATOM 2469 C CA . ALA A 1 325 ? -1.165 -2.080 20.903 1.00 95.50 325 ALA A CA 1
ATOM 2470 C C . ALA A 1 325 ? -1.302 -3.471 20.272 1.00 95.50 325 ALA A C 1
ATOM 2472 O O . ALA A 1 325 ? -2.374 -4.060 20.359 1.00 95.50 325 ALA A O 1
ATOM 2473 N N . TYR A 1 326 ? -0.212 -4.040 19.743 1.00 94.50 326 TYR A N 1
ATOM 2474 C CA . TYR A 1 326 ? -0.251 -5.365 19.106 1.00 94.50 326 TYR A CA 1
ATOM 2475 C C . TYR A 1 326 ? -0.749 -6.478 20.051 1.00 94.50 326 TYR A C 1
ATOM 2477 O O . TYR A 1 326 ? -1.405 -7.418 19.612 1.00 94.50 326 TYR A O 1
ATOM 2485 N N . MET A 1 327 ? -0.514 -6.343 21.364 1.00 95.69 327 MET A N 1
ATOM 2486 C CA . MET A 1 327 ? -0.960 -7.317 22.373 1.00 95.69 327 MET A CA 1
ATOM 2487 C C . MET A 1 327 ? -2.486 -7.354 22.527 1.00 95.69 327 MET A C 1
ATOM 2489 O O . MET A 1 327 ? -3.033 -8.330 23.037 1.00 95.69 327 MET A O 1
ATOM 2493 N N . ALA A 1 328 ? -3.191 -6.298 22.109 1.00 97.50 328 ALA A N 1
ATOM 2494 C CA . ALA A 1 328 ? -4.646 -6.271 22.153 1.00 97.50 328 ALA A CA 1
ATOM 2495 C C . ALA A 1 328 ? -5.276 -7.271 21.189 1.00 97.50 328 ALA A C 1
ATOM 2497 O O . ALA A 1 328 ? -6.361 -7.760 21.482 1.00 97.50 328 ALA A O 1
ATOM 2498 N N . ALA A 1 329 ? -4.605 -7.604 20.083 1.00 95.62 329 ALA A N 1
ATOM 2499 C CA . ALA A 1 329 ? -5.160 -8.526 19.106 1.00 95.62 329 ALA A CA 1
ATOM 2500 C C . ALA A 1 329 ? -5.402 -9.918 19.712 1.00 95.62 329 ALA A C 1
ATOM 2502 O O . ALA A 1 329 ? -6.479 -10.485 19.545 1.00 95.62 329 ALA A O 1
ATOM 2503 N N . ASP A 1 330 ? -4.442 -10.443 20.475 1.00 91.88 330 ASP A N 1
ATOM 2504 C CA . ASP A 1 330 ? -4.590 -11.751 21.123 1.00 91.88 330 ASP A CA 1
ATOM 2505 C C . ASP A 1 330 ? -5.603 -11.712 22.262 1.00 91.88 330 ASP A C 1
ATOM 2507 O O . ASP A 1 330 ? -6.405 -12.636 22.401 1.00 91.88 330 ASP A O 1
ATOM 2511 N N . ALA A 1 331 ? -5.627 -10.625 23.040 1.00 95.56 331 ALA A N 1
ATOM 2512 C CA . ALA A 1 331 ? -6.627 -10.445 24.086 1.00 95.56 331 ALA A CA 1
ATOM 2513 C C . ALA A 1 331 ? -8.047 -10.450 23.495 1.00 95.56 331 ALA A C 1
ATOM 2515 O O . ALA A 1 331 ? -8.886 -11.224 23.953 1.00 95.56 331 ALA A O 1
ATOM 2516 N N . LEU A 1 332 ? -8.299 -9.643 22.456 1.00 97.19 332 LEU A N 1
ATOM 2517 C CA . LEU A 1 332 ? -9.592 -9.565 21.768 1.00 97.19 332 LEU A CA 1
ATOM 2518 C C . LEU A 1 332 ? -10.001 -10.922 21.183 1.00 97.19 332 LEU A C 1
ATOM 2520 O O . LEU A 1 332 ? -11.131 -11.350 21.393 1.00 97.19 332 LEU A O 1
ATOM 2524 N N . ALA A 1 333 ? -9.072 -11.623 20.529 1.00 94.50 333 ALA A N 1
ATOM 2525 C CA . ALA A 1 333 ? -9.347 -12.905 19.882 1.00 94.50 333 ALA A CA 1
ATOM 2526 C C . ALA A 1 333 ? -9.650 -14.054 20.852 1.00 94.50 333 ALA A C 1
ATOM 2528 O O . ALA A 1 333 ? -10.384 -14.968 20.496 1.00 94.50 333 ALA A O 1
ATOM 2529 N N . THR A 1 334 ? -9.059 -14.048 22.049 1.00 92.38 334 THR A N 1
ATOM 2530 C CA . THR A 1 334 ? -9.123 -15.208 22.957 1.00 92.38 334 THR A CA 1
ATOM 2531 C C . THR A 1 334 ? -10.030 -14.993 24.160 1.00 92.38 334 THR A C 1
ATOM 2533 O O . THR A 1 334 ? -10.662 -15.936 24.630 1.00 92.38 334 THR A O 1
ATOM 2536 N N . ARG A 1 335 ? -10.106 -13.766 24.683 1.00 95.31 335 ARG A N 1
ATOM 2537 C CA . ARG A 1 335 ? -10.782 -13.474 25.958 1.00 95.31 335 ARG A CA 1
ATOM 2538 C C . ARG A 1 335 ? -12.057 -12.665 25.822 1.00 95.31 335 ARG A C 1
ATOM 2540 O O . ARG A 1 335 ? -12.860 -12.694 26.745 1.00 95.31 335 ARG A O 1
ATOM 2547 N N . TYR A 1 336 ? -12.223 -11.961 24.706 1.00 96.06 336 TYR A N 1
ATOM 2548 C CA . TYR A 1 336 ? -13.399 -11.133 24.431 1.00 96.06 336 TYR A CA 1
ATOM 2549 C C . TYR A 1 336 ? -14.143 -11.624 23.186 1.00 96.06 336 TYR A C 1
ATOM 2551 O O . TYR A 1 336 ? -14.802 -10.839 22.513 1.00 96.06 336 TYR A O 1
ATOM 2559 N N . GLN A 1 337 ? -14.041 -12.918 22.868 1.00 95.88 337 GLN A N 1
ATOM 2560 C CA . GLN A 1 337 ? -14.696 -13.534 21.705 1.00 95.88 337 GLN A CA 1
ATOM 2561 C C . GLN A 1 337 ? -16.237 -13.493 21.776 1.00 95.88 337 GLN A C 1
ATOM 2563 O O . GLN A 1 337 ? -16.923 -13.587 20.762 1.00 95.88 337 GLN A O 1
ATOM 2568 N N . ASP A 1 338 ? -16.799 -13.344 22.978 1.00 96.25 338 ASP A N 1
ATOM 2569 C CA . ASP A 1 338 ? -18.227 -13.120 23.212 1.00 96.25 338 ASP A CA 1
ATOM 2570 C C . ASP A 1 338 ? -18.660 -11.695 22.831 1.00 96.25 338 ASP A C 1
ATOM 2572 O O . ASP A 1 338 ? -19.807 -11.476 22.445 1.00 96.25 338 ASP A O 1
ATOM 2576 N N . GLN A 1 339 ? -17.732 -10.738 22.867 1.00 97.69 339 GLN A N 1
ATOM 2577 C CA . GLN A 1 339 ? -17.962 -9.330 22.542 1.00 97.69 339 GLN A CA 1
ATOM 2578 C C . GLN A 1 339 ? -17.450 -8.939 21.154 1.00 97.69 339 GLN A C 1
ATOM 2580 O O . GLN A 1 339 ? -17.932 -7.958 20.590 1.00 97.69 339 GLN A O 1
ATOM 2585 N N . PHE A 1 340 ? -16.490 -9.680 20.603 1.00 98.00 340 PHE A N 1
ATOM 2586 C CA . PHE A 1 340 ? -15.863 -9.389 19.322 1.00 98.00 340 PHE A CA 1
ATOM 2587 C C . PHE A 1 340 ? -15.684 -10.644 18.476 1.00 98.00 340 PHE A C 1
ATOM 2589 O O . PHE A 1 340 ? -15.236 -11.679 18.961 1.00 98.00 340 PHE A O 1
ATOM 2596 N N . THR A 1 341 ? -15.934 -10.510 17.180 1.00 97.06 341 THR A N 1
ATOM 2597 C CA . THR A 1 341 ? -15.590 -11.510 16.171 1.00 97.06 341 THR A CA 1
ATOM 2598 C C . THR A 1 341 ? -14.411 -11.001 15.360 1.00 97.06 341 THR A C 1
ATOM 2600 O O . THR A 1 341 ? -14.442 -9.893 14.821 1.00 97.06 341 THR A O 1
ATOM 2603 N N . GLU A 1 342 ? -13.356 -11.802 15.252 1.00 95.94 342 GLU A N 1
ATOM 2604 C CA . GLU A 1 342 ? -12.250 -11.468 14.364 1.00 95.94 342 GLU A CA 1
ATOM 2605 C C . GLU A 1 342 ? -12.659 -11.681 12.898 1.00 95.94 342 GLU A C 1
ATOM 2607 O O . GLU A 1 342 ? -13.046 -12.779 12.501 1.00 95.94 342 GLU A O 1
ATOM 2612 N N . MET A 1 343 ? -12.561 -10.630 12.085 1.00 93.19 343 MET A N 1
ATOM 2613 C CA . MET A 1 343 ? -12.864 -10.686 10.658 1.00 93.19 343 MET A CA 1
ATOM 2614 C C . MET A 1 343 ? -11.606 -11.086 9.887 1.00 93.19 343 MET A C 1
ATOM 2616 O O . MET A 1 343 ? -10.578 -10.411 9.969 1.00 93.19 343 MET A O 1
ATOM 2620 N N . ARG A 1 344 ? -11.683 -12.186 9.130 1.00 88.31 344 ARG A N 1
ATOM 2621 C CA . ARG A 1 344 ? -10.609 -12.658 8.248 1.00 88.31 344 ARG A CA 1
ATOM 2622 C C . ARG A 1 344 ? -11.187 -13.317 6.986 1.00 88.31 344 ARG A C 1
ATOM 2624 O O . ARG A 1 344 ? -12.137 -14.088 7.122 1.00 88.31 344 ARG A O 1
ATOM 2631 N N . PRO A 1 345 ? -10.587 -13.104 5.799 1.00 81.75 345 PRO A N 1
ATOM 2632 C CA . PRO A 1 345 ? -9.559 -12.100 5.487 1.00 81.75 345 PRO A CA 1
ATOM 2633 C C . PRO A 1 345 ? -10.141 -10.672 5.406 1.00 81.75 345 PRO A C 1
ATOM 2635 O O . PRO A 1 345 ? -11.339 -10.502 5.185 1.00 81.75 345 PRO A O 1
ATOM 2638 N N . VAL A 1 346 ? -9.297 -9.648 5.590 1.00 81.81 346 VAL A N 1
ATOM 2639 C CA . VAL A 1 346 ? -9.654 -8.230 5.380 1.00 81.81 346 VAL A CA 1
ATOM 2640 C C . VAL A 1 346 ? -8.550 -7.548 4.582 1.00 81.81 346 VAL A C 1
ATOM 2642 O O . VAL A 1 346 ? -7.402 -7.515 5.020 1.00 81.81 346 VAL A O 1
ATOM 2645 N N . SER A 1 347 ? -8.899 -6.986 3.429 1.00 81.38 347 SER A N 1
ATOM 2646 C CA . SER A 1 347 ? -8.003 -6.174 2.613 1.00 81.38 347 SER A CA 1
ATOM 2647 C C . SER A 1 347 ? -7.879 -4.751 3.177 1.00 81.38 347 SER A C 1
ATOM 2649 O O . SER A 1 347 ? -8.738 -4.257 3.913 1.00 81.38 347 SER A O 1
ATOM 2651 N N . ARG A 1 348 ? -6.818 -4.031 2.793 1.00 78.12 348 ARG A N 1
ATOM 2652 C CA . ARG A 1 348 ? -6.637 -2.627 3.205 1.00 78.12 348 ARG A CA 1
ATOM 2653 C C . ARG A 1 348 ? -7.736 -1.700 2.677 1.00 78.12 348 ARG A C 1
ATOM 2655 O O . ARG A 1 348 ? -8.085 -0.746 3.369 1.00 78.12 348 ARG A O 1
ATOM 2662 N N . SER A 1 349 ? -8.288 -1.962 1.486 1.00 76.69 349 SER A N 1
ATOM 2663 C CA . SER A 1 349 ? -9.364 -1.130 0.924 1.00 76.69 349 SER A CA 1
ATOM 2664 C C . SER A 1 349 ? -10.646 -1.236 1.752 1.00 76.69 349 SER A C 1
ATOM 2666 O O . SER A 1 349 ? -11.321 -0.229 1.973 1.00 76.69 349 SER A O 1
ATOM 2668 N N . GLN A 1 350 ? -10.916 -2.414 2.321 1.00 85.75 350 GLN A N 1
ATOM 2669 C CA . GLN A 1 350 ? -12.087 -2.659 3.161 1.00 85.75 350 GLN A CA 1
ATOM 2670 C C . GLN A 1 350 ? -12.054 -1.936 4.508 1.00 85.75 350 GLN A C 1
ATOM 2672 O O . GLN A 1 350 ? -13.117 -1.716 5.086 1.00 85.75 350 GLN A O 1
ATOM 2677 N N . LEU A 1 351 ? -10.877 -1.534 5.008 1.00 87.00 351 LEU A N 1
ATOM 2678 C CA . LEU A 1 351 ? -10.761 -0.865 6.307 1.00 87.00 351 LEU A CA 1
ATOM 2679 C C . LEU A 1 351 ? -11.681 0.363 6.403 1.00 87.00 351 LEU A C 1
ATOM 2681 O O . LEU A 1 351 ? -12.328 0.578 7.425 1.00 87.00 351 LEU A O 1
ATOM 2685 N N . ARG A 1 352 ? -11.805 1.135 5.315 1.00 86.00 352 ARG A N 1
ATOM 2686 C CA . ARG A 1 352 ? -12.635 2.356 5.263 1.00 86.00 352 ARG A CA 1
ATOM 2687 C C . ARG A 1 352 ? -14.138 2.088 5.310 1.00 86.00 352 ARG A C 1
ATOM 2689 O O . ARG A 1 352 ? -14.900 3.002 5.618 1.00 86.00 352 ARG A O 1
ATOM 2696 N N . SER A 1 353 ? -14.538 0.858 5.013 1.00 88.62 353 SER A N 1
ATOM 2697 C CA . SER A 1 353 ? -15.929 0.405 4.979 1.00 88.62 353 SER A CA 1
ATOM 2698 C C . SER A 1 353 ? -16.315 -0.392 6.225 1.00 88.62 353 SER A C 1
ATOM 2700 O O . SER A 1 353 ? -17.427 -0.915 6.290 1.00 88.62 353 SER A O 1
ATOM 2702 N N . LEU A 1 354 ? -15.415 -0.511 7.208 1.00 92.06 354 LEU A N 1
ATOM 2703 C CA . LEU A 1 354 ? -15.715 -1.191 8.461 1.00 92.06 354 LEU A CA 1
ATOM 2704 C C . LEU A 1 354 ? -16.808 -0.438 9.235 1.00 92.06 354 LEU A C 1
ATOM 2706 O O . LEU A 1 354 ? -16.842 0.799 9.217 1.00 92.06 354 LEU A O 1
ATOM 2710 N N . PRO A 1 355 ? -17.697 -1.162 9.934 1.00 94.62 355 PRO A N 1
ATOM 2711 C CA . PRO A 1 355 ? -18.745 -0.524 10.707 1.00 94.62 355 PRO A CA 1
ATOM 2712 C C . PRO A 1 355 ? -18.161 0.280 11.881 1.00 94.62 355 PRO A C 1
ATOM 2714 O O . PRO A 1 355 ? -17.121 -0.089 12.442 1.00 94.62 355 PRO A O 1
ATOM 2717 N N . PRO A 1 356 ? -18.852 1.349 12.313 1.00 95.12 356 PRO A N 1
ATOM 2718 C CA . PRO A 1 356 ? -18.541 2.053 13.547 1.00 95.12 356 PRO A CA 1
ATOM 2719 C C . PRO A 1 356 ? -18.374 1.106 14.742 1.00 95.12 356 PRO A C 1
ATOM 2721 O O . PRO A 1 356 ? -19.208 0.238 15.001 1.00 95.12 356 PRO A O 1
ATOM 2724 N N . GLY A 1 357 ? -17.289 1.301 15.484 1.00 96.75 357 GLY A N 1
ATOM 2725 C CA . GLY A 1 357 ? -16.897 0.484 16.626 1.00 96.75 357 GLY A CA 1
ATOM 2726 C C . GLY A 1 357 ? -15.978 -0.689 16.289 1.00 96.75 357 GLY A C 1
ATOM 2727 O O . GLY A 1 357 ? -15.442 -1.285 17.222 1.00 96.75 357 GLY A O 1
ATOM 2728 N N . ALA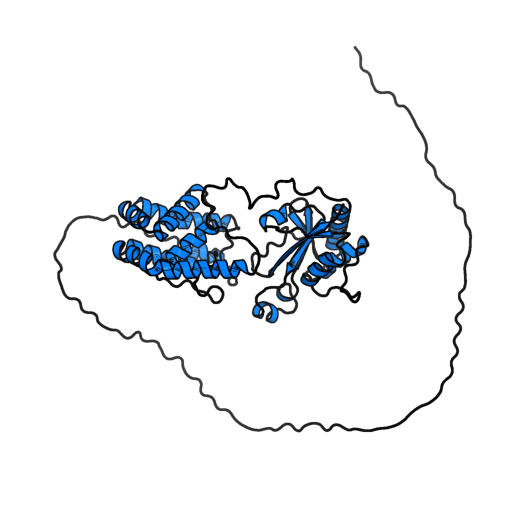 A 1 358 ? -15.747 -1.006 15.008 1.00 97.50 358 ALA A N 1
ATOM 2729 C CA . ALA A 1 358 ? -14.715 -1.968 14.626 1.00 97.50 358 ALA A CA 1
ATOM 2730 C C . ALA A 1 358 ? -13.348 -1.546 15.176 1.00 97.50 358 ALA A C 1
ATOM 2732 O O . ALA A 1 358 ? -13.013 -0.361 15.192 1.00 97.50 358 ALA A O 1
ATOM 2733 N N . ILE A 1 359 ? -12.557 -2.515 15.631 1.00 97.75 359 ILE A N 1
ATOM 2734 C CA . ILE A 1 359 ? -11.220 -2.282 16.178 1.00 97.75 359 ILE A CA 1
ATOM 2735 C C . ILE A 1 359 ? -10.197 -2.842 15.200 1.00 97.75 359 ILE A C 1
ATOM 2737 O O . ILE A 1 359 ? -10.231 -4.027 14.869 1.00 97.75 359 ILE A O 1
ATOM 2741 N N . VAL A 1 360 ? -9.263 -1.998 14.768 1.00 96.81 360 VAL A N 1
ATOM 2742 C CA . VAL A 1 360 ? -8.122 -2.403 13.944 1.00 96.81 360 VAL A CA 1
ATOM 2743 C C . VAL A 1 360 ? -6.878 -2.395 14.819 1.00 96.81 360 VAL A C 1
ATOM 2745 O O . VAL A 1 360 ? -6.540 -1.375 15.424 1.00 96.81 360 VAL A O 1
ATOM 2748 N N . VAL A 1 361 ? -6.203 -3.539 14.898 1.00 96.50 361 VAL A N 1
ATOM 2749 C CA . VAL A 1 361 ? -4.941 -3.701 15.623 1.00 96.50 361 VAL A CA 1
ATOM 2750 C C . VAL A 1 361 ? -3.828 -3.948 14.618 1.00 96.50 361 VAL A C 1
ATOM 2752 O O . VAL A 1 361 ? -3.815 -4.970 13.938 1.00 96.50 361 VAL A O 1
ATOM 2755 N N . TRP A 1 362 ? -2.886 -3.020 14.547 1.00 94.69 362 TRP A N 1
ATOM 2756 C CA . TRP A 1 362 ? -1.673 -3.111 13.749 1.00 94.69 362 TRP A CA 1
ATOM 2757 C C . TRP A 1 362 ? -0.549 -3.736 14.569 1.00 94.69 362 TRP A C 1
ATOM 2759 O O . TRP A 1 362 ? -0.270 -3.302 15.695 1.00 94.69 362 TRP A O 1
ATOM 2769 N N . ASP A 1 363 ? 0.131 -4.720 13.991 1.00 92.00 363 ASP A N 1
ATOM 2770 C CA . ASP A 1 363 ? 1.308 -5.321 14.600 1.00 92.00 363 ASP A CA 1
ATOM 2771 C C . ASP A 1 363 ? 2.496 -4.343 14.586 1.00 92.00 363 ASP A C 1
ATOM 2773 O O . ASP A 1 363 ? 2.516 -3.316 13.893 1.00 92.00 363 ASP A O 1
ATOM 2777 N N . ARG A 1 364 ? 3.513 -4.650 15.385 1.00 89.06 364 ARG A N 1
ATOM 2778 C CA . ARG A 1 364 ? 4.805 -3.962 15.366 1.00 89.06 364 ARG A CA 1
ATOM 2779 C C . ARG A 1 364 ? 5.450 -4.049 13.984 1.00 89.06 364 ARG A C 1
ATOM 2781 O O . ARG A 1 364 ? 5.178 -4.954 13.203 1.00 89.06 364 ARG A O 1
ATOM 2788 N N . ASN A 1 365 ? 6.357 -3.119 13.706 1.00 86.50 365 ASN A N 1
ATOM 2789 C CA . ASN A 1 365 ? 7.154 -3.154 12.487 1.00 86.50 365 ASN A CA 1
ATOM 2790 C C . ASN A 1 365 ? 7.883 -4.502 12.368 1.00 86.50 365 ASN A C 1
ATOM 2792 O O . ASN A 1 365 ? 8.513 -4.893 13.357 1.00 86.50 365 ASN A O 1
ATOM 2796 N N . PRO A 1 366 ? 7.845 -5.205 11.224 1.00 78.62 366 PRO A N 1
ATOM 2797 C CA . PRO A 1 366 ? 8.524 -6.489 11.084 1.00 78.62 366 PRO A CA 1
ATOM 2798 C C . PRO A 1 366 ? 10.050 -6.346 11.186 1.00 78.62 366 PRO A C 1
ATOM 2800 O O . PRO A 1 366 ? 10.691 -7.224 11.766 1.00 78.62 366 PRO A O 1
ATOM 2803 N N . ASP A 1 367 ? 10.616 -5.214 10.747 1.00 79.00 367 ASP A N 1
ATOM 2804 C CA . ASP A 1 367 ? 12.054 -4.922 10.773 1.00 79.00 367 ASP A CA 1
ATOM 2805 C C . ASP A 1 367 ? 12.558 -4.658 12.212 1.00 79.00 367 ASP A C 1
ATOM 2807 O O . ASP A 1 367 ? 12.260 -3.608 12.803 1.00 79.00 367 ASP A O 1
ATOM 2811 N N . PRO A 1 368 ? 13.369 -5.566 12.798 1.00 78.12 368 PRO A N 1
ATOM 2812 C CA . PRO A 1 368 ? 13.898 -5.400 14.149 1.00 78.12 368 PRO A CA 1
ATOM 2813 C C . PRO A 1 368 ? 14.779 -4.159 14.314 1.00 78.12 368 PRO A C 1
ATOM 2815 O O . PRO A 1 368 ? 14.815 -3.592 15.407 1.00 78.12 368 PRO A O 1
ATOM 2818 N N . SER A 1 369 ? 15.471 -3.723 13.257 1.00 79.31 369 SER A N 1
ATOM 2819 C CA . SER A 1 369 ? 16.367 -2.565 13.312 1.00 79.31 369 SER A CA 1
ATOM 2820 C C . SER A 1 369 ? 15.583 -1.268 13.513 1.00 79.31 369 SER A C 1
ATOM 2822 O O . SER A 1 369 ? 15.936 -0.446 14.360 1.00 79.31 369 SER A O 1
ATOM 2824 N N . ARG A 1 370 ? 14.438 -1.128 12.833 1.00 77.69 370 ARG A N 1
ATOM 2825 C CA . ARG A 1 370 ? 13.524 0.011 12.999 1.00 77.69 370 ARG A CA 1
ATOM 2826 C C . ARG A 1 370 ? 12.877 0.036 14.378 1.00 77.69 370 ARG A C 1
ATOM 2828 O O . ARG A 1 370 ? 12.706 1.116 14.946 1.00 77.69 370 ARG A O 1
ATOM 2835 N N . ARG A 1 371 ? 12.563 -1.141 14.936 1.00 84.81 371 ARG A N 1
ATOM 2836 C CA . ARG A 1 371 ? 12.089 -1.271 16.325 1.00 84.81 371 ARG A CA 1
ATOM 2837 C C . ARG A 1 371 ? 13.157 -0.812 17.317 1.00 84.81 371 ARG A C 1
ATOM 2839 O O . ARG A 1 371 ? 12.887 0.033 18.164 1.00 84.81 371 ARG A O 1
ATOM 2846 N N . ALA A 1 372 ? 14.384 -1.310 17.170 1.00 80.94 372 ALA A N 1
ATOM 2847 C CA . ALA A 1 372 ? 15.497 -0.965 18.051 1.00 80.94 372 ALA A CA 1
ATOM 2848 C C . ALA A 1 372 ? 15.852 0.529 17.999 1.00 80.94 372 ALA A C 1
ATOM 2850 O O . ALA A 1 372 ? 16.130 1.127 19.035 1.00 80.94 372 ALA A O 1
ATOM 2851 N N . ALA A 1 373 ? 15.788 1.145 16.815 1.00 83.00 373 ALA A N 1
ATOM 2852 C CA . ALA A 1 373 ? 16.036 2.573 16.641 1.00 83.00 373 ALA A CA 1
ATOM 2853 C C . ALA A 1 373 ? 14.990 3.455 17.343 1.00 83.00 373 ALA A C 1
ATOM 2855 O O . ALA A 1 373 ? 15.279 4.600 17.679 1.00 83.00 373 ALA A O 1
ATOM 2856 N N . ASN A 1 374 ? 13.777 2.939 17.566 1.00 79.50 374 ASN A N 1
ATOM 2857 C CA . ASN A 1 374 ? 12.710 3.671 18.232 1.00 79.50 374 ASN A CA 1
ATOM 2858 C C . ASN A 1 374 ? 11.893 2.764 19.172 1.00 79.50 374 ASN A C 1
ATOM 2860 O O . ASN A 1 374 ? 10.767 2.358 18.855 1.00 79.50 374 ASN A O 1
ATOM 2864 N N . PRO A 1 375 ? 12.425 2.457 20.363 1.00 81.44 375 PRO A N 1
ATOM 2865 C CA . PRO A 1 375 ? 11.791 1.510 21.272 1.00 81.44 375 PRO A CA 1
ATOM 2866 C C . PRO A 1 375 ? 10.474 2.032 21.859 1.00 81.44 375 PRO A C 1
ATOM 2868 O O . PRO A 1 375 ? 9.642 1.233 22.260 1.00 81.44 375 PRO A O 1
ATOM 2871 N N . SER A 1 376 ? 10.266 3.352 21.901 1.00 76.62 376 SER A N 1
ATOM 2872 C CA . SER A 1 376 ? 9.143 4.003 22.590 1.00 76.62 376 SER A CA 1
ATOM 2873 C C . SER A 1 376 ? 7.985 4.432 21.685 1.00 76.62 376 SER A C 1
ATOM 2875 O O . SER A 1 376 ? 7.063 5.099 22.150 1.00 76.62 376 SER A O 1
ATOM 2877 N N . ASN A 1 377 ? 8.011 4.104 20.392 1.00 78.50 377 ASN A N 1
ATOM 2878 C CA . ASN A 1 377 ? 6.993 4.567 19.452 1.00 78.50 377 ASN A CA 1
ATOM 2879 C C . ASN A 1 377 ? 6.266 3.401 18.756 1.00 78.50 377 ASN A C 1
ATOM 2881 O O . ASN A 1 377 ? 6.495 2.223 19.035 1.00 78.50 377 ASN A O 1
ATOM 2885 N N . GLY A 1 378 ? 5.378 3.748 17.820 1.00 75.19 378 GLY A N 1
ATOM 2886 C CA . GLY A 1 378 ? 4.562 2.785 17.080 1.00 75.19 378 GLY A CA 1
ATOM 2887 C C . GLY A 1 378 ? 5.332 1.670 16.356 1.00 75.19 378 GLY A C 1
ATOM 2888 O O . GLY A 1 378 ? 4.756 0.613 16.127 1.00 75.19 378 GLY A O 1
ATOM 2889 N N . TYR A 1 379 ? 6.626 1.849 16.059 1.00 80.31 379 TYR A N 1
ATOM 2890 C CA . TYR A 1 379 ? 7.427 0.794 15.431 1.00 80.31 379 TYR A CA 1
ATOM 2891 C C . TYR A 1 379 ? 7.537 -0.439 16.336 1.00 80.31 379 TYR A C 1
ATOM 2893 O O . TYR A 1 379 ? 7.399 -1.561 15.860 1.00 80.31 379 TYR A O 1
ATOM 2901 N N . SER A 1 380 ? 7.730 -0.244 17.642 1.00 88.88 380 SER A N 1
ATOM 2902 C CA . SER A 1 380 ? 7.935 -1.338 18.604 1.00 88.88 380 SER A CA 1
ATOM 2903 C C . SER A 1 380 ? 6.647 -1.813 19.276 1.00 88.88 380 SER A C 1
ATOM 2905 O O . SER A 1 380 ? 6.562 -2.964 19.704 1.00 88.88 380 SER A O 1
ATOM 2907 N N . HIS A 1 381 ? 5.638 -0.942 19.356 1.00 93.19 381 HIS A N 1
ATOM 2908 C CA . HIS A 1 381 ? 4.404 -1.204 20.099 1.00 93.19 381 HIS A CA 1
ATOM 2909 C C . HIS A 1 381 ? 3.177 -1.485 19.223 1.00 93.19 381 HIS A C 1
ATOM 2911 O O . HIS A 1 381 ? 2.130 -1.837 19.770 1.00 93.19 381 HIS A O 1
ATOM 2917 N N . GLY A 1 382 ? 3.297 -1.362 17.900 1.00 93.56 382 GLY A N 1
ATOM 2918 C CA . GLY A 1 382 ? 2.162 -1.444 16.983 1.00 93.56 382 GLY A CA 1
ATOM 2919 C C . GLY A 1 382 ? 1.265 -0.207 17.068 1.00 93.56 382 GLY A C 1
ATOM 2920 O O . GLY A 1 382 ? 1.660 0.844 17.589 1.00 93.56 382 GLY A O 1
ATOM 2921 N N . HIS A 1 383 ? 0.038 -0.336 16.573 1.00 95.00 383 HIS A N 1
ATOM 2922 C CA . HIS A 1 383 ? -1.001 0.691 16.688 1.00 95.00 383 HIS A CA 1
ATOM 2923 C C . HIS A 1 383 ? -2.378 0.064 16.853 1.00 95.00 383 HIS A C 1
ATOM 2925 O O . HIS A 1 383 ? -2.590 -1.087 16.496 1.00 95.00 383 HIS A O 1
ATOM 2931 N N . ILE A 1 384 ? -3.309 0.798 17.448 1.00 96.50 384 ILE A N 1
ATOM 2932 C CA . ILE A 1 384 ? -4.686 0.345 17.618 1.00 96.50 384 ILE A CA 1
ATOM 2933 C C . ILE A 1 384 ? -5.618 1.535 17.487 1.00 96.50 384 ILE A C 1
ATOM 2935 O O . ILE A 1 384 ? -5.345 2.610 18.029 1.00 96.50 384 ILE A O 1
ATOM 2939 N N . GLU A 1 385 ? -6.714 1.335 16.772 1.00 96.19 385 GLU A N 1
ATOM 2940 C CA . GLU A 1 385 ? -7.707 2.365 16.505 1.00 96.19 385 GLU A CA 1
ATOM 2941 C C . GLU A 1 385 ? -9.114 1.776 16.408 1.00 96.19 385 GLU A C 1
ATOM 2943 O O . GLU A 1 385 ? -9.306 0.596 16.112 1.00 96.19 385 GLU A O 1
ATOM 2948 N N . ILE A 1 386 ? -10.094 2.624 16.694 1.00 97.19 386 ILE A N 1
ATOM 2949 C CA . ILE A 1 386 ? -11.522 2.350 16.608 1.00 97.19 386 ILE A CA 1
ATOM 2950 C C . ILE A 1 386 ? -12.056 3.077 15.383 1.00 97.19 386 ILE A C 1
ATOM 2952 O O . ILE A 1 386 ? -11.843 4.285 15.235 1.00 97.19 386 ILE A O 1
ATOM 2956 N N . ILE A 1 387 ? -12.769 2.348 14.535 1.00 95.75 387 ILE A N 1
ATOM 2957 C CA . ILE A 1 387 ? -13.347 2.867 13.304 1.00 95.75 387 ILE A CA 1
ATOM 2958 C C . ILE A 1 387 ? -14.668 3.567 13.600 1.00 95.75 387 ILE A C 1
ATOM 2960 O O . ILE A 1 387 ? -15.473 3.104 14.406 1.00 95.75 387 ILE A O 1
ATOM 2964 N N . GLY A 1 388 ? -14.877 4.704 12.956 1.00 92.62 388 GLY A N 1
ATOM 2965 C CA . GLY A 1 388 ? -16.115 5.464 12.970 1.00 92.62 388 GLY A CA 1
ATOM 2966 C C . GLY A 1 388 ? -16.790 5.497 11.602 1.00 92.62 388 GLY A C 1
ATOM 2967 O O . GLY A 1 388 ? -16.328 4.870 10.648 1.00 92.62 388 GLY A O 1
ATOM 2968 N N . PRO A 1 389 ? -17.878 6.270 11.473 1.00 87.12 389 PRO A N 1
ATOM 2969 C CA . PRO A 1 389 ? -18.543 6.482 10.196 1.00 87.12 389 PRO A CA 1
ATOM 2970 C C . PRO A 1 389 ? -17.576 7.018 9.133 1.00 87.12 389 PRO A C 1
ATOM 2972 O O . PRO A 1 389 ? -16.721 7.855 9.424 1.00 87.12 389 PRO A O 1
ATOM 2975 N N . ASN A 1 390 ? -17.753 6.580 7.885 1.00 81.88 390 ASN A N 1
ATOM 2976 C CA . ASN A 1 390 ? -16.995 7.058 6.721 1.00 81.88 390 ASN A CA 1
ATOM 2977 C C . ASN A 1 390 ? -15.467 6.848 6.822 1.00 81.88 390 ASN A C 1
ATOM 2979 O O . ASN A 1 390 ? -14.698 7.675 6.329 1.00 81.88 390 ASN A O 1
ATOM 2983 N N . GLY A 1 391 ? -15.014 5.782 7.492 1.00 83.12 391 GLY A N 1
ATOM 2984 C CA . GLY A 1 391 ? -13.586 5.469 7.624 1.00 83.12 391 GLY A CA 1
ATOM 2985 C C . GLY A 1 391 ? -12.814 6.433 8.532 1.00 83.12 391 GLY A C 1
ATOM 2986 O O . GLY A 1 391 ? -11.588 6.534 8.433 1.00 83.12 391 GLY A O 1
ATOM 2987 N N . GLN A 1 392 ? -13.515 7.163 9.407 1.00 88.88 392 GLN A N 1
ATOM 2988 C CA . GLN A 1 392 ? -12.880 7.887 10.506 1.00 88.88 392 GLN A CA 1
ATOM 2989 C C . GLN A 1 392 ? -12.206 6.897 11.459 1.00 88.88 392 GLN A C 1
ATOM 2991 O O . GLN A 1 392 ? -12.686 5.781 11.632 1.00 88.88 392 GLN A O 1
ATOM 2996 N N . ALA A 1 393 ? -11.121 7.313 12.107 1.00 92.44 393 ALA A N 1
ATOM 2997 C CA . ALA A 1 393 ? -10.464 6.502 13.121 1.00 92.44 393 ALA A CA 1
ATOM 2998 C C . ALA A 1 393 ? -10.106 7.325 14.352 1.00 92.44 393 ALA A C 1
ATOM 3000 O O . ALA A 1 393 ? -9.741 8.505 14.271 1.00 92.44 393 ALA A O 1
ATOM 3001 N N . VAL A 1 394 ? -10.230 6.683 15.508 1.00 93.31 394 VAL A N 1
ATOM 3002 C CA . VAL A 1 394 ? -9.913 7.262 16.809 1.00 93.31 394 VAL A CA 1
ATOM 3003 C C . VAL A 1 394 ? -9.054 6.290 17.602 1.00 93.31 394 VAL A C 1
ATOM 3005 O O . VAL A 1 394 ? -9.377 5.112 17.720 1.00 93.31 394 VAL A O 1
ATOM 3008 N N . SER A 1 395 ? -7.976 6.795 18.189 1.00 92.50 395 SER A N 1
ATOM 3009 C CA . SER A 1 395 ? -7.116 6.035 19.096 1.00 92.50 395 SER A CA 1
ATOM 3010 C C . SER A 1 395 ? -7.002 6.751 20.447 1.00 92.50 395 SER A C 1
ATOM 3012 O O . SER A 1 395 ? -7.884 6.698 21.298 1.00 92.50 395 SER A O 1
ATOM 3014 N N . ASP A 1 396 ? -5.907 7.463 20.634 1.00 85.94 396 ASP A N 1
ATOM 3015 C CA . ASP A 1 396 ? -5.590 8.410 21.697 1.00 85.94 396 ASP A CA 1
ATOM 3016 C C . ASP A 1 396 ? -5.959 9.856 21.345 1.00 85.94 396 ASP A C 1
ATOM 3018 O O . ASP A 1 396 ? -5.904 10.728 22.206 1.00 85.94 396 ASP A O 1
ATOM 3022 N N . GLY A 1 397 ? -6.363 10.092 20.098 1.00 83.94 397 GLY A N 1
ATOM 3023 C CA . GLY A 1 397 ? -6.953 11.327 19.602 1.00 83.94 397 GLY A CA 1
ATOM 3024 C C . GLY A 1 397 ? -7.768 11.049 18.339 1.00 83.94 397 GLY A C 1
ATOM 3025 O O . GLY A 1 397 ? -7.706 9.950 17.777 1.00 83.94 397 GLY A O 1
ATOM 3026 N N . ALA A 1 398 ? -8.541 12.041 17.896 1.00 79.06 398 ALA A N 1
ATOM 3027 C CA . ALA A 1 398 ? -9.215 11.972 16.606 1.00 79.06 398 ALA A CA 1
ATOM 3028 C C . ALA A 1 398 ? -8.173 12.096 15.490 1.00 79.06 398 ALA A C 1
ATOM 3030 O O . ALA A 1 398 ? -7.393 13.052 15.473 1.00 79.06 398 ALA A O 1
ATOM 3031 N N . GLN A 1 399 ? -8.149 11.141 14.563 1.00 70.94 399 GLN A N 1
ATOM 3032 C CA . GLN A 1 399 ? -7.229 11.211 13.438 1.00 70.94 399 GLN A CA 1
ATOM 3033 C C . GLN A 1 399 ? -7.828 12.091 12.342 1.00 70.94 399 GLN A C 1
ATOM 3035 O O . GLN A 1 399 ? -8.847 11.756 11.741 1.00 70.94 399 GLN A O 1
ATOM 3040 N N . SER A 1 400 ? -7.179 13.220 12.048 1.00 55.25 400 SER A N 1
ATOM 3041 C CA . SER A 1 400 ? -7.611 14.137 10.981 1.00 55.25 400 SER A CA 1
ATOM 3042 C C . SER A 1 400 ? -7.566 13.516 9.579 1.00 55.25 400 SER A C 1
ATOM 3044 O O . SER A 1 400 ? -8.127 14.084 8.649 1.00 55.25 400 SER A O 1
ATOM 3046 N N . TRP A 1 401 ? -6.897 12.369 9.423 1.00 58.28 401 TRP A N 1
ATOM 3047 C CA . TRP A 1 401 ? -6.636 11.714 8.139 1.00 58.28 401 TRP A CA 1
ATOM 3048 C C . TRP A 1 401 ? -7.423 10.405 7.932 1.00 58.28 401 TRP A C 1
ATOM 3050 O O . TRP A 1 401 ? -7.234 9.754 6.908 1.00 58.28 401 TRP A O 1
ATOM 3060 N N . GLY A 1 402 ? -8.319 10.035 8.857 1.00 73.62 402 GLY A N 1
ATOM 3061 C CA . GLY A 1 402 ? -9.036 8.751 8.823 1.00 73.62 402 GLY A CA 1
ATOM 3062 C C . GLY A 1 402 ? -8.204 7.593 9.380 1.00 73.62 402 GLY A C 1
ATOM 3063 O O . GLY A 1 402 ? -7.309 7.829 10.182 1.00 73.62 402 GLY A O 1
ATOM 3064 N N . ILE A 1 403 ? -8.529 6.358 8.982 1.00 72.69 403 ILE A N 1
ATOM 3065 C CA . ILE A 1 403 ? -7.790 5.133 9.350 1.00 72.69 403 ILE A CA 1
ATOM 3066 C C . ILE A 1 403 ? -6.301 5.265 9.064 1.00 72.69 403 ILE A C 1
ATOM 3068 O O . ILE A 1 403 ? -5.906 5.759 8.004 1.00 72.69 403 ILE A O 1
ATOM 3072 N N . THR A 1 404 ? -5.483 4.760 9.988 1.00 74.06 404 THR A N 1
ATOM 3073 C CA . THR A 1 404 ? -4.035 4.688 9.820 1.00 74.06 404 THR A CA 1
ATOM 3074 C C . THR A 1 404 ? -3.703 3.748 8.668 1.00 74.06 404 THR A C 1
ATOM 3076 O O . THR A 1 404 ? -3.531 2.550 8.843 1.00 74.06 404 THR A O 1
ATOM 3079 N N . MET A 1 405 ? -3.573 4.285 7.460 1.00 63.78 405 MET A N 1
ATOM 3080 C CA . MET A 1 405 ? -3.012 3.537 6.342 1.00 63.78 405 MET A CA 1
ATOM 3081 C C . MET A 1 405 ? -1.503 3.450 6.610 1.00 63.78 405 MET A C 1
ATOM 3083 O O . MET A 1 405 ? -0.835 4.482 6.690 1.00 63.78 405 MET A O 1
ATOM 3087 N N . ASN A 1 406 ? -0.968 2.248 6.853 1.00 65.38 406 ASN A N 1
ATOM 3088 C CA . ASN A 1 406 ? 0.442 1.973 7.181 1.00 65.38 406 ASN A CA 1
ATOM 3089 C C . ASN A 1 406 ? 1.413 2.258 6.002 1.00 65.38 406 ASN A C 1
ATOM 3091 O O . ASN A 1 406 ? 2.262 1.447 5.634 1.00 65.38 406 ASN A O 1
ATOM 3095 N N . ASN A 1 407 ? 1.279 3.424 5.380 1.00 55.97 407 ASN A N 1
ATOM 3096 C CA . ASN A 1 407 ? 1.842 3.772 4.076 1.00 55.97 407 ASN A CA 1
ATOM 3097 C C . ASN A 1 407 ? 3.326 4.128 4.125 1.00 55.97 407 ASN A C 1
ATOM 3099 O O . ASN A 1 407 ? 3.970 4.241 3.096 1.00 55.97 407 ASN A O 1
ATOM 3103 N N . ASN A 1 408 ? 3.866 4.311 5.322 1.00 66.25 408 ASN A N 1
ATOM 3104 C CA . ASN A 1 408 ? 5.272 4.567 5.605 1.00 66.25 408 ASN A CA 1
ATOM 3105 C C . ASN A 1 408 ? 5.983 3.313 6.147 1.00 66.25 408 ASN A C 1
ATOM 3107 O O . ASN A 1 408 ? 7.131 3.395 6.591 1.00 66.25 408 ASN A O 1
ATOM 3111 N N . GLY A 1 409 ? 5.307 2.154 6.117 1.00 72.44 409 GLY A N 1
ATOM 3112 C CA . GLY A 1 409 ? 5.826 0.892 6.637 1.00 72.44 409 GLY A CA 1
ATOM 3113 C C . GLY A 1 409 ? 6.240 1.027 8.097 1.00 72.44 409 GLY A C 1
ATOM 3114 O O . GLY A 1 409 ? 7.322 0.582 8.469 1.00 72.44 409 GLY A O 1
ATOM 3115 N N . ARG A 1 410 ? 5.440 1.746 8.894 1.00 76.62 410 ARG A N 1
ATOM 3116 C CA . ARG A 1 410 ? 5.682 1.994 10.320 1.00 76.62 410 ARG A CA 1
ATOM 3117 C C . ARG A 1 410 ? 5.277 0.791 11.166 1.00 76.62 410 ARG A C 1
ATOM 3119 O O . ARG A 1 410 ? 5.961 0.484 12.138 1.00 76.62 410 ARG A O 1
ATOM 3126 N N . TYR A 1 411 ? 4.207 0.121 10.769 1.00 84.88 411 TYR A N 1
ATOM 3127 C CA . TYR A 1 411 ? 3.598 -1.032 11.421 1.00 84.88 411 TYR A CA 1
ATOM 3128 C C . TYR A 1 411 ? 3.776 -2.297 10.569 1.00 84.88 411 TYR A C 1
ATOM 3130 O O . TYR A 1 411 ? 4.285 -2.221 9.448 1.00 84.88 411 TYR A O 1
ATOM 3138 N N . GLY A 1 412 ? 3.399 -3.454 11.102 1.00 85.25 412 GLY A N 1
ATOM 3139 C CA . GLY A 1 412 ? 3.368 -4.720 10.367 1.00 85.25 412 GLY A CA 1
ATOM 3140 C C . GLY A 1 412 ? 2.006 -4.998 9.734 1.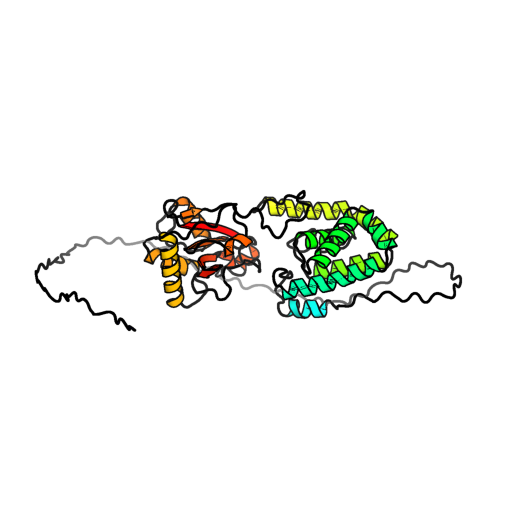00 85.25 412 GLY A C 1
ATOM 3141 O O . GLY A 1 412 ? 1.335 -4.085 9.237 1.00 85.25 412 GLY A O 1
ATOM 3142 N N . GLY A 1 413 ? 1.606 -6.272 9.766 1.00 87.31 413 GLY A N 1
ATOM 3143 C CA . GLY A 1 413 ? 0.249 -6.704 9.434 1.00 87.31 413 GLY A CA 1
ATOM 3144 C C . GLY A 1 413 ? -0.807 -6.110 10.371 1.00 87.31 413 GLY A C 1
ATOM 3145 O O . GLY A 1 413 ? -0.496 -5.398 11.328 1.00 87.31 413 GLY A O 1
ATOM 3146 N N . PHE A 1 414 ? -2.078 -6.395 10.101 1.00 92.81 414 PHE A N 1
ATOM 3147 C CA . PHE A 1 414 ? -3.184 -5.940 10.940 1.00 92.81 414 PHE A CA 1
ATOM 3148 C C . PHE A 1 414 ? -4.234 -7.029 11.133 1.00 92.81 414 PHE A C 1
ATOM 3150 O O . PHE A 1 414 ? -4.337 -7.976 10.355 1.00 92.81 414 PHE A O 1
ATOM 3157 N N . ARG A 1 415 ? -5.018 -6.874 12.198 1.00 94.88 415 ARG A N 1
ATOM 3158 C CA . ARG A 1 415 ? -6.155 -7.724 12.553 1.00 94.88 415 ARG A CA 1
ATOM 3159 C C . ARG A 1 415 ? -7.362 -6.840 12.827 1.00 94.88 415 ARG A C 1
ATOM 3161 O O . ARG A 1 415 ? -7.214 -5.752 13.387 1.00 94.88 415 ARG A O 1
ATOM 3168 N N . VAL A 1 416 ? -8.541 -7.301 12.424 1.00 96.50 416 VAL A N 1
ATOM 3169 C CA . VAL A 1 416 ? -9.790 -6.543 12.536 1.00 96.50 416 VAL A CA 1
ATOM 3170 C C . VAL A 1 416 ? -10.772 -7.297 13.414 1.00 96.50 416 VAL A C 1
ATOM 3172 O O . VAL A 1 416 ? -11.022 -8.480 13.201 1.00 96.50 416 VAL A O 1
ATOM 3175 N N . PHE A 1 417 ? -11.354 -6.592 14.377 1.00 97.81 417 PHE A N 1
ATOM 3176 C CA . PHE A 1 417 ? -12.313 -7.132 15.330 1.00 97.81 417 PHE A CA 1
ATOM 3177 C C . PHE A 1 417 ? -13.626 -6.363 15.221 1.00 97.81 417 PHE A C 1
ATOM 3179 O O . PHE A 1 417 ? -13.671 -5.153 15.451 1.00 97.81 417 PHE A O 1
ATOM 3186 N N . LEU A 1 418 ? -14.692 -7.069 14.854 1.00 97.38 418 LEU A N 1
ATOM 3187 C CA . LEU A 1 418 ? -16.038 -6.523 14.747 1.00 97.38 418 LEU A CA 1
ATOM 3188 C C . LEU A 1 418 ? -16.781 -6.721 16.073 1.00 97.38 418 LEU A C 1
ATOM 3190 O O . LEU A 1 418 ? -16.747 -7.831 16.603 1.00 97.38 418 LEU A O 1
ATOM 3194 N N . PRO A 1 419 ? -17.458 -5.699 16.620 1.00 97.44 419 PRO A N 1
ATOM 3195 C CA . PRO A 1 419 ? -18.256 -5.853 17.829 1.00 97.44 419 PRO A CA 1
ATOM 3196 C C . PRO A 1 419 ? -19.478 -6.732 17.559 1.00 97.44 419 PRO A C 1
ATOM 3198 O O . PRO A 1 419 ? -20.236 -6.462 16.625 1.00 97.44 419 PRO A O 1
ATOM 3201 N N . ASN A 1 420 ? -19.696 -7.738 18.400 1.00 94.81 420 ASN A N 1
ATOM 3202 C CA . ASN A 1 420 ? -20.870 -8.604 18.337 1.00 94.81 420 ASN A CA 1
ATOM 3203 C C . ASN A 1 420 ? -22.141 -7.805 18.685 1.00 94.81 420 ASN A C 1
ATOM 3205 O O . ASN A 1 420 ? -22.084 -6.824 19.435 1.00 94.81 420 ASN A O 1
ATOM 3209 N N . GLY A 1 421 ? -23.277 -8.202 18.108 1.00 81.19 421 GLY A N 1
ATOM 3210 C CA . GLY A 1 421 ? -24.572 -7.525 18.232 1.00 81.19 421 GLY A CA 1
ATOM 3211 C C . GLY A 1 421 ? -25.694 -8.484 18.560 1.00 81.19 421 GLY A C 1
ATOM 3212 O O . GLY A 1 421 ? -25.640 -9.625 18.049 1.00 81.19 421 GLY A O 1
#

Sequence (421 aa):
MPNLTPGPDPRFQTNQAAAYTTGQSVHFTQANPGPEIAAHEANHVVQQDPVRPTGSTNDVNPVGFADFDPVSSPFQAEGASAARAGARQDSPPAVRAPYNELATYTRSNQNINYLEIERGNVNRNLARFLQQYQEQLNQNPELRDKLAQSEVGQKLLGALDRMSQSGKIGTQDILDLQQFIVASGIDISTNSSPHGIDGLYGPNTHAGLQQAFDALLADPDTAIAGLEAGLERATTGMDSLRQAQNGEIDLYDPTRSEGLPDSDPVNPTGPPPDTTDLGRRIWESAQQTARERSPHGLCMQGVRQTLDRIGIHIRDENGNNLRSAYMAADALATRYQDQFTEMRPVSRSQLRSLPPGAIVVWDRNPDPSRRAANPSNGYSHGHIEIIGPNGQAVSDGAQSWGITMNNNGRYGGFRVFLPNG

Secondary structure (DSSP, 8-state):
----PPPP--------------------------------------PPPPPPPP------------------------------------PPPP----HHHHHHHHHTTTT-SS--TTSHHHHHHHHHHHHHHHHHHHH-HHHHHHHTTSHHHHHHHHHHHHHHHHSS--HHHHHHHHHHHHHTT----BTTBTTS-SS---HHHHHHHHHHHHHHHH-HHHHHHHHHHHHHHHHHHHHHHHHHHTTSS----TT--S---S--TT--SSPPPPPPHHHHHHHHHHHHHHHH---SS-HHHHHHHHHHTTT---B-TTSPBP-SSTHHHHHHHHHSTTTEEEE-S--TGGGGGPPTT-EEEEPPPS-HHHHHH-TTSHHHH-EEEEE-GGG-EESSSB-TTSS---TTS-S--EEEEEEP-

pLDDT: mean 72.89, std 24.52, range [25.56, 98.31]

Radius of gyration: 33.84 Å; chains: 1; bounding box: 113×45×117 Å

Foldseek 3Di:
DDDDDDDDDDDDDDDDDDDDDDDDDDDDDDDDDDDDDDDDDDDDDDDDDDDDDDDDDDDDDDDDDDDDDPDDDDDDDDDDDDDDDDDPPPPPPDLDPPVCVLVVVVVVPVLDQFDPLVPVVNFLVVLVSLLSLVVVCVVVVVLLVLLCVDPLSVQQNVLNVVCVVVSGHDLSSLLSLLLLLQLLVHQLDDPVQNLNRQSGHGPSSVVSSSVLSVVCVVDVVVSSVSSVVRNVSSVVSVVVNVVVDVVADDDDDPVPDDDDPVDDPPPVVDQADEQDPLLVQLQVLLQVLQVVDDDPQPQLVSSQSSCVVVVRHQAPPVRHRDPFQLVSQCSCPPPVCVFKDWDPPDDPVCLQRHERNKKKGFAAQPDVVLCVVPVRGCNNRPHMWTAYPRQWTGGSHTDPVHDPPCSSSRTGDMIIIHTDD